Protein AF-Q86HC9-F1 (afdb_monomer)

Solvent-accessible surface area (backbone atoms only — not comparable to full-atom values): 24131 Å² total; per-residue (Å²): 133,88,81,90,77,89,80,90,85,81,88,85,74,79,79,78,76,74,73,77,76,77,80,68,69,34,28,38,34,41,34,34,50,29,70,91,38,31,35,68,43,42,48,57,48,51,56,56,48,77,70,37,78,85,34,73,47,47,46,81,40,53,46,55,84,54,43,53,91,71,41,58,37,65,19,51,50,56,46,5,51,42,48,38,52,50,52,54,52,50,33,62,74,62,69,60,30,50,27,33,27,42,38,11,31,27,54,7,30,53,24,49,43,45,17,37,12,53,37,42,70,73,47,47,51,80,70,27,37,48,38,40,39,38,29,41,36,14,41,68,64,25,62,74,72,81,96,47,80,65,50,71,68,47,46,76,78,38,49,69,49,52,72,24,50,28,29,24,34,34,67,59,60,36,53,80,55,58,68,91,76,53,70,76,81,81,75,83,75,73,77,90,84,80,92,82,80,89,83,89,85,86,83,88,80,84,90,76,91,82,91,80,95,74,82,70,84,75,73,84,69,77,80,60,42,76,43,88,43,102,52,93,67,35,32,35,39,30,40,74,48,93,81,87,48,71,47,69,46,90,56,71,43,58,62,26,58,54,47,51,56,32,34,62,51,21,31,53,27,59,62,58,27,75,40,36,36,30,36,17,33,68,42,44,23,84,84,34,44,27,29,22,22,56,60,37,96,61,66,90,78,52,96,86,62,73,75,49,53,30,92,87,32,77,45,34,46,72,55,92,56,75,79,84,67,61,80,88,59,62,87,78,63,78,81,78,75,85,70,70,96,70,61,80,75,64,52,61,71,78,32,73,85,43,86,57,32,70,55,47,52,50,26,40,60,41,49,64,71,53,82,64,49,77,42,45,30,57,45,96,50,75,50,32,72,41,14,64,46,25,56,43,65,93,80,17,52,85,13,51,53,50,43,53,49,53,54,72,70,54,84,110

pLDDT: mean 74.7, std 25.15, range [20.25, 98.88]

Radius of gyration: 26.93 Å; Cα contacts (8 Å, |Δi|>4): 632; chains: 1; bounding box: 87×74×110 Å

Secondary structure (DSSP, 8-state):
-----------------------PPPEEEEEE--TT--GGGGHHHHHHHTT-GGGTTEEEEE--TT-STTGGGS-HHHHHHHHHHHHHHHHHHTT--SEEEEEEETHHHHHHHHHHHHHHHTTGGGTSEEEEEEEES--TT-----S-THHHHHHHHHHHHHHSHHHHHHTT--TTS-TTT--------PPS----------------------------PPPPEEEE-SSTTEEEEEEEETTTEEEEEEEEEEPPHHHHTTSHHHHHHHHHSSEEEEEEESSS-SSS-HHHHTT-SS----BTB---B-SS-TTEE-S-----S-GGGGGG-PPPP---S--HHHHHHHTTT-TTHHHHHHHHHHHTTS--EEEEE--SSTTHHHHTTTSSTTT-GGGHHHHHHHHHT---

Organism: Dictyostelium discoideum (NCBI:txid44689)

InterPro domains:
  IPR007751 Domain of unknown function DUF676, lipase-like [PF05057] (23-178)
  IPR029058 Alpha/Beta hydrolase fold [G3DSA:3.40.50.1820] (28-214)
  IPR029058 Alpha/Beta hydrolase fold [SSF53474] (26-170)
  IPR044294 Lipase-like [PTHR12482] (7-410)

Foldseek 3Di:
DDDDDDDDDDDPPPPPPPDPDPPPFAEEEEEEEADQDALLLQVLLVVLLVVDPLCPSYDYGYDGLQRDPCSRLLALQSLLVSVLVVVVVVCVVVPQGQEYEYEAAASGLSSPLNSLLVCLVVVVCVRYPAAEYEYHLYQLLAFDDDPDPVCVVCCVVCVVVCVGCHNCLRLFNNLPPDVVSGDDDPLPPDDDDDDDDDDDDDDDDDDDDDDDPPDPPDDPQDQWAWDDDPDNFWIWTWHDDDDPDTDTPRDTTGGRPSLVCLDGSSVVSVQSHPAYAFEAEPDLAPRHHRCSSVLHLDRLDDPPDDFDADPQQRFWGPDSPPPPDDPVRVVPDDDDPPDLRDDLVVLCVSCVPPSCSVSSSSSSVRVSVHDYHYIYGYDPHNCSSSLCSCSDCVPNVSSVSNSVVCSVPDDD

Sequence (412 aa):
MEDNNNSSSNENKQNELSTPSIKKERHLVIMQHGLHGTSLDFKTIRNHFLKQKHLDNCIFISANSNSHFLATHDGIDKIGERLFNEVKELYEQYDHPEKISMIGHSLGGLITRYAIGLLYDDGFFKKCKPDQFISLSSPHCGSRRPSTTIFNKVAHIFVDNFLSVTGKQLILHDTEIPDNIKTFPSTSSPPPNEKLKSSKTIVNSSVKNETDLSLPLAEAKEPSIYKEVGNNEKLMIIEKKEENEIITNDQEVPMPLLVRLSEGIFFNGLNSFRKRTLYSNIYNDVQVNFCTSDISAKNPYTLGKLMKFSEKYRHIIEEESILDIDPNLLEQQSPPPDKKPFDEKDLDEYFTHDTHHHFLKRILKNLNQLHFVRYHMYFKNMLSHTNIIVKREWINSEGFEIIEHLVSHFEG

Structure (mmCIF, N/CA/C/O backbone):
data_AF-Q86HC9-F1
#
_entry.id   AF-Q86HC9-F1
#
loop_
_atom_site.group_PDB
_atom_site.id
_atom_site.type_symbol
_atom_site.label_atom_id
_atom_site.label_alt_id
_atom_site.label_comp_id
_atom_site.label_asym_id
_atom_site.label_entity_id
_atom_site.label_seq_id
_atom_site.pdbx_PDB_ins_code
_atom_site.Cartn_x
_atom_site.Cartn_y
_atom_site.Cartn_z
_atom_site.occupancy
_atom_site.B_iso_or_equiv
_atom_site.auth_seq_id
_atom_site.auth_comp_id
_atom_site.auth_asym_id
_atom_site.auth_atom_id
_atom_site.pdbx_PDB_model_num
ATOM 1 N N . MET A 1 1 ? -55.664 14.842 72.038 1.00 38.41 1 MET A N 1
ATOM 2 C CA . MET A 1 1 ? -56.481 13.943 71.205 1.00 38.41 1 MET A CA 1
ATOM 3 C C . MET A 1 1 ? -55.675 13.687 69.956 1.00 38.41 1 MET A C 1
ATOM 5 O O . MET A 1 1 ? -55.111 14.634 69.422 1.00 38.41 1 MET A O 1
ATOM 9 N N . GLU A 1 2 ? -55.487 12.411 69.659 1.00 37.91 2 GLU A N 1
ATOM 10 C CA . GLU A 1 2 ? -54.722 11.886 68.531 1.00 37.91 2 GLU A CA 1
ATOM 11 C C . GLU A 1 2 ? -55.241 12.439 67.202 1.00 37.91 2 GLU A C 1
ATOM 13 O O . GLU A 1 2 ? -56.428 12.717 67.087 1.00 37.91 2 GLU A O 1
ATOM 18 N N . ASP A 1 3 ? -54.342 12.587 66.230 1.00 41.50 3 ASP A N 1
ATOM 19 C CA . ASP A 1 3 ? -54.527 11.981 64.912 1.00 41.50 3 ASP A CA 1
ATOM 20 C C . ASP A 1 3 ? -53.170 11.931 64.197 1.00 41.50 3 ASP A C 1
ATOM 22 O O . ASP A 1 3 ? -52.668 12.901 63.628 1.00 41.50 3 ASP A O 1
ATOM 26 N N . ASN A 1 4 ? -52.557 10.750 64.282 1.00 35.91 4 ASN A N 1
ATOM 27 C CA . ASN A 1 4 ? -51.588 10.273 63.309 1.00 35.91 4 ASN A CA 1
ATOM 28 C C . ASN A 1 4 ? -52.351 9.961 62.022 1.00 35.91 4 ASN A C 1
ATOM 30 O O . ASN A 1 4 ? -53.222 9.097 62.043 1.00 35.91 4 ASN A O 1
ATOM 34 N N . ASN A 1 5 ? -51.968 10.557 60.895 1.00 41.38 5 ASN A N 1
ATOM 35 C CA . ASN A 1 5 ? -52.143 9.893 59.609 1.00 41.38 5 ASN A CA 1
ATOM 36 C C . ASN A 1 5 ? -51.024 10.265 58.638 1.00 41.38 5 ASN A C 1
ATOM 38 O O . ASN A 1 5 ? -50.883 11.398 58.185 1.00 41.38 5 ASN A O 1
ATOM 42 N N . ASN A 1 6 ? -50.235 9.234 58.343 1.00 37.09 6 ASN A N 1
ATOM 43 C CA . ASN A 1 6 ? -49.344 9.122 57.206 1.00 37.09 6 ASN A CA 1
ATOM 44 C C . ASN A 1 6 ? -50.079 9.429 55.897 1.00 37.09 6 ASN A C 1
ATOM 46 O O . ASN A 1 6 ? -51.095 8.806 55.595 1.00 37.09 6 ASN A O 1
ATOM 50 N N . SER A 1 7 ? -49.458 10.231 55.038 1.00 39.69 7 SER A N 1
ATOM 51 C CA . SER A 1 7 ? -49.539 10.000 53.597 1.00 39.69 7 SER A CA 1
ATOM 52 C C . SER A 1 7 ? -48.191 10.306 52.957 1.00 39.69 7 SER A C 1
ATOM 54 O O . SER A 1 7 ? -47.793 11.461 52.805 1.00 39.69 7 SER A O 1
ATOM 56 N N . SER A 1 8 ? -47.484 9.238 52.603 1.00 32.62 8 SER A N 1
ATOM 57 C CA . SER A 1 8 ? -46.360 9.262 51.684 1.00 32.62 8 SER A CA 1
ATOM 58 C C . SER A 1 8 ? -46.887 9.277 50.253 1.00 32.62 8 SER A C 1
ATOM 60 O O . SER A 1 8 ? -47.648 8.382 49.894 1.00 32.62 8 SER A O 1
ATOM 62 N N . SER A 1 9 ? -46.434 10.217 49.429 1.00 35.25 9 SER A N 1
ATOM 63 C CA . SER A 1 9 ? -46.399 10.057 47.969 1.00 35.25 9 SER A CA 1
ATOM 64 C C . SER A 1 9 ? -45.759 11.287 47.334 1.00 35.25 9 SER A C 1
ATOM 66 O O . SER A 1 9 ? -46.388 12.338 47.244 1.00 35.25 9 SER A O 1
ATOM 68 N N 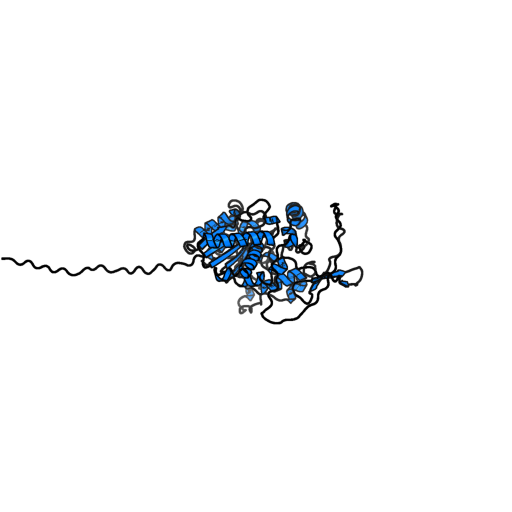. ASN A 1 10 ? -44.503 11.168 46.909 1.00 37.47 10 ASN A N 1
ATOM 69 C CA . ASN A 1 10 ? -44.162 11.198 45.484 1.00 37.47 10 ASN A CA 1
ATOM 70 C C . ASN A 1 10 ? -42.643 11.229 45.314 1.00 37.47 10 ASN A C 1
ATOM 72 O O . ASN A 1 10 ? -41.984 12.267 45.376 1.00 37.47 10 ASN A O 1
ATOM 76 N N . GLU A 1 11 ? -42.111 10.032 45.089 1.00 36.84 11 GLU A N 1
ATOM 77 C CA . GLU A 1 11 ? -40.790 9.785 44.540 1.00 36.84 11 GLU A CA 1
ATOM 78 C C . GLU A 1 11 ? -40.702 10.380 43.126 1.00 36.84 11 GLU A C 1
ATOM 80 O O . GLU A 1 11 ? -41.133 9.777 42.149 1.00 36.84 11 GLU A O 1
ATOM 85 N N . ASN A 1 12 ? -40.096 11.558 43.000 1.00 38.53 12 ASN A N 1
ATOM 86 C CA . ASN A 1 12 ? -39.553 12.031 41.729 1.00 38.53 12 ASN A CA 1
ATOM 87 C C . ASN A 1 12 ? -38.116 11.508 41.584 1.00 38.53 12 ASN A C 1
ATOM 89 O O . ASN A 1 12 ? -37.150 12.249 41.747 1.00 38.53 12 ASN A O 1
ATOM 93 N N . LYS A 1 13 ? -37.966 10.213 41.289 1.00 41.00 13 LYS A N 1
ATOM 94 C CA . LYS A 1 13 ? -36.748 9.686 40.660 1.00 41.00 13 LYS A CA 1
ATOM 95 C C . LYS A 1 13 ? -37.068 9.428 39.198 1.00 41.00 13 LYS A C 1
ATOM 97 O O . LYS A 1 13 ? -37.542 8.361 38.822 1.00 41.00 13 LYS A O 1
ATOM 102 N N . GLN A 1 14 ? -36.851 10.457 38.386 1.00 40.34 14 GLN A N 1
ATOM 103 C CA . GLN A 1 14 ? -36.816 10.318 36.940 1.00 40.34 14 GLN A CA 1
ATOM 104 C C . GLN A 1 14 ? -35.707 9.319 36.592 1.00 40.34 14 GLN A C 1
ATOM 106 O O . GLN A 1 14 ? -34.531 9.560 36.852 1.00 40.34 14 GLN A O 1
ATOM 111 N N . ASN A 1 15 ? -36.119 8.175 36.049 1.00 39.28 15 ASN A N 1
ATOM 112 C CA . ASN A 1 15 ? -35.258 7.250 35.333 1.00 39.28 15 ASN A CA 1
ATOM 113 C C . ASN A 1 15 ? -34.626 8.005 34.158 1.00 39.28 15 ASN A C 1
ATOM 115 O O . ASN A 1 15 ? -35.253 8.157 33.109 1.00 39.28 15 ASN A O 1
ATOM 119 N N . GLU A 1 16 ? -33.386 8.462 34.318 1.00 41.59 16 GLU A N 1
ATOM 120 C CA . GLU A 1 16 ? -32.511 8.696 33.177 1.00 41.59 16 GLU A CA 1
ATOM 121 C C . GLU A 1 16 ? -32.301 7.340 32.493 1.00 41.59 16 GLU A C 1
ATOM 123 O O . GLU A 1 16 ? -31.478 6.520 32.907 1.00 41.59 16 GLU A O 1
ATOM 128 N N . LEU A 1 17 ? -33.110 7.069 31.464 1.00 43.69 17 LEU A N 1
ATOM 129 C CA . LEU A 1 17 ? -32.794 6.062 30.464 1.00 43.69 17 LEU A CA 1
ATOM 130 C C . LEU A 1 17 ? -31.433 6.448 29.880 1.00 43.69 17 LEU A C 1
ATOM 132 O O . LEU A 1 17 ? -31.336 7.333 29.030 1.00 43.69 17 LEU A O 1
ATOM 136 N N . SER A 1 18 ? -30.377 5.786 30.340 1.00 44.19 18 SER A N 1
ATOM 137 C CA . SER A 1 18 ? -29.117 5.760 29.614 1.00 44.19 18 SER A CA 1
ATOM 138 C C . SER A 1 18 ? -29.412 5.160 28.241 1.00 44.19 18 SER A C 1
ATOM 140 O O . SER A 1 18 ? -29.711 3.974 28.107 1.00 44.19 18 SER A O 1
ATOM 142 N N . THR A 1 19 ? -29.399 5.996 27.202 1.00 44.41 19 THR A N 1
ATOM 143 C CA . THR A 1 19 ? -29.337 5.516 25.821 1.00 44.41 19 THR A CA 1
ATOM 144 C C . THR A 1 19 ? -28.190 4.513 25.741 1.00 44.41 19 THR A C 1
ATOM 146 O O . THR A 1 19 ? -27.084 4.867 26.164 1.00 44.41 19 THR A O 1
ATOM 149 N N . PRO A 1 20 ? -28.417 3.280 25.249 1.00 46.25 20 PRO A N 1
ATOM 150 C CA . PRO A 1 20 ? -27.347 2.306 25.131 1.00 46.25 20 PRO A CA 1
ATOM 151 C C . PRO A 1 20 ? -26.246 2.945 24.292 1.00 46.25 20 PRO A C 1
ATOM 153 O O . PRO A 1 20 ? -26.501 3.405 23.176 1.00 46.25 20 PRO A O 1
ATOM 156 N N . SER A 1 21 ? -25.044 3.046 24.860 1.00 52.34 21 SER A N 1
ATOM 157 C CA . SER A 1 21 ? -23.873 3.489 24.119 1.00 52.34 21 SER A CA 1
ATOM 158 C C . SER A 1 21 ? -23.787 2.611 22.877 1.00 52.34 21 SER A C 1
ATOM 160 O O . SER A 1 21 ? -23.658 1.392 22.979 1.00 52.34 21 SER A O 1
ATOM 162 N N . ILE A 1 22 ? -23.955 3.214 21.698 1.00 56.97 22 ILE A N 1
ATOM 163 C CA . ILE A 1 22 ? -23.811 2.506 20.427 1.00 56.97 22 ILE A CA 1
ATOM 164 C C . ILE A 1 22 ? -22.419 1.880 20.474 1.00 56.97 22 ILE A C 1
ATOM 166 O O . ILE A 1 22 ? -21.422 2.605 20.496 1.00 56.97 22 ILE A O 1
ATOM 170 N N . LYS A 1 23 ? -22.346 0.547 20.585 1.00 63.81 23 LYS A N 1
ATOM 171 C CA . LYS A 1 23 ? -21.074 -0.175 20.584 1.00 63.81 23 LYS A CA 1
ATOM 172 C C . LYS A 1 23 ? -20.437 0.113 19.230 1.00 63.81 23 LYS A C 1
ATOM 174 O O . LYS A 1 23 ? -20.903 -0.385 18.210 1.00 63.81 23 LYS A O 1
ATOM 179 N N . LYS A 1 24 ? -19.450 1.008 19.212 1.00 77.25 24 LYS A N 1
ATOM 180 C CA . LYS A 1 24 ? -18.769 1.407 17.982 1.00 77.25 24 LYS A CA 1
ATOM 181 C C . LYS A 1 24 ? -18.064 0.170 17.419 1.00 77.25 24 LYS A C 1
ATOM 183 O O . LYS A 1 24 ? -17.366 -0.509 18.172 1.00 77.25 24 LYS A O 1
ATOM 188 N N . GLU A 1 25 ? -18.278 -0.120 16.136 1.00 89.69 25 GLU A N 1
ATOM 189 C CA . GLU A 1 25 ? -17.635 -1.238 15.429 1.00 89.69 25 GLU A CA 1
ATOM 190 C C . GLU A 1 25 ? -16.114 -1.166 15.615 1.00 89.69 25 GLU A C 1
ATOM 192 O O . GLU A 1 25 ? -15.505 -0.124 15.349 1.00 89.69 25 GLU A O 1
ATOM 197 N N . ARG A 1 26 ? -15.491 -2.253 16.071 1.00 96.38 26 ARG A N 1
ATOM 198 C CA . ARG A 1 26 ? -14.037 -2.356 16.199 1.00 96.38 26 ARG A CA 1
ATOM 199 C C . ARG A 1 26 ? -13.421 -2.471 14.812 1.00 96.38 26 ARG A C 1
ATOM 201 O O . ARG A 1 26 ? -13.865 -3.234 13.956 1.00 96.38 26 ARG A O 1
ATOM 208 N N . HIS A 1 27 ? -12.353 -1.718 14.600 1.00 98.00 27 HIS A N 1
ATOM 209 C CA . HIS A 1 27 ? -11.694 -1.627 13.305 1.00 98.00 27 HIS A CA 1
ATOM 210 C C . HIS A 1 27 ? -10.215 -1.984 13.449 1.00 98.00 27 HIS A C 1
ATOM 212 O O . HIS A 1 27 ? -9.435 -1.239 14.035 1.00 98.00 27 HIS A O 1
ATOM 218 N N . LEU A 1 28 ?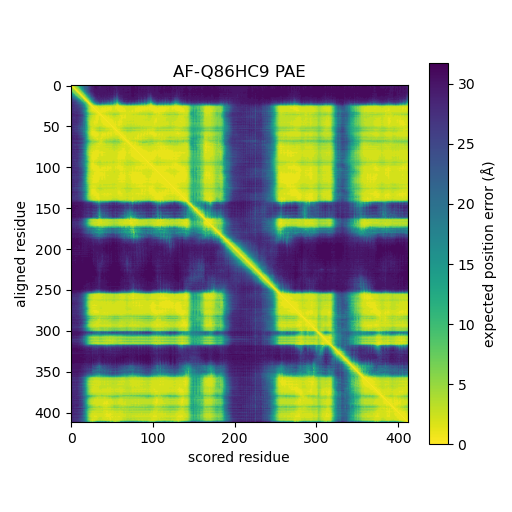 -9.809 -3.136 12.925 1.00 98.56 28 LEU A N 1
ATOM 219 C CA . LEU A 1 28 ? -8.414 -3.561 12.924 1.00 98.56 28 LEU A CA 1
ATOM 220 C C . LEU A 1 28 ? -7.639 -2.837 11.818 1.00 98.56 28 LEU A C 1
ATOM 222 O O . LEU A 1 28 ? -8.006 -2.914 10.652 1.00 98.56 28 LEU A O 1
ATOM 226 N N . VAL A 1 29 ? -6.551 -2.152 12.163 1.00 98.69 29 VAL A N 1
ATOM 227 C CA . VAL A 1 29 ? -5.700 -1.443 11.200 1.00 98.69 29 VAL A CA 1
ATOM 228 C C . VAL A 1 29 ? -4.293 -2.020 11.258 1.00 98.69 29 VAL A C 1
ATOM 230 O O . VAL A 1 29 ? -3.588 -1.840 12.251 1.00 98.69 29 VAL A O 1
ATOM 233 N N . ILE A 1 30 ? -3.878 -2.708 10.195 1.00 98.75 30 ILE A N 1
ATOM 234 C CA . ILE A 1 30 ? -2.593 -3.417 10.127 1.00 98.75 30 ILE A CA 1
ATOM 235 C C . ILE A 1 30 ? -1.628 -2.669 9.208 1.00 98.75 30 ILE A C 1
ATOM 237 O O . ILE A 1 30 ? -1.959 -2.360 8.067 1.00 98.75 30 ILE A O 1
ATOM 241 N N . MET A 1 31 ? -0.421 -2.391 9.692 1.00 98.75 31 MET A N 1
ATOM 242 C CA . MET A 1 31 ? 0.632 -1.684 8.962 1.00 98.75 31 MET A CA 1
ATOM 243 C C . MET A 1 31 ? 1.807 -2.620 8.660 1.00 98.75 31 MET A C 1
ATOM 245 O O . MET A 1 31 ? 2.428 -3.136 9.587 1.00 98.75 31 MET A O 1
ATOM 249 N N . GLN A 1 32 ? 2.142 -2.812 7.383 1.00 98.50 32 GLN A N 1
ATOM 250 C CA . GLN A 1 32 ? 3.235 -3.675 6.925 1.00 98.50 32 GLN A CA 1
ATOM 251 C C . GLN A 1 32 ? 4.391 -2.851 6.347 1.00 98.50 32 GLN A C 1
ATOM 253 O O . GLN A 1 32 ? 4.216 -2.032 5.439 1.00 98.50 32 GLN A O 1
ATOM 258 N N . HIS A 1 33 ? 5.596 -3.091 6.868 1.00 97.19 33 HIS A N 1
ATOM 259 C CA . HIS A 1 33 ? 6.826 -2.413 6.450 1.00 97.19 33 HIS A CA 1
ATOM 260 C C . HIS A 1 33 ? 7.419 -3.003 5.169 1.00 97.19 33 HIS A C 1
ATOM 262 O O . HIS A 1 33 ? 7.078 -4.112 4.749 1.00 97.19 33 HIS A O 1
ATOM 268 N N . GLY A 1 34 ? 8.337 -2.252 4.563 1.00 93.81 34 GLY A N 1
ATOM 269 C CA . GLY A 1 34 ? 9.063 -2.668 3.372 1.00 93.81 34 GLY A CA 1
ATOM 270 C C . GLY A 1 34 ? 10.338 -3.467 3.651 1.00 93.81 34 GLY A C 1
ATOM 271 O O . GLY A 1 34 ? 10.578 -3.956 4.759 1.00 93.81 34 GLY A O 1
ATOM 272 N N . LEU A 1 35 ? 11.174 -3.564 2.617 1.00 89.06 35 LEU A N 1
ATOM 273 C CA . LEU A 1 35 ? 12.465 -4.251 2.637 1.00 89.06 35 LEU A CA 1
ATOM 274 C C . LEU A 1 35 ? 13.389 -3.683 3.728 1.00 89.06 35 LEU A C 1
ATOM 276 O O . LEU A 1 35 ? 13.489 -2.465 3.881 1.00 89.06 35 LEU A O 1
ATOM 280 N N . HIS A 1 36 ? 14.063 -4.559 4.482 1.00 83.12 36 HIS A N 1
ATOM 281 C CA . HIS A 1 36 ? 14.915 -4.199 5.635 1.00 83.12 36 HIS A CA 1
ATOM 282 C C . HIS A 1 36 ? 14.233 -3.334 6.714 1.00 83.12 36 HIS A C 1
ATOM 284 O O . HIS A 1 36 ? 14.905 -2.709 7.540 1.00 83.12 36 HIS A O 1
ATOM 290 N N . GLY A 1 37 ? 12.906 -3.241 6.681 1.00 88.44 37 GLY A N 1
ATOM 291 C CA . GLY A 1 37 ? 12.120 -2.567 7.698 1.00 88.44 37 GLY A CA 1
ATOM 292 C C . GLY A 1 37 ? 11.847 -3.466 8.895 1.00 88.44 37 GLY A C 1
ATOM 293 O O . GLY A 1 37 ? 12.176 -4.650 8.905 1.00 88.44 37 GLY A O 1
ATOM 294 N N . THR A 1 38 ? 11.210 -2.875 9.897 1.00 93.75 38 THR A N 1
ATOM 295 C CA . THR A 1 38 ? 10.618 -3.589 11.033 1.00 93.75 38 THR A CA 1
ATOM 296 C C . THR A 1 38 ? 9.295 -2.921 11.393 1.00 93.75 38 THR A C 1
ATOM 298 O O . THR A 1 38 ? 8.993 -1.826 10.909 1.00 93.75 38 THR A O 1
ATOM 301 N N . SER A 1 39 ? 8.530 -3.521 12.300 1.00 94.44 39 SER A N 1
ATOM 302 C CA . SER A 1 39 ? 7.324 -2.918 12.886 1.00 94.44 39 SER A CA 1
ATOM 303 C C . SER A 1 39 ? 7.547 -1.507 13.474 1.00 94.44 39 SER A C 1
ATOM 305 O O . SER A 1 39 ? 6.615 -0.697 13.519 1.00 94.44 39 SER A O 1
ATOM 307 N N . LEU A 1 40 ? 8.784 -1.166 13.866 1.00 95.81 40 LEU A N 1
ATOM 308 C CA . LEU A 1 40 ? 9.152 0.158 14.383 1.00 95.81 40 LEU A CA 1
ATOM 309 C C . LEU A 1 40 ? 9.109 1.271 13.329 1.00 95.81 40 LEU A C 1
ATOM 311 O O . LEU A 1 40 ? 8.964 2.432 13.708 1.00 95.81 40 LEU A O 1
ATOM 315 N N . ASP A 1 41 ? 9.177 0.947 12.034 1.00 95.56 41 ASP A N 1
ATOM 316 C CA . ASP A 1 41 ? 9.117 1.943 10.952 1.00 95.56 41 ASP A CA 1
ATOM 317 C C . ASP A 1 41 ? 7.780 2.710 10.957 1.00 95.56 41 ASP A C 1
ATOM 319 O O . ASP A 1 41 ? 7.721 3.863 10.542 1.00 95.56 41 ASP A O 1
ATOM 323 N N . PHE A 1 42 ? 6.717 2.106 11.501 1.00 97.19 42 PHE A N 1
ATOM 324 C CA . PHE A 1 42 ? 5.401 2.730 11.663 1.00 97.19 42 PHE A CA 1
ATOM 325 C C . PHE A 1 42 ? 5.183 3.392 13.025 1.00 97.19 42 PHE A C 1
ATOM 327 O O . PHE A 1 42 ? 4.073 3.846 13.304 1.00 97.19 42 PHE A O 1
ATOM 334 N N . LYS A 1 43 ? 6.201 3.475 13.893 1.00 97.00 43 LYS A N 1
ATOM 335 C CA . LYS A 1 43 ? 6.057 4.055 15.239 1.00 97.00 43 LYS A CA 1
ATOM 336 C C . LYS A 1 43 ? 5.436 5.452 15.188 1.00 97.00 43 LYS A C 1
ATOM 338 O O . LYS A 1 43 ? 4.484 5.725 15.918 1.00 97.00 43 LYS A O 1
ATOM 343 N N . THR A 1 44 ? 5.949 6.324 14.322 1.00 97.44 44 THR A N 1
ATOM 34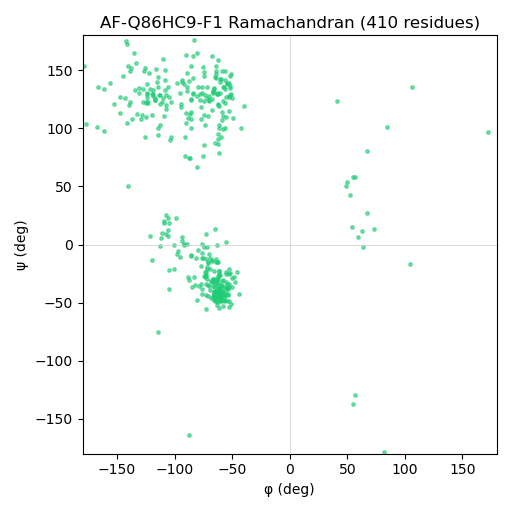4 C CA . THR A 1 44 ? 5.472 7.707 14.218 1.00 97.44 44 THR A CA 1
ATOM 345 C C . THR A 1 44 ? 4.041 7.770 13.687 1.00 97.44 44 THR A C 1
ATOM 347 O O . THR A 1 44 ? 3.211 8.441 14.300 1.00 97.44 44 THR A O 1
ATOM 350 N N . ILE A 1 45 ? 3.712 7.015 12.634 1.00 97.94 45 ILE A N 1
ATOM 351 C CA . ILE A 1 45 ? 2.344 6.907 12.095 1.00 97.94 45 ILE A CA 1
ATOM 352 C C . ILE A 1 45 ? 1.367 6.416 13.167 1.00 97.94 45 ILE A C 1
ATOM 354 O O . ILE A 1 45 ? 0.371 7.079 13.460 1.00 97.94 45 ILE A O 1
ATOM 358 N N . ARG A 1 46 ? 1.686 5.291 13.815 1.00 97.88 46 ARG A N 1
ATOM 359 C CA . ARG A 1 46 ? 0.863 4.693 14.870 1.00 97.88 46 ARG A CA 1
ATOM 360 C C . ARG A 1 46 ? 0.606 5.677 16.009 1.00 97.88 46 ARG A C 1
ATOM 362 O O . ARG A 1 46 ? -0.523 5.797 16.471 1.00 97.88 46 ARG A O 1
ATOM 369 N N . ASN A 1 47 ? 1.626 6.421 16.435 1.00 97.69 47 ASN A N 1
ATOM 370 C CA . ASN A 1 47 ? 1.479 7.426 17.486 1.00 97.69 47 ASN A CA 1
ATOM 371 C C . ASN A 1 47 ? 0.544 8.580 17.090 1.00 97.69 47 ASN A C 1
ATOM 373 O O . ASN A 1 47 ? -0.114 9.134 17.965 1.00 97.69 47 ASN A O 1
ATOM 377 N N . HIS A 1 48 ? 0.478 8.963 15.811 1.00 97.44 48 HIS A N 1
ATOM 378 C CA . HIS A 1 48 ? -0.449 10.006 15.352 1.00 97.44 48 HIS A CA 1
ATOM 379 C C . HIS A 1 48 ? -1.884 9.494 15.260 1.00 97.44 48 HIS A C 1
ATOM 381 O O . HIS A 1 48 ? -2.799 10.213 15.662 1.00 97.44 48 HIS A O 1
ATOM 387 N N . PHE A 1 49 ? -2.070 8.248 14.818 1.00 97.94 49 PHE A N 1
ATOM 388 C CA . PHE A 1 49 ? -3.367 7.574 14.847 1.00 97.94 49 PHE A CA 1
ATOM 389 C C . PHE A 1 49 ? -3.931 7.463 16.267 1.00 97.94 49 PHE A C 1
ATOM 391 O O . PHE A 1 49 ? -5.064 7.867 16.507 1.00 97.94 49 PHE A O 1
ATOM 398 N N . LEU A 1 50 ? -3.121 7.014 17.233 1.00 96.94 50 LEU A N 1
ATOM 399 C CA . LEU A 1 50 ? -3.536 6.856 18.636 1.00 96.94 50 LEU A CA 1
ATOM 400 C C . LEU A 1 50 ? -3.922 8.175 19.333 1.00 96.94 50 LEU A C 1
ATOM 402 O O . LEU A 1 50 ? -4.527 8.145 20.400 1.00 96.94 50 LEU A O 1
ATOM 406 N N . LYS A 1 51 ? -3.572 9.334 18.763 1.00 96.75 51 LYS A N 1
ATOM 407 C CA . LYS A 1 51 ? -3.975 10.653 19.282 1.00 96.75 51 LYS A CA 1
ATOM 408 C C . LYS A 1 51 ? -5.353 11.101 18.776 1.00 96.75 51 LYS A C 1
ATOM 410 O O . LYS A 1 51 ? -5.870 12.111 19.255 1.00 96.75 51 LYS A O 1
ATOM 415 N N . GLN A 1 52 ? -5.942 10.401 17.806 1.00 95.19 52 GLN A N 1
ATOM 416 C CA . GLN A 1 52 ? -7.203 10.799 17.187 1.00 95.19 52 GLN A CA 1
ATOM 417 C C . GLN A 1 52 ? -8.416 10.216 17.913 1.00 95.19 52 GLN A C 1
ATOM 419 O O . GLN A 1 52 ? -8.786 9.071 17.683 1.00 95.19 52 GLN A O 1
ATOM 424 N N . LYS A 1 53 ? -9.125 11.048 18.686 1.00 92.31 53 LYS A N 1
ATOM 425 C CA . LYS A 1 53 ? -10.356 10.644 19.403 1.00 92.31 53 LYS A CA 1
ATOM 426 C C . LYS A 1 53 ? -11.433 10.033 18.497 1.00 92.31 53 LYS A C 1
ATOM 428 O O . LYS A 1 53 ? -12.189 9.152 18.889 1.00 92.31 53 LYS A O 1
ATOM 433 N N . HIS A 1 54 ? -11.533 10.503 17.252 1.00 91.12 54 HIS A N 1
ATOM 434 C CA . HIS A 1 54 ? -12.517 9.971 16.305 1.00 91.12 54 HIS A CA 1
ATOM 435 C C . HIS A 1 54 ? -12.195 8.534 15.848 1.00 91.12 54 HIS A C 1
ATOM 437 O O . HIS A 1 54 ? -13.077 7.879 15.292 1.00 91.12 54 HIS A O 1
ATOM 443 N N . LEU A 1 55 ? -10.993 8.024 16.147 1.00 95.19 55 LEU A N 1
ATOM 444 C CA . LEU A 1 55 ? -10.503 6.681 15.826 1.00 95.19 55 LEU A CA 1
ATOM 445 C C . LEU A 1 55 ? -10.369 5.781 17.071 1.00 95.19 55 LEU A C 1
ATOM 447 O O . LEU A 1 55 ? -9.691 4.764 17.010 1.00 95.19 55 LEU A O 1
ATOM 451 N N . ASP A 1 56 ? -11.027 6.105 18.193 1.00 94.12 56 ASP A N 1
ATOM 452 C CA . ASP A 1 56 ? -10.940 5.321 19.445 1.00 94.12 56 ASP A CA 1
ATOM 453 C C . ASP A 1 56 ? -11.466 3.869 19.324 1.00 94.12 56 ASP A C 1
ATOM 455 O O . ASP A 1 56 ? -11.199 3.030 20.181 1.00 94.12 56 ASP A O 1
ATOM 459 N N . ASN A 1 57 ? -12.210 3.545 18.261 1.00 95.44 57 ASN A N 1
ATOM 460 C CA . ASN A 1 57 ? -12.626 2.175 17.926 1.00 95.44 57 ASN A CA 1
ATOM 461 C C . ASN A 1 57 ? -11.588 1.396 17.104 1.00 95.44 57 ASN A C 1
ATOM 463 O O . ASN A 1 57 ? -11.766 0.196 16.874 1.00 95.44 57 ASN A O 1
ATOM 467 N N . CYS A 1 58 ? -10.543 2.068 16.624 1.00 97.88 58 CYS A N 1
ATOM 468 C CA . CYS A 1 58 ? -9.521 1.473 15.784 1.00 97.88 58 CYS A CA 1
ATOM 469 C C . CYS A 1 58 ? -8.402 0.852 16.625 1.00 97.88 58 CYS A C 1
ATOM 471 O O . CYS A 1 58 ? -7.939 1.408 17.621 1.00 97.88 58 CYS A O 1
ATOM 473 N N . ILE A 1 59 ? -7.914 -0.298 16.174 1.00 97.81 59 ILE A N 1
ATOM 474 C CA . ILE A 1 59 ? -6.821 -1.047 16.784 1.00 97.81 59 ILE A CA 1
ATOM 475 C C . ILE A 1 59 ? -5.647 -1.003 15.814 1.00 97.81 59 ILE A C 1
ATOM 477 O O . ILE A 1 59 ? -5.634 -1.710 14.811 1.00 97.81 59 ILE A O 1
ATOM 481 N N . PHE A 1 60 ? -4.661 -0.156 16.103 1.00 98.25 60 PHE A N 1
ATOM 482 C CA . PHE A 1 60 ? -3.508 0.054 15.226 1.00 98.25 60 PHE A CA 1
ATOM 483 C C . PHE A 1 60 ? -2.358 -0.898 15.563 1.00 98.25 60 PHE A C 1
ATOM 485 O O . PHE A 1 60 ? -1.713 -0.761 16.614 1.00 98.25 60 PHE A O 1
ATOM 492 N N . ILE A 1 61 ? -2.065 -1.817 14.643 1.00 98.31 61 ILE A N 1
ATOM 493 C CA . ILE A 1 61 ? -1.015 -2.830 14.757 1.00 98.31 61 ILE A CA 1
ATOM 494 C C . ILE A 1 61 ? 0.035 -2.618 13.673 1.00 98.31 61 ILE A C 1
ATOM 496 O O . ILE A 1 61 ? -0.273 -2.585 12.486 1.00 98.31 61 ILE A O 1
ATOM 500 N N . SER A 1 62 ? 1.295 -2.502 14.085 1.00 98.06 62 SER A N 1
ATOM 501 C CA . SER A 1 62 ? 2.426 -2.655 13.172 1.00 98.06 62 SER A CA 1
ATOM 502 C C . SER A 1 62 ? 2.764 -4.139 13.085 1.00 98.06 62 SER A C 1
ATOM 504 O O . SER A 1 62 ? 3.189 -4.710 14.089 1.00 98.06 62 SER A O 1
ATOM 506 N N . ALA A 1 63 ? 2.567 -4.745 11.916 1.00 97.81 63 ALA A N 1
ATOM 507 C CA . ALA A 1 63 ? 2.821 -6.163 11.685 1.00 97.81 63 ALA A CA 1
ATOM 508 C C . ALA A 1 63 ? 4.281 -6.511 12.003 1.00 97.81 63 ALA A C 1
ATOM 510 O O . ALA A 1 63 ? 5.202 -5.770 11.641 1.00 97.81 63 ALA A O 1
ATOM 511 N N . ASN A 1 64 ? 4.484 -7.624 12.704 1.00 96.88 64 ASN A N 1
ATOM 512 C CA . ASN A 1 64 ? 5.769 -8.022 13.260 1.00 96.88 64 ASN A CA 1
ATOM 513 C C . ASN A 1 64 ? 6.291 -9.361 12.726 1.00 96.88 64 ASN A C 1
ATOM 515 O O . ASN A 1 64 ? 7.479 -9.646 12.893 1.00 96.88 64 ASN A O 1
ATOM 519 N N . SER A 1 65 ? 5.458 -10.154 12.045 1.00 95.62 65 SER A N 1
ATOM 520 C CA . SER A 1 65 ? 5.840 -11.457 11.470 1.00 95.62 65 SER A CA 1
ATOM 521 C C . SER A 1 65 ? 7.048 -11.383 10.523 1.00 95.62 65 SER A C 1
ATOM 523 O O . SER A 1 65 ? 7.788 -12.355 10.368 1.00 95.62 65 SER A O 1
ATOM 525 N N . ASN A 1 66 ? 7.302 -10.204 9.949 1.00 94.88 66 ASN A N 1
ATOM 526 C CA . ASN A 1 66 ? 8.372 -9.938 8.990 1.00 94.88 66 ASN A CA 1
ATOM 527 C C . ASN A 1 66 ? 9.507 -9.039 9.528 1.00 94.88 66 ASN A C 1
ATOM 529 O O . ASN A 1 66 ? 10.370 -8.630 8.754 1.00 94.88 66 ASN A O 1
ATOM 533 N N . SER A 1 67 ? 9.547 -8.754 10.837 1.00 93.38 67 SER A N 1
ATOM 534 C CA . SER A 1 67 ? 10.552 -7.864 11.455 1.00 93.38 67 SER A CA 1
ATOM 535 C C . SER A 1 67 ? 11.921 -8.516 11.714 1.00 93.38 67 SER A C 1
ATOM 537 O O . SER A 1 67 ? 12.829 -7.844 12.205 1.00 93.38 67 SER A O 1
ATOM 539 N N . HIS A 1 68 ? 12.084 -9.820 11.471 1.00 89.12 68 HIS A N 1
ATOM 540 C CA . HIS A 1 68 ? 13.325 -10.540 11.772 1.00 89.12 68 HIS A CA 1
ATOM 541 C C . HIS A 1 68 ? 14.371 -10.406 10.651 1.00 89.12 68 HIS A C 1
ATOM 543 O O . HIS A 1 68 ? 14.070 -10.010 9.524 1.00 89.12 68 HIS A O 1
ATOM 549 N N . PHE A 1 69 ? 15.633 -10.704 10.977 1.00 85.94 69 PHE A N 1
ATOM 550 C CA . PHE A 1 69 ? 16.766 -10.511 10.070 1.00 85.94 69 PHE A CA 1
ATOM 551 C C . PHE A 1 69 ? 16.557 -11.245 8.735 1.00 85.94 69 PHE A C 1
ATOM 553 O O . PHE A 1 69 ? 16.273 -12.438 8.728 1.00 85.94 69 PHE A O 1
ATOM 560 N N . LEU A 1 70 ? 16.686 -10.510 7.623 1.00 84.31 70 LEU A N 1
ATOM 561 C CA . LEU A 1 70 ? 16.499 -10.973 6.237 1.00 84.31 70 LEU A CA 1
ATOM 562 C C . LEU A 1 70 ? 15.118 -11.553 5.879 1.00 84.31 70 LEU A C 1
ATOM 564 O O . LEU A 1 70 ? 14.930 -11.934 4.730 1.00 84.31 70 LEU A O 1
ATOM 568 N N . ALA A 1 71 ? 14.116 -11.511 6.764 1.00 85.94 71 ALA A N 1
ATOM 569 C CA . ALA A 1 71 ? 12.765 -12.021 6.482 1.00 85.94 71 ALA A CA 1
ATOM 570 C C . ALA A 1 71 ? 12.182 -11.497 5.158 1.00 85.94 71 ALA A C 1
ATOM 572 O O . ALA A 1 71 ? 11.492 -12.196 4.425 1.00 85.94 71 ALA A O 1
ATOM 573 N N . THR A 1 72 ? 12.470 -10.233 4.838 1.00 88.00 72 THR A N 1
ATOM 574 C CA . THR A 1 72 ? 11.950 -9.548 3.646 1.00 88.00 72 THR A CA 1
ATOM 575 C C . THR A 1 72 ? 12.641 -9.945 2.331 1.00 88.00 72 THR A C 1
ATOM 577 O O . THR A 1 72 ? 12.261 -9.448 1.271 1.00 88.00 72 THR A O 1
ATOM 580 N N . HIS A 1 73 ? 13.614 -10.859 2.373 1.00 87.19 73 HIS A N 1
ATOM 581 C CA . HIS A 1 73 ? 14.311 -11.419 1.206 1.00 87.19 73 HIS A CA 1
ATOM 582 C C . HIS A 1 73 ? 13.711 -12.745 0.713 1.00 87.19 73 HIS A C 1
ATOM 584 O O . HIS A 1 73 ? 14.046 -13.188 -0.387 1.00 87.19 73 HIS A O 1
ATOM 590 N N . ASP A 1 74 ? 12.806 -13.351 1.489 1.00 88.75 74 ASP A N 1
ATOM 591 C CA . ASP A 1 74 ? 12.262 -14.695 1.235 1.00 88.75 74 ASP A CA 1
ATOM 592 C C . ASP A 1 74 ? 11.378 -14.812 -0.016 1.00 88.75 74 ASP A C 1
ATOM 594 O O . ASP A 1 74 ? 11.096 -15.928 -0.453 1.00 88.75 74 ASP A O 1
ATOM 598 N N . GLY A 1 75 ? 10.939 -13.685 -0.580 1.00 91.44 75 GLY A N 1
ATOM 599 C CA . GLY A 1 75 ? 9.898 -13.618 -1.601 1.00 91.44 75 GLY A CA 1
ATOM 600 C C . GLY A 1 75 ? 8.585 -13.077 -1.041 1.00 91.44 75 GLY A C 1
ATOM 601 O O . GLY A 1 75 ? 8.149 -13.443 0.050 1.00 91.44 75 GLY A O 1
ATOM 602 N N . ILE A 1 76 ? 7.954 -12.170 -1.786 1.00 95.12 76 ILE A N 1
ATOM 603 C CA . ILE A 1 76 ? 6.691 -11.494 -1.453 1.00 95.12 76 ILE A CA 1
ATOM 604 C C . ILE A 1 76 ? 5.589 -12.499 -1.108 1.00 95.12 76 ILE A C 1
ATOM 606 O O . ILE A 1 76 ? 4.773 -12.219 -0.237 1.00 95.12 76 ILE A O 1
ATOM 610 N N . ASP A 1 77 ? 5.585 -13.657 -1.756 1.00 94.31 77 ASP A N 1
ATOM 611 C CA . ASP A 1 77 ? 4.690 -14.778 -1.498 1.00 94.31 77 ASP A CA 1
ATOM 612 C C . ASP A 1 77 ? 4.844 -15.333 -0.072 1.00 94.31 77 ASP A C 1
ATOM 614 O O . ASP A 1 77 ? 3.884 -15.314 0.700 1.00 94.31 77 ASP A O 1
ATOM 618 N N . LYS A 1 78 ? 6.059 -15.702 0.351 1.00 94.25 78 LYS A N 1
ATOM 619 C CA . LYS A 1 78 ? 6.313 -16.177 1.728 1.00 94.25 78 LYS A CA 1
ATOM 620 C C . LYS A 1 78 ? 6.091 -15.094 2.779 1.00 94.25 78 LYS A C 1
ATOM 622 O O . LYS A 1 78 ? 5.543 -15.347 3.852 1.00 94.25 78 LYS A O 1
ATOM 627 N N . ILE A 1 79 ? 6.524 -13.871 2.479 1.00 95.94 79 ILE A N 1
ATOM 628 C CA . ILE A 1 79 ? 6.368 -12.716 3.369 1.00 95.94 79 ILE A CA 1
ATOM 629 C C . ILE A 1 79 ? 4.875 -12.388 3.548 1.00 95.94 79 ILE A C 1
ATOM 631 O O . ILE A 1 79 ? 4.428 -12.085 4.657 1.00 95.94 79 ILE A O 1
ATOM 635 N N . GLY A 1 80 ? 4.098 -12.471 2.466 1.00 97.88 80 GLY A N 1
ATOM 636 C CA . GLY A 1 80 ? 2.657 -12.246 2.456 1.00 97.88 80 GLY A CA 1
ATOM 637 C C . GLY A 1 80 ? 1.872 -13.358 3.149 1.00 97.88 80 GLY A C 1
ATOM 638 O O . GLY A 1 80 ? 0.905 -13.060 3.840 1.00 97.88 80 GLY A O 1
ATOM 639 N N . GLU A 1 81 ? 2.310 -14.613 3.050 1.00 97.75 81 GLU A N 1
ATOM 640 C CA . GLU A 1 81 ? 1.736 -15.735 3.804 1.00 97.75 81 GLU A CA 1
ATOM 641 C C . GLU A 1 81 ? 1.937 -15.575 5.320 1.00 97.75 81 GLU A C 1
ATOM 643 O O . GLU A 1 81 ? 1.011 -15.788 6.103 1.00 97.75 81 GLU A O 1
ATOM 648 N N . ARG A 1 82 ? 3.115 -15.106 5.753 1.00 98.19 82 ARG A N 1
ATOM 649 C CA . ARG A 1 82 ? 3.347 -14.750 7.163 1.00 98.19 82 ARG A CA 1
ATOM 650 C C . ARG A 1 82 ? 2.424 -13.632 7.641 1.00 98.19 82 ARG A C 1
ATOM 652 O O . ARG A 1 82 ? 1.839 -13.757 8.714 1.00 98.19 82 ARG A O 1
ATOM 659 N N . LEU A 1 83 ? 2.247 -12.585 6.831 1.00 98.62 83 LEU A N 1
ATOM 660 C CA . LEU A 1 83 ? 1.309 -11.508 7.151 1.00 98.62 83 LEU A CA 1
ATOM 661 C C . LEU A 1 83 ? -0.140 -12.017 7.202 1.00 98.62 83 LEU A C 1
ATOM 663 O O . LEU A 1 83 ? -0.880 -11.633 8.100 1.00 98.62 83 LEU A O 1
ATOM 667 N N . PHE A 1 84 ? -0.547 -12.888 6.276 1.00 98.69 84 PHE A N 1
ATOM 668 C CA . PHE A 1 84 ? -1.868 -13.527 6.273 1.00 98.69 84 PHE A CA 1
ATOM 669 C C . PHE A 1 84 ? -2.146 -14.273 7.586 1.00 98.69 84 PHE A C 1
ATOM 671 O O . PHE A 1 84 ? -3.195 -14.060 8.197 1.00 98.69 84 PHE A O 1
ATOM 678 N N . ASN A 1 85 ? -1.197 -15.090 8.052 1.00 98.62 85 ASN A N 1
ATOM 679 C CA . ASN A 1 85 ? -1.330 -15.811 9.319 1.00 98.62 85 ASN A CA 1
ATOM 680 C C . ASN A 1 85 ? -1.402 -14.847 10.513 1.00 98.62 85 ASN A C 1
ATOM 682 O O . ASN A 1 85 ? -2.303 -14.972 11.340 1.00 98.62 85 ASN A O 1
ATOM 686 N N . GLU A 1 86 ? -0.538 -13.827 10.549 1.00 98.75 86 GLU A N 1
ATOM 687 C CA . GLU A 1 86 ? -0.567 -12.793 11.591 1.00 98.75 86 GLU A CA 1
ATOM 688 C C . GLU A 1 86 ? -1.911 -12.046 11.619 1.00 98.75 86 GLU A C 1
ATOM 690 O O . GLU A 1 86 ? -2.462 -11.813 12.691 1.00 98.75 86 GLU A O 1
ATOM 695 N N . VAL A 1 87 ? -2.503 -11.714 10.464 1.00 98.81 87 VAL A N 1
ATOM 696 C CA . VAL A 1 87 ? -3.835 -11.082 10.408 1.00 98.81 87 VAL A CA 1
ATOM 697 C C . VAL A 1 87 ? -4.897 -11.972 11.058 1.00 98.81 87 VAL A C 1
ATOM 699 O O . VAL A 1 87 ? -5.738 -11.469 11.806 1.00 98.81 87 VAL A O 1
ATOM 702 N N . LYS A 1 88 ? -4.868 -13.285 10.796 1.00 98.62 88 LYS A N 1
ATOM 703 C CA . LYS A 1 88 ? -5.820 -14.233 11.392 1.00 98.62 88 LYS A CA 1
ATOM 704 C C . LYS A 1 88 ? -5.629 -14.340 12.904 1.00 98.62 88 LYS A C 1
ATOM 706 O O . LYS A 1 88 ? -6.618 -14.300 13.626 1.00 98.62 88 LYS A O 1
ATOM 711 N N . GLU A 1 89 ? -4.390 -14.399 13.383 1.00 98.69 89 GLU A N 1
ATOM 712 C CA . GLU A 1 89 ? -4.080 -14.402 14.819 1.00 98.69 89 GLU A CA 1
ATOM 713 C C . GLU A 1 89 ? -4.550 -13.114 15.510 1.00 98.69 89 GLU A C 1
ATOM 715 O O . GLU A 1 89 ? -5.215 -13.171 16.544 1.00 98.69 89 GLU A O 1
ATOM 720 N N . LEU A 1 90 ? -4.277 -11.949 14.912 1.00 98.62 90 LEU A N 1
ATOM 721 C CA . LEU A 1 90 ? -4.704 -10.649 15.434 1.00 98.62 90 LEU A CA 1
ATOM 722 C C . LEU A 1 90 ? -6.231 -10.522 15.471 1.00 98.62 90 LEU A C 1
ATOM 724 O O . LEU A 1 90 ? -6.773 -9.943 16.410 1.00 98.62 90 LEU A O 1
ATOM 728 N N . TYR A 1 91 ? -6.932 -11.057 14.472 1.00 98.56 91 TYR A N 1
ATOM 729 C CA . TYR A 1 91 ? -8.393 -11.062 14.445 1.00 98.56 91 TYR A CA 1
ATOM 730 C C . TYR A 1 91 ? -8.987 -11.797 15.656 1.00 98.56 91 TYR A C 1
ATOM 732 O O . TYR A 1 91 ? -9.871 -11.255 16.319 1.00 98.56 91 TYR A O 1
ATOM 740 N N . GLU A 1 92 ? -8.462 -12.979 15.990 1.00 98.25 92 GLU A N 1
ATOM 741 C CA . GLU A 1 92 ? -8.883 -13.735 17.178 1.00 98.25 92 GLU A CA 1
ATOM 742 C C . GLU A 1 92 ? -8.451 -13.018 18.472 1.00 98.25 92 GLU A C 1
ATOM 744 O O . GLU A 1 92 ? -9.252 -12.821 19.386 1.00 98.25 92 GLU A O 1
ATOM 749 N N . GLN A 1 93 ? -7.199 -12.547 18.534 1.00 98.06 93 GLN A N 1
ATOM 750 C CA . GLN A 1 93 ? -6.635 -11.851 19.697 1.00 98.06 93 GLN A CA 1
ATOM 751 C C . GLN A 1 93 ? -7.429 -10.592 20.079 1.00 98.06 93 GLN A C 1
ATOM 753 O O . GLN A 1 93 ? -7.543 -10.261 21.261 1.00 98.06 93 GLN A O 1
ATOM 758 N N . TYR A 1 94 ? -7.953 -9.867 19.090 1.00 97.50 94 TYR A N 1
ATOM 759 C CA . TYR A 1 94 ? -8.672 -8.609 19.290 1.00 97.50 94 TYR A CA 1
ATOM 760 C C . TYR A 1 94 ? -10.197 -8.748 19.282 1.00 97.50 94 TYR A C 1
ATOM 762 O O . TYR A 1 94 ? -10.881 -7.734 19.101 1.00 97.50 94 TYR A O 1
ATOM 770 N N . ASP A 1 95 ? -10.702 -9.952 19.564 1.00 96.12 95 ASP A N 1
ATOM 771 C CA . ASP A 1 95 ? -12.125 -10.274 19.702 1.00 96.12 95 ASP A CA 1
ATOM 772 C C . ASP A 1 95 ? -12.938 -9.916 18.452 1.00 96.12 95 ASP A C 1
ATOM 774 O O . ASP A 1 95 ? -13.875 -9.122 18.493 1.00 96.12 95 ASP A O 1
ATOM 778 N N . HIS A 1 96 ? -12.537 -10.499 17.321 1.00 97.62 96 HIS A N 1
ATOM 779 C CA . HIS A 1 96 ? -13.294 -10.496 16.071 1.00 97.62 96 HIS A CA 1
ATOM 780 C C . HIS A 1 96 ? -13.686 -9.095 15.551 1.00 97.62 96 HIS A C 1
ATOM 782 O O . HIS A 1 96 ? -14.877 -8.839 15.357 1.00 97.62 96 HIS A O 1
ATOM 788 N N . PRO A 1 97 ? -12.729 -8.175 15.290 1.00 97.94 97 PRO A N 1
ATOM 789 C CA . PRO A 1 97 ? -13.048 -6.846 14.765 1.00 97.94 97 PRO A CA 1
ATOM 790 C C . PRO A 1 97 ? -13.928 -6.897 13.509 1.00 97.94 97 PRO A C 1
ATOM 792 O O . PRO A 1 97 ? -13.671 -7.678 12.592 1.00 97.94 97 PRO A O 1
ATOM 795 N N . GLU A 1 98 ? -14.945 -6.041 13.440 1.00 97.62 98 GLU A N 1
ATOM 796 C CA . GLU A 1 98 ? -15.932 -6.039 12.358 1.00 97.62 98 GLU A CA 1
ATOM 797 C C . GLU A 1 98 ? -15.362 -5.506 11.040 1.00 97.62 98 GLU A C 1
ATOM 799 O O . GLU A 1 98 ? -15.833 -5.895 9.970 1.00 97.62 98 GLU A O 1
ATOM 804 N N . LYS A 1 99 ? -14.347 -4.633 11.102 1.00 98.12 99 LYS A N 1
ATOM 805 C CA . LYS A 1 99 ? -13.684 -4.036 9.933 1.00 98.12 99 LYS A CA 1
ATOM 806 C C . LYS A 1 99 ? -12.174 -4.239 9.955 1.00 98.12 99 LYS A C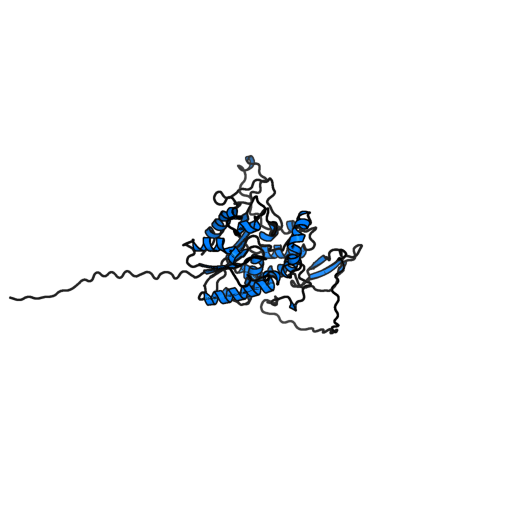 1
ATOM 808 O O . LYS A 1 99 ? -11.563 -4.258 11.025 1.00 98.12 99 LYS A O 1
ATOM 813 N N . ILE A 1 100 ? -11.567 -4.281 8.771 1.00 98.75 100 ILE A N 1
ATOM 814 C CA . ILE A 1 100 ? -10.114 -4.288 8.591 1.00 98.75 100 ILE A CA 1
ATOM 815 C C . ILE A 1 100 ? -9.656 -3.255 7.560 1.00 98.75 100 ILE A C 1
ATOM 817 O O . ILE A 1 100 ? -10.190 -3.174 6.455 1.00 98.75 100 ILE A O 1
ATOM 821 N N . SER A 1 101 ? -8.603 -2.518 7.904 1.00 98.81 101 SER A N 1
ATOM 822 C CA . SER A 1 101 ? -7.819 -1.705 6.977 1.00 98.81 101 SER A CA 1
ATOM 823 C C . SER A 1 101 ? -6.359 -2.125 7.002 1.00 98.81 101 SER A C 1
ATOM 825 O O . SER A 1 101 ? -5.831 -2.542 8.033 1.00 98.81 101 SER A O 1
ATOM 827 N N . MET A 1 102 ? -5.689 -2.006 5.861 1.00 98.88 102 MET A N 1
ATOM 828 C CA . MET A 1 102 ? -4.292 -2.396 5.717 1.00 98.88 102 MET A CA 1
ATOM 829 C C . MET A 1 102 ? -3.487 -1.284 5.054 1.00 98.88 102 MET A C 1
ATOM 831 O O . MET A 1 102 ? -3.867 -0.759 4.008 1.00 98.88 102 MET A O 1
ATOM 835 N N . ILE A 1 103 ? -2.356 -0.942 5.661 1.00 98.88 103 ILE A N 1
ATOM 836 C CA . ILE A 1 103 ? -1.437 0.095 5.198 1.00 98.88 103 ILE A CA 1
ATOM 837 C C . ILE A 1 103 ? -0.103 -0.573 4.867 1.00 98.88 103 ILE A C 1
ATOM 839 O O . ILE A 1 103 ? 0.480 -1.250 5.708 1.00 98.88 103 ILE A O 1
ATOM 843 N N . GLY A 1 104 ? 0.396 -0.407 3.648 1.00 98.69 104 GLY A N 1
ATOM 844 C CA . GLY A 1 104 ? 1.691 -0.940 3.229 1.00 98.69 104 GLY A CA 1
ATOM 845 C C . GLY A 1 104 ? 2.639 0.175 2.816 1.00 98.69 104 GLY A C 1
ATOM 846 O O . GLY A 1 104 ? 2.253 1.044 2.040 1.00 98.69 104 GLY A O 1
ATOM 847 N N . HIS A 1 105 ? 3.881 0.145 3.301 1.00 98.19 105 HIS A N 1
ATOM 848 C CA . HIS A 1 105 ? 4.941 1.051 2.841 1.00 98.19 105 HIS A CA 1
ATOM 849 C C . HIS A 1 105 ? 5.971 0.306 2.001 1.00 98.19 105 HIS A C 1
ATOM 851 O O . HIS A 1 105 ? 6.462 -0.745 2.418 1.00 98.19 105 HIS A O 1
ATOM 857 N N . SER A 1 106 ? 6.346 0.867 0.849 1.00 96.50 106 SER A N 1
ATOM 858 C CA . SER A 1 106 ? 7.366 0.287 -0.029 1.00 96.50 106 SER A CA 1
ATOM 859 C C . SER A 1 106 ? 6.998 -1.146 -0.442 1.00 96.50 106 SER A C 1
ATOM 861 O O . SER A 1 106 ? 5.874 -1.405 -0.870 1.00 96.50 106 SER A O 1
ATOM 863 N N . LEU A 1 107 ? 7.900 -2.118 -0.290 1.00 96.62 107 LEU A N 1
ATOM 864 C CA . LEU A 1 107 ? 7.585 -3.540 -0.485 1.00 96.62 107 LEU A CA 1
ATOM 865 C C . LEU A 1 107 ? 6.330 -3.986 0.299 1.00 96.62 107 LEU A C 1
ATOM 867 O O . LEU A 1 107 ? 5.595 -4.860 -0.160 1.00 96.62 107 LEU A O 1
ATOM 871 N N . GLY A 1 108 ? 6.039 -3.346 1.435 1.00 98.12 108 GLY A N 1
ATOM 872 C CA . GLY A 1 108 ? 4.873 -3.616 2.267 1.00 98.12 108 GLY A CA 1
ATOM 873 C C . GLY A 1 108 ? 3.544 -3.512 1.529 1.00 98.12 108 GLY A C 1
ATOM 874 O O . GLY A 1 108 ? 2.651 -4.302 1.805 1.00 98.12 108 GLY A O 1
ATOM 875 N N . GLY A 1 109 ? 3.405 -2.630 0.532 1.00 98.50 109 GLY A N 1
ATOM 876 C CA . GLY A 1 109 ? 2.181 -2.573 -0.274 1.00 98.50 109 GLY A CA 1
ATOM 877 C C . GLY A 1 109 ? 1.962 -3.809 -1.151 1.00 98.50 109 GLY A C 1
ATOM 878 O O . GLY A 1 109 ? 0.819 -4.197 -1.381 1.00 98.50 109 GLY A O 1
ATOM 879 N N . LEU A 1 110 ? 3.034 -4.452 -1.627 1.00 98.44 110 LEU A N 1
ATOM 880 C CA . LEU A 1 110 ? 2.949 -5.712 -2.376 1.00 98.44 110 LEU A CA 1
ATOM 881 C C . LEU A 1 110 ? 2.675 -6.900 -1.451 1.00 98.44 110 LEU A C 1
ATOM 883 O O . LEU A 1 110 ? 1.813 -7.718 -1.760 1.00 98.44 110 LEU A O 1
ATOM 887 N N . ILE A 1 111 ? 3.353 -6.949 -0.301 1.00 98.38 111 ILE A N 1
ATOM 888 C CA . ILE A 1 111 ? 3.134 -7.963 0.745 1.00 98.38 111 ILE A CA 1
ATOM 889 C C . ILE A 1 111 ? 1.670 -7.935 1.201 1.00 98.38 111 ILE A C 1
ATOM 891 O O . ILE A 1 111 ? 1.004 -8.967 1.230 1.00 98.38 111 ILE A O 1
ATOM 895 N N . THR A 1 112 ? 1.145 -6.741 1.486 1.00 98.81 112 THR A N 1
ATOM 896 C CA . THR A 1 112 ? -0.257 -6.539 1.858 1.00 98.81 112 THR A CA 1
ATOM 897 C C . THR A 1 112 ? -1.205 -7.012 0.759 1.00 98.81 112 THR A C 1
ATOM 899 O O . THR A 1 112 ? -2.168 -7.706 1.058 1.00 98.81 112 THR A O 1
ATOM 902 N N . ARG A 1 113 ? -0.939 -6.702 -0.519 1.00 98.69 113 ARG A N 1
ATOM 903 C CA . ARG A 1 113 ? -1.768 -7.191 -1.639 1.00 98.69 113 ARG A CA 1
ATOM 904 C C . ARG A 1 113 ? -1.775 -8.715 -1.744 1.00 98.69 113 ARG A C 1
ATOM 906 O O . ARG A 1 113 ? -2.827 -9.289 -2.013 1.00 98.69 113 ARG A O 1
ATOM 913 N N . TYR A 1 114 ? -0.632 -9.361 -1.516 1.00 98.62 114 TYR A N 1
ATOM 914 C CA . TYR A 1 114 ? -0.553 -10.818 -1.491 1.00 98.62 114 TYR A CA 1
ATOM 915 C C . TYR A 1 114 ? -1.406 -11.396 -0.354 1.00 98.62 114 TYR A C 1
ATOM 917 O O . TYR A 1 114 ? -2.292 -12.212 -0.603 1.00 98.62 114 TYR A O 1
ATOM 925 N N . ALA A 1 115 ? -1.217 -10.899 0.874 1.00 98.81 115 ALA A N 1
ATOM 926 C CA . ALA A 1 115 ? -2.000 -11.316 2.036 1.00 98.81 115 ALA A CA 1
ATOM 927 C C . ALA A 1 115 ? -3.509 -11.086 1.834 1.00 98.81 115 ALA A C 1
ATOM 929 O O . ALA A 1 115 ? -4.308 -11.956 2.161 1.00 98.81 115 ALA A O 1
ATOM 930 N N . ILE A 1 116 ? -3.909 -9.959 1.232 1.00 98.88 116 ILE A N 1
ATOM 931 C CA . ILE A 1 116 ? -5.307 -9.660 0.880 1.00 98.88 116 ILE A CA 1
ATOM 932 C C . ILE A 1 116 ? -5.905 -10.731 -0.037 1.00 98.88 116 ILE A C 1
ATOM 934 O O . ILE A 1 116 ? -7.046 -11.134 0.178 1.00 98.88 116 ILE A O 1
ATOM 938 N N . GLY A 1 117 ? -5.163 -11.196 -1.046 1.00 98.56 117 GLY A N 1
ATOM 939 C CA . GLY A 1 117 ? -5.639 -12.265 -1.925 1.00 98.56 117 GLY A CA 1
ATOM 940 C C . GLY A 1 117 ? -5.875 -13.572 -1.173 1.00 98.56 117 GLY A C 1
ATOM 941 O O . GLY A 1 117 ? -6.913 -14.199 -1.367 1.00 98.56 117 GLY A O 1
ATOM 942 N N . LEU A 1 118 ? -4.970 -13.932 -0.256 1.00 98.62 118 LEU A N 1
ATOM 943 C CA . LEU A 1 118 ? -5.141 -15.108 0.602 1.00 98.62 118 LEU A CA 1
ATOM 944 C C . LEU A 1 118 ? -6.330 -14.964 1.562 1.00 98.62 118 LEU A C 1
ATOM 946 O O . LEU A 1 118 ? -7.115 -15.893 1.708 1.00 98.62 118 LEU A O 1
ATOM 950 N N . LEU A 1 119 ? -6.507 -13.795 2.188 1.00 98.75 119 LEU A N 1
ATOM 951 C CA . LEU A 1 119 ? -7.658 -13.509 3.058 1.00 98.75 119 LEU A CA 1
ATOM 952 C C . LEU A 1 119 ? -8.982 -13.593 2.285 1.00 98.75 119 LEU A C 1
ATOM 954 O O . LEU A 1 119 ? -9.981 -14.090 2.808 1.00 98.75 119 LEU A O 1
ATOM 958 N N . TYR A 1 120 ? -9.000 -13.111 1.042 1.00 98.69 120 TYR A N 1
ATOM 959 C CA . TYR A 1 120 ? -10.167 -13.212 0.173 1.00 98.69 120 TYR A CA 1
ATOM 960 C C . TYR A 1 120 ? -10.516 -14.673 -0.131 1.00 98.69 120 TYR A C 1
ATOM 962 O O . TYR A 1 120 ? -11.671 -15.065 0.038 1.00 98.69 120 TYR A O 1
ATOM 970 N N . ASP A 1 121 ? -9.520 -15.469 -0.522 1.00 98.19 121 ASP A N 1
ATOM 971 C CA . ASP A 1 121 ? -9.680 -16.891 -0.846 1.00 98.19 121 ASP A CA 1
ATOM 972 C C . ASP A 1 121 ? -10.105 -17.729 0.376 1.00 98.19 121 ASP A C 1
ATOM 974 O O . ASP A 1 121 ? -11.031 -18.534 0.293 1.00 98.19 121 ASP A O 1
ATOM 978 N N . ASP A 1 122 ? -9.544 -17.436 1.556 1.00 98.06 122 ASP A N 1
ATOM 979 C CA . ASP A 1 122 ? -9.928 -18.024 2.854 1.00 98.06 122 ASP A CA 1
ATOM 980 C C . ASP A 1 122 ? -11.371 -17.667 3.274 1.00 98.06 122 ASP A C 1
ATOM 982 O O . ASP A 1 122 ? -11.923 -18.233 4.217 1.00 98.06 122 ASP A O 1
ATOM 986 N N . GLY A 1 123 ? -12.013 -16.706 2.598 1.00 98.19 123 GLY A N 1
ATOM 987 C CA . GLY A 1 123 ? -13.337 -16.202 2.958 1.00 98.19 123 GLY A CA 1
ATOM 988 C C . GLY A 1 123 ? -13.338 -15.308 4.202 1.00 98.19 123 GLY A C 1
ATOM 989 O O . GLY A 1 123 ? -14.414 -14.992 4.720 1.00 98.19 123 GLY A O 1
ATOM 990 N N . PHE A 1 124 ? -12.165 -14.859 4.661 1.00 98.69 124 PHE A N 1
ATOM 991 C CA . PHE A 1 124 ? -11.979 -14.013 5.844 1.00 98.69 124 PHE A CA 1
ATOM 992 C C . PHE A 1 124 ? -12.828 -12.735 5.784 1.00 98.69 124 PHE A C 1
ATOM 994 O O . PHE A 1 124 ? -13.412 -12.311 6.781 1.00 98.69 124 PHE A O 1
ATOM 1001 N N . PHE A 1 125 ? -12.990 -12.150 4.597 1.00 98.62 125 PHE A N 1
ATOM 1002 C CA . PHE A 1 125 ? -13.756 -10.914 4.427 1.00 98.62 125 PHE A CA 1
ATOM 1003 C C . PHE A 1 125 ? -15.274 -11.055 4.624 1.00 98.62 125 PHE A C 1
ATOM 1005 O O . PHE A 1 125 ? -15.977 -10.049 4.701 1.00 98.62 125 PHE A O 1
ATOM 1012 N N . LYS A 1 126 ? -15.796 -12.283 4.772 1.00 98.00 126 LYS A N 1
ATOM 1013 C CA . LYS A 1 126 ? -17.188 -12.524 5.195 1.00 98.00 126 LYS A CA 1
ATOM 1014 C C . LYS A 1 126 ? -17.397 -12.260 6.689 1.00 98.00 126 LYS A C 1
ATOM 1016 O O . LYS A 1 126 ? -18.516 -11.957 7.089 1.00 98.00 126 LYS A O 1
ATOM 1021 N N . LYS A 1 127 ? -16.339 -12.400 7.498 1.00 97.62 127 LYS A N 1
ATOM 1022 C CA . LYS A 1 127 ? -16.363 -12.214 8.959 1.00 97.62 127 LYS A CA 1
ATOM 1023 C C . LYS A 1 127 ? -15.724 -10.901 9.426 1.00 97.62 127 LYS A C 1
ATOM 1025 O O . LYS A 1 127 ? -16.026 -10.446 10.520 1.00 97.62 127 LYS A O 1
ATOM 1030 N N . CYS A 1 128 ? -14.858 -10.300 8.610 1.00 98.44 128 CYS A N 1
ATOM 1031 C CA . CYS A 1 128 ? -14.196 -9.028 8.892 1.00 98.44 128 CYS A CA 1
ATOM 1032 C C . CYS A 1 128 ? -14.214 -8.159 7.630 1.00 98.44 128 CYS A C 1
ATOM 1034 O O . CYS A 1 128 ? -13.534 -8.462 6.652 1.00 98.44 128 CYS A O 1
ATOM 1036 N N . LYS A 1 129 ? -15.023 -7.101 7.614 1.00 98.38 129 LYS A N 1
ATOM 1037 C CA . LYS A 1 129 ? -15.300 -6.315 6.411 1.00 98.38 129 LYS A CA 1
ATOM 1038 C C . LYS A 1 129 ? -14.066 -5.502 5.977 1.00 98.38 129 LYS A C 1
ATOM 1040 O O . LYS A 1 129 ? -13.591 -4.672 6.751 1.00 98.38 129 LYS A O 1
ATOM 1045 N N . PRO A 1 130 ? -13.571 -5.666 4.740 1.00 98.75 130 PRO A N 1
ATOM 1046 C CA . PRO A 1 130 ? -12.461 -4.869 4.227 1.00 98.75 130 PRO A CA 1
ATOM 1047 C C . PRO A 1 130 ? -12.897 -3.415 3.991 1.00 98.75 130 PRO A C 1
ATOM 1049 O O . PRO A 1 130 ? -13.898 -3.151 3.321 1.00 98.75 130 PRO A O 1
ATOM 1052 N N . ASP A 1 131 ? -12.144 -2.462 4.541 1.00 98.62 131 ASP A N 1
ATOM 1053 C CA . ASP A 1 131 ? -12.480 -1.036 4.524 1.00 98.62 131 ASP A CA 1
ATOM 1054 C C . ASP A 1 131 ? -11.486 -0.213 3.692 1.00 98.62 131 ASP A C 1
ATOM 1056 O O . ASP A 1 131 ? -11.804 0.147 2.555 1.00 98.62 131 ASP A O 1
ATOM 1060 N N . GLN A 1 132 ? -10.277 0.050 4.203 1.00 98.69 132 GLN A N 1
ATOM 1061 C CA . GLN A 1 132 ? -9.265 0.851 3.505 1.00 98.69 132 GLN A CA 1
ATOM 1062 C C . GLN A 1 132 ? -7.982 0.070 3.216 1.00 98.69 132 GLN A C 1
ATOM 1064 O O . GLN A 1 132 ? -7.354 -0.494 4.110 1.00 98.69 132 GLN A O 1
ATOM 1069 N N . PHE A 1 133 ? -7.553 0.089 1.956 1.00 98.81 133 PHE A N 1
ATOM 1070 C CA . PHE A 1 133 ? -6.197 -0.273 1.555 1.00 98.81 133 PHE A CA 1
ATOM 1071 C C . PHE A 1 133 ? -5.415 1.008 1.266 1.00 98.81 133 PHE A C 1
ATOM 1073 O O . PHE A 1 133 ? -5.821 1.800 0.417 1.00 98.81 133 PHE A O 1
ATOM 1080 N N . ILE A 1 134 ? -4.294 1.218 1.951 1.00 98.81 134 ILE A N 1
ATOM 1081 C CA . ILE A 1 134 ? -3.459 2.408 1.776 1.00 98.81 134 ILE A CA 1
ATOM 1082 C C . ILE A 1 134 ? -2.044 1.975 1.417 1.00 98.81 134 ILE A C 1
ATOM 1084 O O . ILE A 1 134 ? -1.415 1.191 2.123 1.00 98.81 134 ILE A O 1
ATOM 1088 N N . SER A 1 135 ? -1.527 2.512 0.322 1.00 98.75 135 SER A N 1
ATOM 1089 C CA . SER A 1 135 ? -0.174 2.258 -0.150 1.00 98.75 135 SER A CA 1
ATOM 1090 C C . SER A 1 135 ? 0.670 3.518 -0.046 1.00 98.75 135 SER A C 1
ATOM 1092 O O . SER A 1 135 ? 0.271 4.576 -0.526 1.00 98.75 135 SER A O 1
ATOM 1094 N N . LEU A 1 136 ? 1.842 3.398 0.571 1.00 98.50 136 LEU A N 1
ATOM 1095 C CA . LEU A 1 136 ? 2.801 4.476 0.776 1.00 98.50 136 LEU A CA 1
ATOM 1096 C C . LEU A 1 136 ? 4.068 4.164 -0.032 1.00 98.50 136 LEU A C 1
ATOM 1098 O O . LEU A 1 136 ? 4.892 3.355 0.397 1.00 98.50 136 LEU A O 1
ATOM 1102 N N . SER A 1 137 ? 4.224 4.784 -1.204 1.00 97.06 137 SER A N 1
ATOM 1103 C CA . SER A 1 137 ? 5.377 4.613 -2.104 1.00 97.06 137 SER A CA 1
ATOM 1104 C C . SER A 1 137 ? 5.742 3.149 -2.379 1.00 97.06 137 SER A C 1
ATOM 1106 O O . SER A 1 137 ? 6.898 2.759 -2.220 1.00 97.06 137 SER A O 1
ATOM 1108 N N . SER A 1 138 ? 4.769 2.321 -2.769 1.00 98.06 138 SER A N 1
ATOM 1109 C CA . SER A 1 138 ? 4.973 0.879 -3.000 1.00 98.06 138 SER A CA 1
ATOM 1110 C C . SER A 1 138 ? 5.191 0.538 -4.478 1.00 98.06 138 SER A C 1
ATOM 1112 O O . SER A 1 138 ? 4.456 1.045 -5.310 1.00 98.06 138 SER A O 1
ATOM 1114 N N . PRO A 1 139 ? 6.116 -0.359 -4.861 1.00 96.38 139 PRO A N 1
ATOM 1115 C CA . PRO A 1 139 ? 6.414 -0.639 -6.268 1.00 96.38 139 PRO A CA 1
ATOM 1116 C C . PRO A 1 139 ? 5.392 -1.597 -6.913 1.00 96.38 139 PRO A C 1
ATOM 1118 O O . PRO A 1 139 ? 5.721 -2.728 -7.262 1.00 96.38 139 PRO A O 1
ATOM 1121 N N . HIS A 1 140 ? 4.134 -1.176 -7.074 1.00 96.19 140 HIS A N 1
ATOM 1122 C CA . HIS A 1 140 ? 3.034 -2.039 -7.530 1.00 96.19 140 HIS A CA 1
ATOM 1123 C C . HIS A 1 140 ? 3.201 -2.638 -8.929 1.00 96.19 140 HIS A C 1
ATOM 1125 O O . HIS A 1 140 ? 2.588 -3.670 -9.206 1.00 96.19 140 HIS A O 1
ATOM 1131 N N . CYS A 1 141 ? 4.022 -2.012 -9.772 1.00 90.06 141 CYS A N 1
ATOM 1132 C CA . CYS A 1 141 ? 4.386 -2.474 -11.112 1.00 90.06 141 CYS A CA 1
ATOM 1133 C C . CYS A 1 141 ? 5.851 -2.948 -11.178 1.00 90.06 141 CYS A C 1
ATOM 1135 O O . CYS A 1 141 ? 6.453 -2.955 -12.247 1.00 90.06 141 CYS A O 1
ATOM 1137 N N . GLY A 1 142 ? 6.450 -3.283 -10.032 1.00 85.56 142 GLY A N 1
ATOM 1138 C CA . GLY A 1 142 ? 7.854 -3.668 -9.926 1.00 85.56 142 GLY A CA 1
ATOM 1139 C C . GLY A 1 142 ? 8.811 -2.479 -9.872 1.00 85.56 142 GLY A C 1
ATOM 1140 O O . GLY A 1 142 ? 8.410 -1.308 -9.869 1.00 85.56 142 GLY A O 1
ATOM 1141 N N . SER A 1 143 ? 10.107 -2.772 -9.802 1.00 71.62 143 SER A N 1
ATOM 1142 C CA . SER A 1 143 ? 11.172 -1.770 -9.794 1.00 71.62 143 SER A CA 1
ATOM 1143 C C . SER A 1 143 ? 11.567 -1.403 -11.224 1.00 71.62 143 SER A C 1
ATOM 1145 O O . SER A 1 143 ? 12.619 -1.803 -11.717 1.00 71.62 143 SER A O 1
ATOM 1147 N N . ARG A 1 144 ? 10.727 -0.629 -11.916 1.00 62.84 144 ARG A N 1
ATOM 1148 C CA . ARG A 1 144 ? 11.097 -0.052 -13.216 1.00 62.84 144 ARG A CA 1
ATOM 1149 C C . ARG A 1 144 ? 12.218 0.973 -13.012 1.00 62.84 144 ARG A C 1
ATOM 1151 O O . ARG A 1 144 ? 12.081 1.864 -12.172 1.00 62.84 144 ARG A O 1
ATOM 1158 N N . ARG A 1 145 ? 13.308 0.911 -13.777 1.00 53.84 145 ARG A N 1
ATOM 1159 C CA . ARG A 1 145 ? 14.238 2.045 -13.934 1.00 53.84 145 ARG A CA 1
ATOM 1160 C C . ARG A 1 145 ? 14.755 2.074 -15.372 1.00 53.84 145 ARG A C 1
ATOM 1162 O O . ARG A 1 145 ? 15.303 1.066 -15.805 1.00 53.84 145 ARG A O 1
ATOM 1169 N N . PRO A 1 146 ? 14.633 3.201 -16.097 1.00 41.97 146 PRO A N 1
ATOM 1170 C CA . PRO A 1 146 ? 15.386 3.391 -17.330 1.00 41.97 146 PRO A CA 1
ATOM 1171 C C . PRO A 1 146 ? 16.876 3.184 -17.046 1.00 41.97 146 PRO A C 1
ATOM 1173 O O . PRO A 1 146 ? 17.375 3.660 -16.017 1.00 41.97 146 PRO A O 1
ATOM 1176 N N . SER A 1 147 ? 17.582 2.499 -17.946 1.00 43.12 147 SER A N 1
ATOM 1177 C CA . SER A 1 147 ? 19.033 2.320 -17.879 1.00 43.12 147 SER A CA 1
ATOM 1178 C C . SER A 1 147 ? 19.723 3.690 -17.918 1.00 43.12 147 SER A C 1
ATOM 1180 O O . SER A 1 147 ? 19.971 4.258 -18.977 1.00 43.12 147 SER A O 1
ATOM 1182 N N . THR A 1 148 ? 20.000 4.273 -16.756 1.00 41.31 148 THR A N 1
ATOM 1183 C CA . THR A 1 148 ? 20.758 5.523 -16.631 1.00 41.31 148 THR A CA 1
ATOM 1184 C C . THR A 1 148 ? 21.820 5.377 -15.551 1.00 41.31 148 THR A C 1
ATOM 1186 O O . THR A 1 148 ? 21.691 4.571 -14.630 1.00 41.31 148 THR A O 1
ATOM 1189 N N . THR A 1 149 ? 22.866 6.199 -15.648 1.00 43.34 149 THR A N 1
ATOM 1190 C CA . THR A 1 149 ? 24.084 6.264 -14.816 1.00 43.34 149 THR A CA 1
ATOM 1191 C C . THR A 1 149 ? 23.855 6.199 -13.296 1.00 43.34 149 THR A C 1
ATOM 1193 O O . THR A 1 149 ? 24.746 5.794 -12.550 1.00 43.34 149 THR A O 1
ATOM 1196 N N . ILE A 1 150 ? 22.664 6.568 -12.810 1.00 44.69 150 ILE A N 1
ATOM 1197 C CA . ILE A 1 150 ? 22.279 6.468 -11.391 1.00 44.69 150 ILE A CA 1
ATOM 1198 C C . ILE A 1 150 ? 22.169 4.999 -10.947 1.00 44.69 150 ILE A C 1
ATOM 1200 O O . ILE A 1 150 ? 22.506 4.685 -9.805 1.00 44.69 150 ILE A O 1
ATOM 1204 N N . PHE A 1 151 ? 21.763 4.086 -11.837 1.00 50.94 151 PHE A N 1
ATOM 1205 C CA . PHE A 1 151 ? 21.684 2.657 -11.535 1.00 50.94 151 PHE A CA 1
ATOM 1206 C C . PHE A 1 151 ? 23.047 2.092 -11.143 1.00 50.94 151 PHE A C 1
ATOM 1208 O O . PHE A 1 151 ? 23.125 1.439 -10.113 1.00 50.94 151 PHE A O 1
ATOM 1215 N N . ASN A 1 152 ? 24.129 2.447 -11.843 1.00 45.38 152 ASN A N 1
ATOM 1216 C CA . ASN A 1 152 ? 25.478 1.991 -11.483 1.00 45.38 152 ASN A CA 1
ATOM 1217 C C . ASN A 1 152 ? 25.870 2.390 -10.048 1.00 45.38 152 ASN A C 1
ATOM 1219 O O . ASN A 1 152 ? 26.587 1.653 -9.378 1.00 45.38 152 ASN A O 1
ATOM 1223 N N . LYS A 1 153 ? 25.359 3.521 -9.536 1.00 46.28 153 LYS A N 1
ATOM 1224 C CA . LYS A 1 153 ? 25.604 3.958 -8.150 1.00 46.28 153 LYS A CA 1
ATOM 1225 C C . LYS A 1 153 ? 24.763 3.200 -7.118 1.00 46.28 153 LYS A C 1
ATOM 1227 O O . LYS A 1 153 ? 25.233 2.979 -6.009 1.00 46.28 153 LYS A O 1
ATOM 1232 N N . VAL A 1 154 ? 23.530 2.817 -7.457 1.00 46.59 154 VAL A N 1
ATOM 1233 C CA . VAL A 1 154 ? 22.619 2.103 -6.540 1.00 46.59 154 VAL A CA 1
ATOM 1234 C C . VAL A 1 154 ? 22.826 0.586 -6.593 1.00 46.59 154 VAL A C 1
ATOM 1236 O O . VAL A 1 154 ? 22.666 -0.082 -5.575 1.00 46.59 154 VAL A O 1
ATOM 1239 N N . ALA A 1 155 ? 23.227 0.053 -7.748 1.00 46.44 155 ALA A N 1
ATOM 1240 C CA . ALA A 1 155 ? 23.440 -1.368 -7.996 1.00 46.44 155 ALA A CA 1
ATOM 1241 C C . ALA A 1 155 ? 24.386 -1.984 -6.961 1.00 46.44 155 ALA A C 1
ATOM 1243 O O . ALA A 1 155 ? 24.044 -3.009 -6.387 1.00 46.44 155 ALA A O 1
ATOM 1244 N N . HIS A 1 156 ? 25.492 -1.308 -6.623 1.00 44.75 156 HIS A N 1
ATOM 1245 C CA . HIS A 1 156 ? 26.451 -1.788 -5.620 1.00 44.75 156 HIS A CA 1
ATOM 1246 C C . HIS A 1 156 ? 25.878 -1.933 -4.199 1.00 44.75 156 HIS A C 1
ATOM 1248 O O . HIS A 1 156 ? 26.338 -2.795 -3.460 1.00 44.75 156 HIS A O 1
ATOM 1254 N N . ILE A 1 157 ? 24.882 -1.130 -3.806 1.00 47.78 157 ILE A N 1
ATOM 1255 C CA . ILE A 1 157 ? 24.246 -1.228 -2.476 1.00 47.78 157 ILE A CA 1
ATOM 1256 C C . ILE A 1 157 ? 23.166 -2.320 -2.464 1.00 47.78 157 ILE A C 1
ATOM 1258 O O . ILE A 1 157 ? 22.870 -2.901 -1.425 1.00 47.78 157 ILE A O 1
ATOM 1262 N N . PHE A 1 158 ? 22.556 -2.592 -3.618 1.00 50.09 158 PHE A N 1
ATOM 1263 C CA . PHE A 1 158 ? 21.393 -3.466 -3.744 1.00 50.09 158 PHE A CA 1
ATOM 1264 C C . PHE A 1 158 ? 21.712 -4.842 -4.348 1.00 50.09 158 PHE A C 1
ATOM 1266 O O . PHE A 1 158 ? 20.765 -5.583 -4.587 1.00 50.09 158 PHE A O 1
ATOM 1273 N N . VAL A 1 159 ? 22.981 -5.212 -4.581 1.00 50.47 159 VAL A N 1
ATOM 1274 C CA . VAL A 1 159 ? 23.348 -6.513 -5.187 1.00 50.47 159 VAL A CA 1
ATOM 1275 C C . VAL A 1 159 ? 22.671 -7.675 -4.457 1.00 50.47 159 VAL A C 1
ATOM 1277 O O . VAL A 1 159 ? 21.945 -8.438 -5.088 1.00 50.47 159 VAL A O 1
ATOM 1280 N N . ASP A 1 160 ? 22.794 -7.743 -3.129 1.00 52.94 160 ASP A N 1
ATOM 1281 C CA . ASP A 1 160 ? 22.164 -8.801 -2.325 1.00 52.94 160 ASP A CA 1
ATOM 1282 C C . ASP A 1 160 ? 20.631 -8.773 -2.430 1.00 52.94 160 ASP A C 1
ATOM 1284 O O . ASP A 1 160 ? 19.985 -9.815 -2.540 1.00 52.94 160 ASP A O 1
ATOM 1288 N N . ASN A 1 161 ? 20.036 -7.575 -2.489 1.00 58.34 161 ASN A N 1
ATOM 1289 C CA . ASN A 1 161 ? 18.592 -7.421 -2.679 1.00 58.34 161 ASN A CA 1
ATOM 1290 C C . ASN A 1 161 ? 18.142 -7.942 -4.040 1.00 58.34 161 ASN A C 1
ATOM 1292 O O . ASN A 1 161 ? 17.115 -8.603 -4.101 1.00 58.34 161 ASN A O 1
ATOM 1296 N N . PHE A 1 162 ? 18.884 -7.664 -5.114 1.00 59.69 162 PHE A N 1
ATOM 1297 C CA . PHE A 1 162 ? 18.581 -8.172 -6.455 1.00 59.69 162 PHE A CA 1
ATOM 1298 C C . PHE A 1 162 ? 18.795 -9.688 -6.562 1.00 59.69 162 PHE A C 1
ATOM 1300 O O . PHE A 1 162 ? 18.070 -10.343 -7.308 1.00 59.69 162 PHE A O 1
ATOM 1307 N N . LEU A 1 163 ? 19.743 -10.251 -5.803 1.00 63.75 163 LEU A N 1
ATOM 1308 C CA . LEU A 1 163 ? 19.964 -11.699 -5.725 1.00 63.75 163 LEU A CA 1
ATOM 1309 C C . LEU A 1 163 ? 18.868 -12.432 -4.932 1.00 63.75 163 LEU A C 1
ATOM 1311 O O . LEU A 1 163 ? 18.621 -13.612 -5.196 1.00 63.75 163 LEU A O 1
ATOM 1315 N N . SER A 1 164 ? 18.193 -11.748 -4.001 1.00 82.31 164 SER A N 1
ATOM 1316 C CA . SER A 1 164 ? 17.083 -12.311 -3.222 1.00 82.31 164 SER A CA 1
ATOM 1317 C C . SER A 1 164 ? 15.880 -12.726 -4.083 1.00 82.31 164 SER A C 1
ATOM 1319 O O . SER A 1 164 ? 15.674 -12.218 -5.190 1.00 82.31 164 SER A O 1
ATOM 1321 N N . VAL A 1 165 ? 15.032 -13.619 -3.555 1.00 86.94 165 VAL A N 1
ATOM 1322 C CA . VAL A 1 165 ? 13.774 -14.028 -4.215 1.00 86.94 165 VAL A CA 1
ATOM 1323 C C . VAL A 1 165 ? 12.875 -12.807 -4.429 1.00 86.94 165 VAL A C 1
ATOM 1325 O O . VAL A 1 165 ? 12.363 -12.599 -5.530 1.00 86.94 165 VAL A O 1
ATOM 1328 N N . THR A 1 166 ? 12.763 -11.949 -3.412 1.00 89.75 166 THR A N 1
ATOM 1329 C CA . THR A 1 166 ? 12.038 -10.675 -3.488 1.00 89.75 166 THR A CA 1
ATOM 1330 C C . THR A 1 166 ? 12.562 -9.780 -4.614 1.00 89.75 166 THR A C 1
ATOM 1332 O O . THR A 1 166 ? 11.775 -9.204 -5.363 1.00 89.75 166 THR A O 1
ATOM 1335 N N . GLY A 1 167 ? 13.884 -9.661 -4.764 1.00 87.12 167 GLY A N 1
ATOM 1336 C CA . GLY A 1 167 ? 14.508 -8.860 -5.819 1.00 87.12 167 GLY A CA 1
ATOM 1337 C C . GLY A 1 167 ? 14.133 -9.338 -7.210 1.00 87.12 167 GLY A C 1
ATOM 1338 O O . GLY A 1 167 ? 13.689 -8.535 -8.029 1.00 87.12 167 GLY A O 1
ATOM 1339 N N . LYS A 1 168 ? 14.238 -10.650 -7.447 1.00 85.50 168 LYS A N 1
ATOM 1340 C CA . LYS A 1 168 ? 13.843 -11.288 -8.712 1.00 85.50 168 LYS A CA 1
ATOM 1341 C C . LYS A 1 168 ? 12.366 -11.059 -9.039 1.00 85.50 168 LYS A C 1
ATOM 1343 O O . LYS A 1 168 ? 12.045 -10.743 -10.182 1.00 85.50 168 LYS A O 1
ATOM 1348 N N . GLN A 1 169 ? 11.481 -11.138 -8.043 1.00 90.50 169 GLN A N 1
ATOM 1349 C CA . GLN A 1 169 ? 10.053 -10.834 -8.210 1.00 90.50 169 GLN A CA 1
ATOM 1350 C C . GLN A 1 169 ? 9.810 -9.352 -8.540 1.00 90.50 169 GLN A C 1
ATOM 1352 O O . GLN A 1 169 ? 8.999 -9.040 -9.410 1.00 90.50 169 GLN A O 1
ATOM 1357 N N . LEU A 1 170 ? 10.531 -8.425 -7.895 1.00 89.12 170 LEU A N 1
ATOM 1358 C CA . LEU A 1 170 ? 10.405 -6.985 -8.154 1.00 89.12 170 LEU A CA 1
ATOM 1359 C C . LEU A 1 170 ? 10.828 -6.582 -9.572 1.00 89.12 170 LEU A C 1
ATOM 1361 O O . LEU A 1 170 ? 10.283 -5.611 -10.099 1.00 89.12 170 LEU A O 1
ATOM 1365 N N . ILE A 1 171 ? 11.768 -7.305 -10.185 1.00 85.88 171 ILE A N 1
ATOM 1366 C CA . ILE A 1 171 ? 12.203 -7.067 -11.570 1.00 85.88 171 ILE A CA 1
ATOM 1367 C C . ILE A 1 171 ? 11.462 -7.922 -12.609 1.00 85.88 171 ILE A C 1
ATOM 1369 O O . ILE A 1 171 ? 11.793 -7.813 -13.782 1.00 85.88 171 ILE A O 1
ATOM 1373 N N . LEU A 1 172 ? 10.469 -8.734 -12.215 1.00 84.44 172 LEU A N 1
ATOM 1374 C CA . LEU A 1 172 ? 9.714 -9.643 -13.101 1.00 84.44 172 LEU A CA 1
ATOM 1375 C C . LEU A 1 172 ? 10.544 -10.807 -13.691 1.00 84.44 172 LEU A C 1
ATOM 1377 O O . LEU A 1 172 ? 10.209 -11.336 -14.747 1.00 84.44 172 LEU A O 1
ATOM 1381 N N . HIS A 1 173 ? 11.606 -11.236 -13.002 1.00 81.25 173 HIS A N 1
ATOM 1382 C CA . HIS A 1 173 ? 12.462 -12.379 -13.375 1.00 81.25 173 HIS A CA 1
ATOM 1383 C C . HIS A 1 173 ? 12.253 -13.602 -12.461 1.00 81.25 173 HIS A C 1
ATOM 1385 O O . HIS A 1 173 ? 13.149 -14.423 -12.271 1.00 81.25 173 HIS A O 1
ATOM 1391 N N . ASP A 1 174 ? 11.084 -13.736 -11.838 1.00 79.31 174 ASP A N 1
ATOM 1392 C CA . ASP A 1 174 ? 10.784 -14.848 -10.933 1.00 79.31 174 ASP A CA 1
ATOM 1393 C C . ASP A 1 174 ? 10.174 -16.074 -11.627 1.00 79.31 174 ASP A C 1
ATOM 1395 O O . ASP A 1 174 ? 9.907 -17.082 -10.972 1.00 79.31 174 ASP A O 1
ATOM 1399 N N . THR A 1 175 ? 9.978 -16.041 -12.946 1.00 74.00 175 THR A N 1
ATOM 1400 C CA . THR A 1 175 ? 9.441 -17.176 -13.717 1.00 74.00 175 THR A CA 1
ATOM 1401 C C . THR A 1 175 ? 10.336 -18.413 -13.610 1.00 74.00 175 THR A C 1
ATOM 1403 O O . THR A 1 175 ? 9.821 -19.508 -13.405 1.00 74.00 175 THR A O 1
ATOM 1406 N N . GLU A 1 176 ? 11.658 -18.224 -13.602 1.00 67.94 176 GLU A N 1
ATOM 1407 C CA . GLU A 1 176 ? 12.674 -19.279 -13.474 1.00 67.94 176 GLU A CA 1
ATOM 1408 C C . GLU A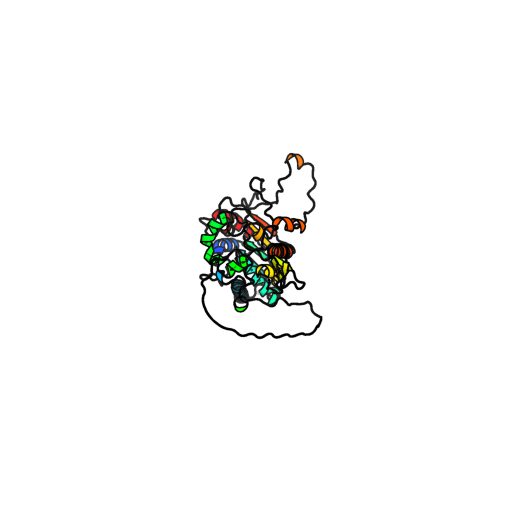 1 176 ? 12.847 -19.819 -12.046 1.00 67.94 176 GLU A C 1
ATOM 1410 O O . GLU A 1 176 ? 13.515 -20.833 -11.843 1.00 67.94 176 GLU A O 1
ATOM 1415 N N . ILE A 1 177 ? 12.278 -19.156 -11.032 1.00 64.62 177 ILE A N 1
ATOM 1416 C CA . ILE A 1 177 ? 12.385 -19.638 -9.651 1.00 64.62 177 ILE A CA 1
ATOM 1417 C C . ILE A 1 177 ? 11.600 -20.957 -9.539 1.00 64.62 177 ILE A C 1
ATOM 1419 O O . ILE A 1 177 ? 10.412 -20.964 -9.871 1.00 64.62 177 ILE A O 1
ATOM 1423 N N . PRO A 1 178 ? 12.217 -22.054 -9.064 1.00 61.34 178 PRO A N 1
ATOM 1424 C CA . PRO A 1 178 ? 11.547 -23.343 -8.913 1.00 61.34 178 PRO A CA 1
ATOM 1425 C C . PRO A 1 178 ? 10.239 -23.263 -8.112 1.00 61.34 178 PRO A C 1
ATOM 1427 O O . PRO A 1 178 ? 10.174 -22.590 -7.082 1.00 61.34 178 PRO A O 1
ATOM 1430 N N . ASP A 1 179 ? 9.205 -23.987 -8.552 1.00 61.38 179 ASP A N 1
ATOM 1431 C CA . ASP A 1 179 ? 7.871 -23.957 -7.928 1.00 61.38 179 ASP A CA 1
ATOM 1432 C C . ASP A 1 179 ? 7.869 -24.408 -6.462 1.00 61.38 179 ASP A C 1
ATOM 1434 O O . ASP A 1 179 ? 7.047 -23.943 -5.688 1.00 61.38 179 ASP A O 1
ATOM 1438 N N . ASN A 1 180 ? 8.817 -25.249 -6.038 1.00 64.88 180 ASN A N 1
ATOM 1439 C CA . ASN A 1 180 ? 8.955 -25.649 -4.632 1.00 64.88 180 ASN A CA 1
ATOM 1440 C C . ASN A 1 180 ? 9.464 -24.521 -3.712 1.00 64.88 180 ASN A C 1
ATOM 1442 O O . ASN A 1 180 ? 9.393 -24.649 -2.491 1.00 64.88 180 ASN A O 1
ATOM 1446 N N . ILE A 1 181 ? 10.018 -23.443 -4.274 1.00 62.06 181 ILE A N 1
ATOM 1447 C CA . ILE A 1 181 ? 10.415 -22.244 -3.525 1.00 62.06 181 ILE A CA 1
ATOM 1448 C C . ILE A 1 181 ? 9.239 -21.272 -3.421 1.00 62.06 181 ILE A C 1
ATOM 1450 O O . ILE A 1 181 ? 9.172 -20.521 -2.447 1.00 62.06 181 ILE A O 1
ATOM 1454 N N . LYS A 1 182 ? 8.335 -21.309 -4.400 1.00 62.56 182 LYS A N 1
ATOM 1455 C CA . LYS A 1 182 ? 7.172 -20.442 -4.521 1.00 62.56 182 LYS A CA 1
ATOM 1456 C C . LYS A 1 182 ? 5.994 -20.972 -3.697 1.00 62.56 182 LYS A C 1
ATOM 1458 O O . LYS A 1 182 ? 5.755 -22.176 -3.673 1.00 62.56 182 LYS A O 1
ATOM 1463 N N . THR A 1 183 ? 5.199 -20.095 -3.092 1.00 65.25 183 THR A N 1
ATOM 1464 C CA . THR A 1 183 ? 3.859 -20.471 -2.607 1.00 65.25 183 THR A CA 1
ATOM 1465 C C . THR A 1 183 ? 2.818 -19.842 -3.524 1.00 65.25 183 THR A C 1
ATOM 1467 O O . THR A 1 183 ? 2.811 -18.637 -3.728 1.00 65.25 183 THR A O 1
ATOM 1470 N N . PHE A 1 184 ? 1.975 -20.655 -4.168 1.00 55.94 184 PHE A N 1
ATOM 1471 C CA . PHE A 1 184 ? 0.899 -20.160 -5.030 1.00 55.94 184 PHE A CA 1
ATOM 1472 C C . PHE A 1 184 ? -0.378 -20.964 -4.822 1.00 55.94 184 PHE A C 1
ATOM 1474 O O . PHE A 1 184 ? -0.372 -22.173 -5.059 1.00 55.94 184 PHE A O 1
ATOM 1481 N N . PRO A 1 185 ? -1.490 -20.312 -4.452 1.00 58.97 185 PRO A N 1
ATOM 1482 C CA . PRO A 1 185 ? -2.810 -20.901 -4.616 1.00 58.97 185 PRO A CA 1
ATOM 1483 C C . PRO A 1 185 ? -3.114 -21.073 -6.110 1.00 58.97 185 PRO A C 1
ATOM 1485 O O . PRO A 1 185 ? -2.742 -20.228 -6.929 1.00 58.97 185 PRO A O 1
ATOM 1488 N N . SER A 1 186 ? -3.805 -22.153 -6.480 1.00 45.12 186 SER A N 1
ATOM 1489 C CA . SER A 1 186 ? -4.292 -22.346 -7.849 1.00 45.12 186 SER A CA 1
ATOM 1490 C C . SER A 1 186 ? -5.290 -21.245 -8.216 1.00 45.12 186 SER A C 1
ATOM 1492 O O . SER A 1 186 ? -6.335 -21.129 -7.581 1.00 45.12 186 SER A O 1
ATOM 1494 N N . THR A 1 187 ? -5.015 -20.469 -9.265 1.00 41.41 187 THR A N 1
ATOM 1495 C CA . THR A 1 187 ? -5.899 -19.393 -9.749 1.00 41.41 187 THR A CA 1
ATOM 1496 C C . THR A 1 187 ? -7.141 -19.898 -10.489 1.00 41.41 187 THR A C 1
ATOM 1498 O O . THR A 1 187 ? -8.014 -19.102 -10.835 1.00 41.41 187 THR A O 1
ATOM 1501 N N . SER A 1 188 ? -7.285 -21.215 -10.672 1.00 35.91 188 SER A N 1
ATOM 1502 C CA . SER A 1 188 ? -8.453 -21.835 -11.292 1.00 35.91 188 SER A CA 1
ATOM 1503 C C . SER A 1 188 ? -9.663 -21.856 -10.348 1.00 35.91 188 SER A C 1
ATOM 1505 O O . SER A 1 188 ? -10.033 -22.895 -9.805 1.00 35.91 188 SER A O 1
ATOM 1507 N N . SER A 1 189 ? -10.321 -20.712 -10.185 1.00 31.61 189 SER A N 1
ATOM 1508 C CA . SER A 1 189 ? -11.744 -20.675 -9.838 1.00 31.61 189 SER A CA 1
ATOM 1509 C C . SER A 1 189 ? -12.532 -20.324 -11.102 1.00 31.61 189 SER A C 1
ATOM 1511 O O . SER A 1 189 ? -12.672 -19.140 -11.410 1.00 31.61 189 SER A O 1
ATOM 1513 N N . PRO A 1 190 ? -13.018 -21.303 -11.886 1.00 32.22 190 PRO A N 1
ATOM 1514 C CA . PRO A 1 190 ? -13.937 -21.002 -12.973 1.00 32.22 190 PRO A CA 1
ATOM 1515 C C . PRO A 1 190 ? -15.336 -20.693 -12.405 1.00 32.22 190 PRO A C 1
ATOM 1517 O O . PRO A 1 190 ? -15.692 -21.210 -11.339 1.00 32.22 190 PRO A O 1
ATOM 1520 N N . PRO A 1 191 ? -16.163 -19.881 -13.092 1.00 30.53 191 PRO A N 1
ATOM 1521 C CA . PRO A 1 191 ? -17.572 -19.754 -12.732 1.00 30.53 191 PRO A CA 1
ATOM 1522 C C . PRO A 1 191 ? -18.252 -21.136 -12.810 1.00 30.53 191 PRO A C 1
ATOM 1524 O O . PRO A 1 191 ? -17.825 -21.990 -13.594 1.00 30.53 191 PRO A O 1
ATOM 1527 N N . PRO A 1 192 ? -19.278 -21.406 -11.984 1.00 29.95 192 PRO A N 1
ATOM 1528 C CA . PRO A 1 192 ? -19.855 -22.738 -11.901 1.00 29.95 192 PRO A CA 1
ATOM 1529 C C . PRO A 1 192 ? -20.485 -23.149 -13.241 1.00 29.95 192 PRO A C 1
ATOM 1531 O O . PRO A 1 192 ? -21.325 -22.432 -13.778 1.00 29.95 192 PRO A O 1
ATOM 1534 N N . ASN A 1 193 ? -20.114 -24.358 -13.678 1.00 25.84 193 ASN A N 1
ATOM 1535 C CA . ASN A 1 193 ? -20.572 -25.135 -14.840 1.00 25.84 193 ASN A CA 1
ATOM 1536 C C . ASN A 1 193 ? -19.909 -24.833 -16.195 1.00 25.84 193 ASN A C 1
ATOM 1538 O O . ASN A 1 193 ? -20.364 -23.980 -16.939 1.00 25.84 193 ASN A O 1
ATOM 1542 N N . GLU A 1 194 ? -18.962 -25.685 -16.603 1.00 29.64 194 GLU A N 1
ATOM 1543 C CA . GLU A 1 194 ? -19.244 -26.730 -17.601 1.00 29.64 194 GLU A CA 1
ATOM 1544 C C . GLU A 1 194 ? -18.120 -27.777 -17.655 1.00 29.64 194 GLU A C 1
ATOM 1546 O O . GLU A 1 194 ? -16.929 -27.484 -17.609 1.00 29.64 194 GLU A O 1
ATOM 1551 N N . LYS A 1 195 ? -18.528 -29.047 -17.700 1.00 22.72 195 LYS A N 1
ATOM 1552 C CA . LYS A 1 195 ? -17.655 -30.218 -17.795 1.00 22.72 195 LYS A CA 1
ATOM 1553 C C . LYS A 1 195 ? -17.047 -30.289 -19.196 1.00 22.72 195 LYS A C 1
ATOM 1555 O O . LYS A 1 195 ? -17.800 -30.475 -20.147 1.00 22.72 195 LYS A O 1
ATOM 1560 N N . LEU A 1 196 ? -15.722 -30.364 -19.324 1.00 27.23 196 LEU A N 1
ATOM 1561 C CA . LEU A 1 196 ? -15.137 -31.110 -20.439 1.00 27.23 196 LEU A CA 1
ATOM 1562 C C . LEU A 1 196 ? -13.836 -31.820 -20.060 1.00 27.23 196 LEU A C 1
ATOM 1564 O O . LEU A 1 196 ? -13.084 -31.419 -19.180 1.00 27.23 196 LEU A O 1
ATOM 1568 N N . LYS A 1 197 ? -13.692 -32.984 -20.680 1.00 23.73 197 LYS A N 1
ATOM 1569 C CA . LYS A 1 197 ? -12.910 -34.141 -20.276 1.00 23.73 197 LYS A CA 1
ATOM 1570 C C . LYS A 1 197 ? -11.474 -34.079 -20.803 1.00 23.73 197 LYS A C 1
ATOM 1572 O O . LYS A 1 197 ? -11.253 -33.666 -21.930 1.00 23.73 197 LYS A O 1
ATOM 1577 N N . SER A 1 198 ? -10.572 -34.644 -20.000 1.00 22.19 198 SER A N 1
ATOM 1578 C CA . SER A 1 198 ? -9.436 -35.505 -20.373 1.00 22.19 198 SER A CA 1
ATOM 1579 C C . SER A 1 198 ? -8.597 -35.160 -21.614 1.00 22.19 198 SER A C 1
ATOM 1581 O O . SER A 1 198 ? -9.045 -35.356 -22.741 1.00 22.19 198 SER A O 1
ATOM 1583 N N . SER A 1 199 ? -7.286 -35.002 -21.409 1.00 24.91 199 SER A N 1
ATOM 1584 C CA . SER A 1 199 ? -6.326 -36.034 -21.838 1.00 24.91 199 SER A CA 1
ATOM 1585 C C . SER A 1 199 ? -4.981 -35.906 -21.129 1.00 24.91 199 SER A C 1
ATOM 1587 O O . SER A 1 199 ? -4.423 -34.827 -20.979 1.00 24.91 199 SER A O 1
ATOM 1589 N N . LYS A 1 200 ? -4.505 -37.063 -20.666 1.00 21.91 200 LYS A N 1
ATOM 1590 C CA . LYS A 1 200 ? -3.182 -37.315 -20.098 1.00 21.91 200 LYS A CA 1
ATOM 1591 C C . LYS A 1 200 ? -2.150 -37.333 -21.224 1.00 21.91 200 LYS A C 1
ATOM 1593 O O . LYS A 1 200 ? -2.420 -37.939 -22.256 1.00 21.91 200 LYS A O 1
ATOM 1598 N N . THR A 1 201 ? -0.939 -36.852 -20.973 1.00 23.05 201 THR A N 1
ATOM 1599 C CA . THR A 1 201 ? 0.284 -37.498 -21.474 1.00 23.05 201 THR A CA 1
ATOM 1600 C C . THR A 1 201 ? 1.400 -37.273 -20.459 1.00 23.05 201 THR A C 1
ATOM 1602 O O . THR A 1 201 ? 1.633 -36.162 -19.999 1.00 23.05 201 THR A O 1
ATOM 1605 N N . ILE A 1 202 ? 2.008 -38.387 -20.062 1.00 20.97 202 ILE A N 1
ATOM 1606 C CA . ILE A 1 202 ? 3.107 -38.528 -19.110 1.00 20.97 202 ILE A CA 1
ATOM 1607 C C . ILE A 1 202 ? 4.389 -38.578 -19.937 1.00 20.97 202 ILE A C 1
ATOM 1609 O O . ILE A 1 202 ? 4.469 -39.399 -20.850 1.00 20.97 202 ILE A O 1
ATOM 1613 N N . VAL A 1 203 ? 5.401 -37.785 -19.586 1.00 27.05 203 VAL A N 1
ATOM 1614 C CA . VAL A 1 203 ? 6.784 -38.047 -20.001 1.00 27.05 203 VAL A CA 1
ATOM 1615 C C . VAL A 1 203 ? 7.671 -38.015 -18.761 1.00 27.05 203 VAL A C 1
ATOM 1617 O O . VAL A 1 203 ? 7.852 -36.984 -18.123 1.00 27.05 203 VAL A O 1
ATOM 1620 N N . ASN A 1 204 ? 8.180 -39.199 -18.424 1.00 20.25 204 ASN A N 1
ATOM 1621 C CA . ASN A 1 204 ? 9.274 -39.421 -17.491 1.00 20.25 204 ASN A CA 1
ATOM 1622 C C . ASN A 1 204 ? 10.601 -39.135 -18.203 1.00 20.25 204 ASN A C 1
ATOM 1624 O O . ASN A 1 204 ? 10.839 -39.702 -19.268 1.00 20.25 204 ASN A O 1
ATOM 1628 N N . SER A 1 205 ? 11.518 -38.417 -17.559 1.00 29.14 205 SER A N 1
ATOM 1629 C CA . SER A 1 205 ? 12.948 -38.705 -17.705 1.00 29.14 205 SER A CA 1
ATOM 1630 C C . SER A 1 205 ? 13.743 -38.198 -16.508 1.00 29.14 205 SER A C 1
ATOM 1632 O O . SER A 1 205 ? 13.482 -37.132 -15.959 1.00 29.14 205 SER A O 1
ATOM 1634 N N . SER A 1 206 ? 14.680 -39.047 -16.109 1.00 25.72 206 SER A N 1
ATOM 1635 C CA . SER A 1 206 ? 15.311 -39.142 -14.805 1.00 25.72 206 SER A CA 1
ATOM 1636 C C . SER A 1 206 ? 16.337 -38.058 -14.484 1.00 25.72 206 SER A C 1
ATOM 1638 O O . SER A 1 206 ? 17.102 -37.602 -15.329 1.00 25.72 206 SER A O 1
ATOM 1640 N N . VAL A 1 207 ? 16.383 -37.766 -13.187 1.00 24.55 207 VAL A N 1
ATOM 1641 C CA . VAL A 1 207 ? 17.342 -36.939 -12.458 1.00 24.55 207 VAL A CA 1
ATOM 1642 C C . VAL A 1 207 ? 18.754 -37.526 -12.545 1.00 24.55 207 VAL A C 1
ATOM 1644 O O . VAL A 1 207 ? 18.968 -38.691 -12.203 1.00 24.55 207 VAL A O 1
ATOM 1647 N N . LYS A 1 208 ? 19.731 -36.697 -12.918 1.00 25.45 208 LYS A N 1
ATOM 1648 C CA . LYS A 1 208 ? 21.126 -36.870 -12.505 1.00 25.45 208 LYS A CA 1
ATOM 1649 C C . LYS A 1 208 ? 21.639 -35.571 -11.899 1.00 25.45 208 LYS A C 1
ATOM 1651 O O . LYS A 1 208 ? 21.600 -34.519 -12.528 1.00 25.45 208 LYS A O 1
ATOM 1656 N N . ASN A 1 209 ? 22.091 -35.717 -10.659 1.00 24.02 209 ASN A N 1
ATOM 1657 C CA . ASN A 1 209 ? 22.948 -34.799 -9.929 1.00 24.02 209 ASN A CA 1
ATOM 1658 C C . ASN A 1 209 ? 24.239 -34.551 -10.720 1.00 24.02 209 ASN A C 1
ATOM 1660 O O . ASN A 1 209 ? 24.792 -35.505 -11.260 1.00 24.02 209 ASN A O 1
ATOM 1664 N N . GLU A 1 210 ? 24.747 -33.322 -10.722 1.00 28.88 210 GLU A N 1
ATOM 1665 C CA . GLU A 1 210 ? 25.962 -32.966 -9.981 1.00 28.88 210 GLU A CA 1
ATOM 1666 C C . GLU A 1 210 ? 26.302 -31.479 -10.146 1.00 28.88 210 GLU A C 1
ATOM 1668 O O . GLU A 1 210 ? 25.895 -30.792 -11.078 1.00 28.88 210 GLU A O 1
ATOM 1673 N N . THR A 1 211 ? 26.989 -31.012 -9.119 1.00 24.77 211 THR A N 1
ATOM 1674 C CA . THR A 1 211 ? 27.458 -29.677 -8.771 1.00 24.77 211 THR A CA 1
ATOM 1675 C C . THR A 1 211 ? 28.528 -29.128 -9.716 1.00 24.77 211 THR A C 1
ATOM 1677 O O . THR A 1 211 ? 29.542 -29.788 -9.899 1.00 24.77 211 THR A O 1
ATOM 1680 N N . ASP A 1 212 ? 28.364 -27.887 -10.186 1.00 27.19 212 ASP A N 1
ATOM 1681 C CA . ASP A 1 212 ? 29.441 -26.880 -10.215 1.00 27.19 212 ASP A CA 1
ATOM 1682 C C . ASP A 1 212 ? 28.858 -25.486 -10.522 1.00 27.19 212 ASP A C 1
ATOM 1684 O O . ASP A 1 212 ? 28.507 -25.154 -11.653 1.00 27.19 212 ASP A O 1
ATOM 1688 N N . LEU A 1 213 ? 28.699 -24.659 -9.484 1.00 30.62 213 LEU A N 1
ATOM 1689 C CA . LEU A 1 213 ? 28.235 -23.271 -9.590 1.00 30.62 213 LEU A CA 1
ATOM 1690 C C . LEU A 1 213 ? 29.445 -22.345 -9.754 1.00 30.62 213 LEU A C 1
ATOM 1692 O O . LEU A 1 213 ? 29.849 -21.647 -8.828 1.00 30.62 213 LEU A O 1
ATOM 1696 N N . SER A 1 214 ? 30.008 -22.319 -10.957 1.00 25.62 214 SER A N 1
ATOM 1697 C CA . SER A 1 214 ? 30.760 -21.158 -11.434 1.00 25.62 214 SER A CA 1
ATOM 1698 C C . SER A 1 214 ? 29.988 -20.572 -12.611 1.00 25.62 214 SER A C 1
ATOM 1700 O O . SER A 1 214 ? 30.057 -21.061 -13.731 1.00 25.62 214 SER A O 1
ATOM 1702 N N . LEU A 1 215 ? 29.146 -19.573 -12.329 1.00 29.52 215 LEU A N 1
ATOM 1703 C CA . LEU A 1 215 ? 28.377 -18.872 -13.357 1.00 29.52 215 LEU A CA 1
ATOM 1704 C C . LEU A 1 215 ? 29.354 -18.070 -14.229 1.00 29.52 215 LEU A C 1
ATOM 1706 O O . LEU A 1 215 ? 29.991 -17.147 -13.709 1.00 29.52 215 LEU A O 1
ATOM 1710 N N . PRO A 1 216 ? 29.491 -18.380 -15.531 1.00 25.28 216 PRO A N 1
ATOM 1711 C CA . PRO A 1 216 ? 30.218 -17.516 -16.442 1.00 25.28 216 PRO A CA 1
ATOM 1712 C C . PRO A 1 216 ? 29.485 -16.179 -16.537 1.00 25.28 216 PRO A C 1
ATOM 1714 O O . PRO A 1 216 ? 28.255 -16.126 -16.455 1.00 25.28 216 PRO A O 1
ATOM 1717 N N . LEU A 1 217 ? 30.256 -15.106 -16.713 1.00 27.64 217 LEU A N 1
ATOM 1718 C CA . LEU A 1 217 ? 29.755 -13.772 -17.016 1.00 27.64 217 LEU A CA 1
ATOM 1719 C C . LEU A 1 217 ? 28.763 -13.903 -18.182 1.00 27.64 217 LEU A C 1
ATOM 1721 O O . LEU A 1 217 ? 29.172 -14.261 -19.283 1.00 27.64 217 LEU A O 1
ATOM 1725 N N . ALA A 1 218 ? 27.468 -13.724 -17.911 1.00 34.47 218 ALA A N 1
ATOM 1726 C CA . ALA A 1 218 ? 26.425 -13.950 -18.899 1.00 34.47 218 ALA A CA 1
ATOM 1727 C C . ALA A 1 218 ? 26.690 -13.057 -20.115 1.00 34.47 218 ALA A C 1
ATOM 1729 O O . ALA A 1 218 ? 26.581 -11.832 -20.029 1.00 34.47 218 ALA A O 1
ATOM 1730 N N . GLU A 1 219 ? 27.061 -13.674 -21.238 1.00 26.83 219 GLU A N 1
ATOM 1731 C CA . GLU A 1 219 ? 26.957 -13.033 -22.540 1.00 26.83 219 GLU A CA 1
ATOM 1732 C C . GLU A 1 219 ? 25.515 -12.547 -22.670 1.00 26.83 219 GLU A C 1
ATOM 1734 O O . GLU A 1 219 ? 24.572 -13.292 -22.385 1.00 26.83 219 GLU A O 1
ATOM 1739 N N . ALA A 1 220 ? 25.348 -11.268 -23.004 1.00 31.77 220 ALA A N 1
ATOM 1740 C CA . ALA A 1 220 ? 24.044 -10.646 -23.133 1.00 31.77 220 ALA A CA 1
ATOM 1741 C C . ALA A 1 220 ? 23.266 -11.350 -24.254 1.00 31.77 220 ALA A C 1
ATOM 1743 O O . ALA A 1 220 ? 23.384 -10.983 -25.420 1.00 31.77 220 ALA A O 1
ATOM 1744 N N . LYS A 1 221 ? 22.494 -12.387 -23.909 1.00 40.06 221 LYS A N 1
ATOM 1745 C CA . LYS A 1 221 ? 21.484 -12.943 -24.807 1.00 40.06 221 LYS A CA 1
ATOM 1746 C C . LYS A 1 221 ? 20.545 -11.804 -25.188 1.00 40.06 221 LYS A C 1
ATOM 1748 O O . LYS A 1 221 ? 20.127 -11.038 -24.315 1.00 40.06 221 LYS A O 1
ATOM 1753 N N . GLU A 1 222 ? 20.231 -11.687 -26.476 1.00 44.75 222 GLU A N 1
ATOM 1754 C CA . GLU A 1 222 ? 19.194 -10.762 -26.926 1.00 44.75 222 GLU A CA 1
ATOM 1755 C C . GLU A 1 222 ? 17.897 -10.994 -26.131 1.00 44.75 222 GLU A C 1
ATOM 1757 O O . GLU A 1 222 ? 17.597 -12.135 -25.760 1.00 44.75 222 GLU A O 1
ATOM 1762 N N . PRO A 1 223 ? 17.131 -9.930 -25.831 1.00 48.41 223 PRO A N 1
ATOM 1763 C CA . PRO A 1 223 ? 15.937 -10.058 -25.016 1.00 48.41 223 PRO A CA 1
ATOM 1764 C C . PRO A 1 223 ? 14.918 -10.974 -25.700 1.00 48.41 223 PRO A C 1
ATOM 1766 O O . PRO A 1 223 ? 14.415 -10.679 -26.784 1.00 48.41 223 PRO A O 1
ATOM 1769 N N . SER A 1 224 ? 14.585 -12.075 -25.032 1.00 57.75 224 SER A N 1
ATOM 1770 C CA . SER A 1 224 ? 13.449 -12.923 -25.380 1.00 57.75 224 SER A CA 1
ATOM 1771 C C . SER A 1 224 ? 12.152 -12.113 -25.299 1.00 57.75 224 SER A C 1
ATOM 1773 O O . SER A 1 224 ? 11.894 -11.432 -24.304 1.00 57.75 224 SER A O 1
ATOM 1775 N N . ILE A 1 225 ? 11.338 -12.186 -26.351 1.00 57.66 225 ILE A N 1
ATOM 1776 C CA . ILE A 1 225 ? 10.049 -11.497 -26.457 1.00 57.66 225 ILE A CA 1
ATOM 1777 C C . ILE A 1 225 ? 8.964 -12.457 -25.978 1.00 57.66 225 ILE A C 1
ATOM 1779 O O . ILE A 1 225 ? 9.010 -13.645 -26.271 1.00 57.66 225 ILE A O 1
ATOM 1783 N N . TYR A 1 226 ? 7.960 -11.966 -25.261 1.00 61.53 226 TYR A N 1
ATOM 1784 C CA . TYR A 1 226 ? 6.863 -12.804 -24.780 1.00 61.53 226 TYR A CA 1
ATOM 1785 C C . TYR A 1 226 ? 5.572 -12.503 -25.539 1.00 61.53 226 TYR A C 1
ATOM 1787 O O . TYR A 1 226 ? 5.269 -11.340 -25.803 1.00 61.53 226 TYR A O 1
ATOM 1795 N N . LYS A 1 227 ? 4.780 -13.535 -25.850 1.00 59.31 227 LYS A N 1
ATOM 1796 C CA . LYS A 1 227 ? 3.448 -13.385 -26.455 1.00 59.31 227 LYS A CA 1
ATOM 1797 C C . LYS A 1 227 ? 2.378 -14.067 -25.609 1.00 59.31 227 LYS A C 1
ATOM 1799 O O . LYS A 1 227 ? 2.573 -15.179 -25.118 1.00 59.31 227 LYS A O 1
ATOM 1804 N N . GLU A 1 228 ? 1.241 -13.392 -25.458 1.00 52.66 228 GLU A N 1
ATOM 1805 C CA . GLU A 1 228 ? 0.075 -13.921 -24.750 1.00 52.66 228 GLU A CA 1
ATOM 1806 C C . GLU A 1 228 ? -0.538 -15.103 -25.509 1.00 52.66 228 GLU A C 1
ATOM 1808 O O . GLU A 1 228 ? -0.745 -15.044 -26.725 1.00 52.66 228 GLU A O 1
ATOM 1813 N N . VAL A 1 229 ? -0.792 -16.190 -24.781 1.00 50.16 229 VAL A N 1
ATOM 1814 C CA . VAL A 1 229 ? -1.439 -17.409 -25.280 1.00 50.16 229 VAL A CA 1
ATOM 1815 C C . VAL A 1 229 ? -2.841 -17.472 -24.691 1.00 50.16 229 VAL A C 1
ATOM 1817 O O . VAL A 1 229 ? -3.067 -16.970 -23.597 1.00 50.16 229 VAL A O 1
ATOM 1820 N N . GLY A 1 230 ? -3.782 -18.087 -25.411 1.00 47.81 230 GLY A N 1
ATOM 1821 C CA . GLY A 1 230 ? -5.230 -18.054 -25.154 1.00 47.81 230 GLY A CA 1
ATOM 1822 C C . GLY A 1 230 ? -5.748 -18.486 -23.770 1.00 47.81 230 GLY A C 1
ATOM 1823 O O . GLY A 1 230 ? -6.958 -18.447 -23.582 1.00 47.81 230 GLY A O 1
ATOM 1824 N N . ASN A 1 231 ? -4.887 -18.848 -22.811 1.00 50.81 231 ASN A N 1
ATOM 1825 C CA . ASN A 1 231 ? -5.224 -18.950 -21.392 1.00 50.81 231 ASN A CA 1
ATOM 1826 C C . ASN A 1 231 ? -4.393 -17.939 -20.593 1.00 50.81 231 ASN A C 1
ATOM 1828 O O . ASN A 1 231 ? -3.165 -17.986 -20.618 1.00 50.81 231 ASN A O 1
ATOM 1832 N N . ASN A 1 232 ? -5.069 -17.077 -19.827 1.00 61.00 232 ASN A N 1
ATOM 1833 C CA . ASN A 1 232 ? -4.462 -15.954 -19.108 1.00 61.00 232 ASN A CA 1
ATOM 1834 C C . ASN A 1 232 ? -3.265 -16.343 -18.210 1.00 61.00 232 ASN A C 1
ATOM 1836 O O . ASN A 1 232 ? -2.455 -15.486 -17.899 1.00 61.00 232 ASN A O 1
ATOM 1840 N N . GLU A 1 233 ? -3.088 -17.592 -17.789 1.00 61.12 233 GLU A N 1
ATOM 1841 C CA . GLU A 1 233 ? -2.078 -17.961 -16.783 1.00 61.12 233 GLU A CA 1
ATOM 1842 C C . GLU A 1 233 ? -0.637 -18.129 -17.309 1.00 61.12 233 GLU A C 1
ATOM 1844 O O . GLU A 1 233 ? 0.285 -18.234 -16.495 1.00 61.12 233 GLU A O 1
ATOM 1849 N N . LYS A 1 234 ? -0.410 -18.173 -18.632 1.00 63.12 234 LY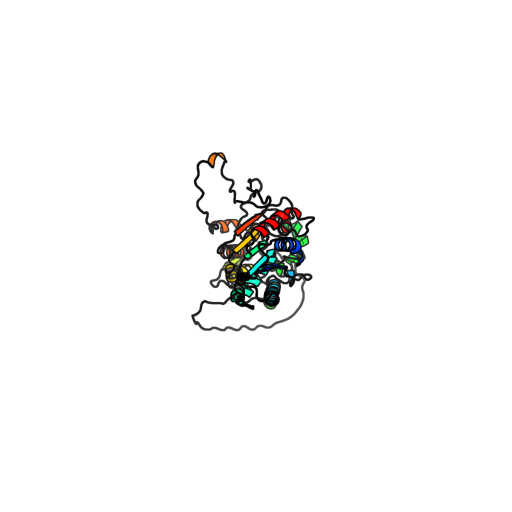S A N 1
ATOM 1850 C CA . LYS A 1 234 ? 0.905 -18.519 -19.210 1.00 63.12 234 LYS A CA 1
ATOM 1851 C C . LYS A 1 234 ? 1.270 -17.682 -20.441 1.00 63.12 234 LYS A C 1
ATOM 1853 O O . LYS A 1 234 ? 0.392 -17.201 -21.156 1.00 63.12 234 LYS A O 1
ATOM 1858 N N . LEU A 1 235 ? 2.574 -17.520 -20.693 1.00 62.69 235 LEU A N 1
ATOM 1859 C CA . LEU A 1 235 ? 3.114 -16.896 -21.912 1.00 62.69 235 LEU A CA 1
ATOM 1860 C C . LEU A 1 235 ? 3.934 -17.887 -22.735 1.00 62.69 235 LEU A C 1
ATOM 1862 O O . LEU A 1 235 ? 4.580 -18.775 -22.182 1.00 62.69 235 LEU A O 1
ATOM 1866 N N . MET A 1 236 ? 3.946 -17.667 -24.051 1.00 55.81 236 MET A N 1
ATOM 1867 C CA . MET A 1 236 ? 4.901 -18.284 -24.969 1.00 55.81 236 MET A CA 1
ATOM 1868 C C . MET A 1 236 ? 6.149 -17.404 -25.080 1.00 55.81 236 MET A C 1
ATOM 1870 O O . MET A 1 236 ? 6.035 -16.182 -25.246 1.00 55.81 236 MET A O 1
ATOM 1874 N N . ILE A 1 237 ? 7.326 -18.031 -25.032 1.00 60.09 237 ILE A N 1
ATOM 1875 C CA . ILE A 1 237 ? 8.609 -17.373 -25.300 1.00 60.09 237 ILE A CA 1
ATOM 1876 C C . ILE A 1 237 ? 8.852 -17.349 -26.808 1.00 60.09 237 ILE A C 1
ATOM 1878 O O . ILE A 1 237 ? 8.788 -18.369 -27.493 1.00 60.09 237 ILE A O 1
ATOM 1882 N N . ILE A 1 238 ? 9.174 -16.168 -27.315 1.00 58.56 238 ILE A N 1
ATOM 1883 C CA . ILE A 1 238 ? 9.634 -15.927 -28.672 1.00 58.56 238 ILE A CA 1
ATOM 1884 C C . ILE A 1 238 ? 11.111 -15.554 -28.602 1.00 58.56 238 ILE A C 1
ATOM 1886 O O . ILE A 1 238 ? 11.471 -14.466 -28.147 1.00 58.56 238 ILE A O 1
ATOM 1890 N N . GLU A 1 239 ? 11.970 -16.441 -29.087 1.00 53.38 239 GLU A N 1
ATOM 1891 C CA . GLU A 1 239 ? 13.371 -16.115 -29.328 1.00 53.38 239 GLU A CA 1
ATOM 1892 C C . GLU A 1 239 ? 13.490 -15.495 -30.724 1.00 53.38 239 GLU A C 1
ATOM 1894 O O . GLU A 1 239 ? 13.064 -16.085 -31.721 1.00 53.38 239 GLU A O 1
ATOM 1899 N N . LYS A 1 240 ? 14.056 -14.286 -30.803 1.00 46.56 240 LYS A N 1
ATOM 1900 C CA . LYS A 1 240 ? 14.556 -13.753 -32.072 1.00 46.56 240 LYS A CA 1
ATOM 1901 C C . LYS A 1 240 ? 15.965 -14.291 -32.281 1.00 46.56 240 LYS A C 1
ATOM 1903 O O . LYS A 1 240 ? 16.794 -14.198 -31.379 1.00 46.56 240 LYS A O 1
ATOM 1908 N N . LYS A 1 241 ? 16.232 -14.842 -33.461 1.00 43.28 241 LYS A N 1
ATOM 1909 C CA . LYS A 1 241 ? 17.601 -15.005 -33.961 1.00 43.28 241 LYS A CA 1
ATOM 1910 C C . LYS A 1 241 ? 17.840 -14.052 -35.123 1.00 43.28 241 LYS A C 1
ATOM 1912 O O . LYS A 1 241 ? 16.880 -13.537 -35.700 1.00 43.28 241 LYS A O 1
ATOM 1917 N N . GLU A 1 242 ? 19.124 -13.789 -35.378 1.00 50.16 242 GLU A N 1
ATOM 1918 C CA . GLU A 1 242 ? 19.620 -12.870 -36.404 1.00 50.16 242 GLU A CA 1
ATOM 1919 C C . GLU A 1 242 ? 18.780 -12.982 -37.686 1.00 50.16 242 GLU A C 1
ATOM 1921 O O . GLU A 1 242 ? 18.656 -14.049 -38.277 1.00 50.16 242 GLU A O 1
ATOM 1926 N N . GLU A 1 243 ? 18.167 -11.855 -38.055 1.00 48.56 243 GLU A N 1
ATOM 1927 C CA . GLU A 1 243 ? 17.326 -11.651 -39.241 1.00 48.56 243 GLU A CA 1
ATOM 1928 C C . GLU A 1 243 ? 15.981 -12.417 -39.273 1.00 48.56 243 GLU A C 1
ATOM 1930 O O . GLU A 1 243 ? 15.771 -13.383 -39.995 1.00 48.56 243 GLU A O 1
ATOM 1935 N N . ASN A 1 244 ? 14.989 -11.858 -38.566 1.00 49.91 244 ASN A N 1
ATOM 1936 C CA . ASN A 1 244 ? 13.536 -12.063 -38.743 1.00 49.91 244 ASN A CA 1
ATOM 1937 C C . ASN A 1 244 ? 12.946 -13.466 -38.498 1.00 49.91 244 ASN A C 1
ATOM 1939 O O . ASN A 1 244 ? 11.718 -13.594 -38.530 1.00 49.91 244 ASN A O 1
ATOM 1943 N N . GLU A 1 245 ? 13.739 -14.488 -38.180 1.00 38.56 245 GLU A N 1
ATOM 1944 C CA . GLU A 1 245 ? 13.196 -15.762 -37.701 1.00 38.56 245 GLU A CA 1
ATOM 1945 C C . GLU A 1 245 ? 12.773 -15.653 -36.225 1.00 38.56 245 GLU A C 1
ATOM 1947 O O . GLU A 1 245 ? 13.579 -15.547 -35.300 1.00 38.56 245 GLU A O 1
ATOM 1952 N N . ILE A 1 246 ? 11.456 -15.652 -36.019 1.00 45.94 246 ILE A N 1
ATOM 1953 C CA . ILE A 1 246 ? 10.788 -15.771 -34.721 1.00 45.94 246 ILE A CA 1
ATOM 1954 C C . ILE A 1 246 ? 10.655 -17.268 -34.438 1.00 45.94 246 ILE A C 1
ATOM 1956 O O . ILE A 1 246 ? 9.753 -17.917 -34.967 1.00 45.94 246 ILE A O 1
ATOM 1960 N N . ILE A 1 247 ? 11.536 -17.824 -33.606 1.00 48.25 247 ILE A N 1
ATOM 1961 C CA . ILE A 1 247 ? 11.371 -19.189 -33.102 1.00 48.25 247 ILE A CA 1
ATOM 1962 C C . ILE A 1 247 ? 10.525 -19.091 -31.832 1.00 48.25 247 ILE A C 1
ATOM 1964 O O . ILE A 1 247 ? 10.970 -18.584 -30.802 1.00 48.25 247 ILE A O 1
ATOM 1968 N N . THR A 1 248 ? 9.277 -19.549 -31.903 1.00 50.50 248 THR A N 1
ATOM 1969 C CA . THR A 1 248 ? 8.458 -19.764 -30.708 1.00 50.50 248 THR A CA 1
ATOM 1970 C C . THR A 1 248 ? 8.981 -21.015 -30.019 1.00 50.50 248 THR A C 1
ATOM 1972 O O . THR A 1 248 ? 8.864 -22.113 -30.560 1.00 50.50 248 THR A O 1
ATOM 1975 N N . ASN A 1 249 ? 9.588 -20.870 -28.847 1.00 55.28 249 ASN A N 1
ATOM 1976 C CA . ASN A 1 249 ? 9.831 -22.031 -28.008 1.00 55.28 249 ASN A CA 1
ATOM 1977 C C . ASN A 1 249 ? 8.475 -22.357 -27.362 1.00 55.28 249 ASN A C 1
ATOM 1979 O O . ASN A 1 249 ? 7.938 -21.519 -26.637 1.00 55.28 249 ASN A O 1
ATOM 1983 N N . ASP A 1 250 ? 7.901 -23.538 -27.616 1.00 55.75 250 ASP A N 1
ATOM 1984 C CA . ASP A 1 250 ? 6.596 -23.980 -27.070 1.00 55.75 250 ASP A CA 1
ATOM 1985 C C . ASP A 1 250 ? 6.603 -24.143 -25.528 1.00 55.75 250 ASP A C 1
ATOM 1987 O O . ASP A 1 250 ? 5.713 -24.750 -24.930 1.00 55.75 250 ASP A O 1
ATOM 1991 N N . GLN A 1 251 ? 7.630 -23.623 -24.853 1.00 55.81 251 GLN A N 1
ATOM 1992 C CA . GLN A 1 251 ? 7.741 -23.591 -23.407 1.00 55.81 251 GLN A CA 1
ATOM 1993 C C . GLN A 1 251 ? 6.779 -22.548 -22.839 1.00 55.81 251 GLN A C 1
ATOM 1995 O O . GLN A 1 251 ? 7.032 -21.343 -22.864 1.00 55.81 251 GLN A O 1
ATOM 2000 N N . GLU A 1 252 ? 5.666 -23.035 -22.294 1.00 60.25 252 GLU A N 1
ATOM 2001 C CA . GLU A 1 252 ? 4.767 -22.227 -21.483 1.00 60.25 252 GLU A CA 1
ATOM 2002 C C . GLU A 1 252 ? 5.432 -21.906 -20.136 1.00 60.25 252 GLU A C 1
ATOM 2004 O O . GLU A 1 252 ? 5.598 -22.783 -19.285 1.00 60.25 252 GLU A O 1
ATOM 2009 N N . VAL A 1 253 ? 5.789 -20.642 -19.920 1.00 64.88 253 VAL A N 1
ATOM 2010 C CA . VAL A 1 253 ? 6.329 -20.171 -18.634 1.00 64.88 253 VAL A CA 1
ATOM 2011 C C . VAL A 1 253 ? 5.205 -19.610 -17.758 1.00 64.88 253 VAL A C 1
ATOM 2013 O O . VAL A 1 253 ? 4.319 -18.912 -18.270 1.00 64.88 253 VAL A O 1
ATOM 2016 N N . PRO A 1 254 ? 5.221 -19.882 -16.438 1.00 73.56 254 PRO A N 1
ATOM 2017 C CA . PRO A 1 254 ? 4.277 -19.275 -15.509 1.00 73.56 254 PRO A CA 1
ATOM 2018 C C . PRO A 1 254 ? 4.481 -17.759 -15.450 1.00 73.56 254 PRO A C 1
ATOM 2020 O O . PRO A 1 254 ? 5.600 -17.265 -15.579 1.00 73.56 254 PRO A O 1
ATOM 2023 N N . MET A 1 255 ? 3.403 -17.015 -15.205 1.00 84.50 255 MET A N 1
ATOM 2024 C CA . MET A 1 255 ? 3.469 -15.558 -15.076 1.00 84.50 255 MET A CA 1
ATOM 2025 C C . MET A 1 255 ? 4.309 -15.108 -13.863 1.00 84.50 255 MET A C 1
ATOM 2027 O O . MET A 1 255 ? 4.197 -15.706 -12.780 1.00 84.50 255 MET A O 1
ATOM 2031 N N . PRO A 1 256 ? 5.071 -14.003 -13.984 1.00 90.12 256 PRO A N 1
ATOM 2032 C CA . PRO A 1 256 ? 5.705 -13.341 -12.846 1.00 90.12 256 PRO A CA 1
ATOM 2033 C C . PRO A 1 256 ? 4.706 -13.050 -11.721 1.00 90.12 256 PRO A C 1
ATOM 2035 O O . PRO A 1 256 ? 3.537 -12.735 -11.974 1.00 90.12 256 PRO A O 1
ATOM 2038 N N . LEU A 1 257 ? 5.154 -13.109 -10.465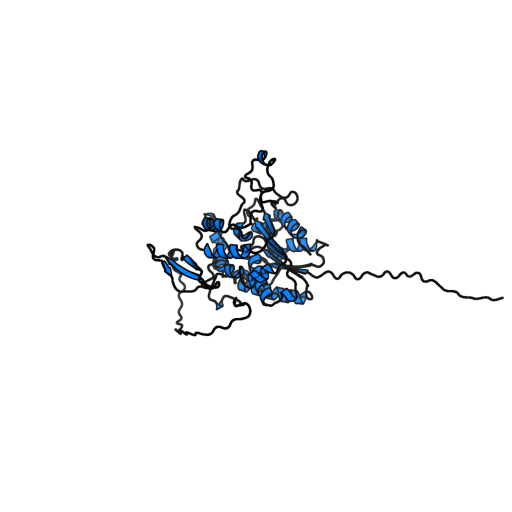 1.00 91.75 257 LEU A N 1
ATOM 2039 C CA . LEU A 1 257 ? 4.298 -12.895 -9.294 1.00 91.75 257 LEU A CA 1
ATOM 2040 C C . LEU A 1 257 ? 3.526 -11.571 -9.363 1.00 91.75 257 LEU A C 1
ATOM 2042 O O . LEU A 1 257 ? 2.338 -11.537 -9.054 1.00 91.75 257 LEU A O 1
ATOM 2046 N N . LEU A 1 258 ? 4.168 -10.476 -9.778 1.00 93.56 258 LEU A N 1
ATOM 2047 C CA . LEU A 1 258 ? 3.506 -9.166 -9.800 1.00 93.56 258 LEU A CA 1
ATOM 2048 C C . LEU A 1 258 ? 2.367 -9.089 -10.823 1.00 93.56 258 LEU A C 1
ATOM 2050 O O . LEU A 1 258 ? 1.388 -8.379 -10.584 1.00 93.56 258 LEU A O 1
ATOM 2054 N N . VAL A 1 259 ? 2.464 -9.846 -11.922 1.00 91.88 259 VAL A N 1
ATOM 2055 C CA . VAL A 1 259 ? 1.365 -10.000 -12.886 1.00 91.88 259 VAL A CA 1
ATOM 2056 C C . VAL A 1 259 ? 0.210 -10.731 -12.215 1.00 91.88 259 VAL A C 1
ATOM 2058 O O . VAL A 1 259 ? -0.911 -10.229 -12.233 1.00 91.88 259 VAL A O 1
ATOM 2061 N N . ARG A 1 260 ? 0.494 -11.830 -11.509 1.00 93.44 260 ARG A N 1
ATOM 2062 C CA . ARG A 1 260 ? -0.519 -12.594 -10.764 1.00 93.44 260 ARG A CA 1
ATOM 2063 C C . ARG A 1 260 ? -1.183 -11.796 -9.645 1.00 93.44 260 ARG A C 1
ATOM 2065 O O . ARG A 1 260 ? -2.386 -11.900 -9.442 1.00 93.44 260 ARG A O 1
ATOM 2072 N N . LEU A 1 261 ? -0.444 -10.913 -8.973 1.00 96.69 261 LEU A N 1
ATOM 2073 C CA . LEU A 1 261 ? -1.005 -9.988 -7.983 1.00 96.69 261 LEU A CA 1
ATOM 2074 C C . LEU A 1 261 ? -1.997 -8.976 -8.580 1.00 96.69 261 LEU A C 1
ATOM 2076 O O . LEU A 1 261 ? -2.680 -8.281 -7.823 1.00 96.69 261 LEU A O 1
ATOM 2080 N N . SER A 1 262 ? -2.037 -8.817 -9.906 1.00 96.31 262 SER A N 1
ATOM 2081 C CA . SER A 1 262 ? -2.985 -7.941 -10.601 1.00 96.31 262 SER A CA 1
ATOM 2082 C C . SER A 1 262 ? -4.272 -8.652 -11.031 1.00 96.31 262 SER A C 1
ATOM 2084 O O . SER A 1 262 ? -5.136 -8.006 -11.607 1.00 96.31 262 SER A O 1
ATOM 2086 N N . GLU A 1 263 ? -4.431 -9.948 -10.751 1.00 94.31 263 GLU A N 1
ATOM 2087 C CA . GLU A 1 263 ? -5.535 -10.765 -11.270 1.00 94.31 263 GLU A CA 1
ATOM 2088 C C . GLU A 1 263 ? -6.070 -11.785 -10.251 1.00 94.31 263 GLU A C 1
ATOM 2090 O O . GLU A 1 263 ? -5.572 -11.902 -9.128 1.00 94.31 263 GLU A O 1
ATOM 2095 N N . GLY A 1 264 ? -7.140 -12.493 -10.628 1.00 94.88 264 GLY A N 1
ATOM 2096 C CA . GLY A 1 264 ? -7.727 -13.574 -9.834 1.00 94.88 264 GLY A CA 1
ATOM 2097 C C . GLY A 1 264 ? -8.102 -13.158 -8.408 1.00 94.88 264 GLY A C 1
ATOM 2098 O O . GLY A 1 264 ? -8.650 -12.077 -8.178 1.00 94.88 264 GLY A O 1
ATOM 2099 N N . ILE A 1 265 ? -7.792 -14.024 -7.438 1.00 97.12 265 ILE A N 1
ATOM 2100 C CA . ILE A 1 265 ? -8.079 -13.793 -6.012 1.00 97.12 265 ILE A CA 1
ATOM 2101 C C . ILE A 1 265 ? -7.415 -12.520 -5.474 1.00 97.12 265 ILE A C 1
ATOM 2103 O O . ILE A 1 265 ? -7.985 -11.850 -4.618 1.00 97.12 265 ILE A O 1
ATOM 2107 N N . PHE A 1 266 ? -6.249 -12.138 -6.002 1.00 98.12 266 PHE A N 1
ATOM 2108 C CA . PHE A 1 266 ? -5.518 -10.956 -5.547 1.00 98.12 266 PHE A CA 1
ATOM 2109 C C . PHE A 1 266 ? -6.206 -9.674 -6.014 1.00 98.12 266 PHE A C 1
ATOM 2111 O O . PHE A 1 266 ? -6.397 -8.747 -5.224 1.00 98.12 266 PHE A O 1
ATOM 2118 N N . PHE A 1 267 ? -6.643 -9.643 -7.276 1.00 98.25 267 PHE A N 1
ATOM 2119 C CA . PHE A 1 267 ? -7.458 -8.548 -7.798 1.00 98.25 267 PHE A CA 1
ATOM 2120 C C . PHE A 1 267 ? -8.799 -8.450 -7.072 1.00 98.25 267 PHE A C 1
ATOM 2122 O O . PHE A 1 267 ? -9.160 -7.376 -6.596 1.00 98.25 267 PHE A O 1
ATOM 2129 N N . ASN A 1 268 ? -9.515 -9.568 -6.932 1.00 98.38 268 ASN A N 1
ATOM 2130 C CA . ASN A 1 268 ? -10.832 -9.600 -6.294 1.00 98.38 268 ASN A CA 1
ATOM 2131 C C . ASN A 1 268 ? -10.762 -9.222 -4.810 1.00 98.38 268 ASN A C 1
ATOM 2133 O O . ASN A 1 268 ? -11.596 -8.453 -4.328 1.00 98.38 268 ASN A O 1
ATOM 2137 N N . GLY A 1 269 ? -9.732 -9.693 -4.104 1.00 98.69 269 GLY A N 1
ATOM 2138 C CA . GLY A 1 269 ? -9.449 -9.297 -2.731 1.00 98.69 269 GLY A CA 1
ATOM 2139 C C . GLY A 1 269 ? -9.216 -7.797 -2.612 1.00 98.69 269 GLY A C 1
ATOM 2140 O O . GLY A 1 269 ? -9.862 -7.143 -1.797 1.00 98.69 269 GLY A O 1
ATOM 2141 N N . LEU A 1 270 ? -8.373 -7.211 -3.465 1.00 98.75 270 LEU A N 1
ATOM 2142 C CA . LEU A 1 270 ? -8.124 -5.767 -3.455 1.00 98.75 270 LEU A CA 1
ATOM 2143 C C . LEU A 1 270 ? -9.368 -4.948 -3.854 1.00 98.75 270 LEU A C 1
ATOM 2145 O O . LEU A 1 270 ? -9.626 -3.881 -3.289 1.00 98.75 270 LEU A O 1
ATOM 2149 N N . ASN A 1 271 ? -10.163 -5.450 -4.800 1.00 98.56 271 ASN A N 1
ATOM 2150 C CA . ASN A 1 271 ? -11.427 -4.840 -5.210 1.00 98.56 271 ASN A CA 1
ATOM 2151 C C . ASN A 1 271 ? -12.464 -4.834 -4.074 1.00 98.56 271 ASN A C 1
ATOM 2153 O O . ASN A 1 271 ? -13.270 -3.911 -3.990 1.00 98.56 271 ASN A O 1
ATOM 2157 N N . SER A 1 272 ? -12.419 -5.827 -3.177 1.00 98.50 272 SER A N 1
ATOM 2158 C CA . SER A 1 272 ? -13.359 -5.931 -2.053 1.00 98.50 272 SER A CA 1
ATOM 2159 C C . SER A 1 272 ? -13.229 -4.797 -1.028 1.00 98.50 272 SER A C 1
ATOM 2161 O O . SER A 1 272 ? -14.202 -4.492 -0.341 1.00 98.50 272 SER A O 1
ATOM 2163 N N . PHE A 1 273 ? -12.071 -4.128 -0.953 1.00 98.69 273 PHE A N 1
ATOM 2164 C CA . PHE A 1 273 ? -11.890 -2.955 -0.097 1.00 98.69 273 PHE A CA 1
ATOM 2165 C C . PHE A 1 273 ? -12.763 -1.796 -0.573 1.00 98.69 273 PHE A C 1
ATOM 2167 O O . PHE A 1 273 ? -12.798 -1.461 -1.757 1.00 98.69 273 PHE A O 1
ATOM 2174 N N . ARG A 1 274 ? -13.439 -1.130 0.362 1.00 98.19 274 ARG A N 1
ATOM 2175 C CA . ARG A 1 274 ? -14.295 0.018 0.048 1.00 98.19 274 ARG A CA 1
ATOM 2176 C C . ARG A 1 274 ? -13.502 1.180 -0.557 1.00 98.19 274 ARG A C 1
ATOM 2178 O O . ARG A 1 274 ? -13.974 1.813 -1.498 1.00 98.19 274 ARG A O 1
ATOM 2185 N N . LYS A 1 275 ? -12.306 1.460 -0.033 1.00 98.44 275 LYS A N 1
ATOM 2186 C CA . LYS A 1 275 ? -11.449 2.572 -0.465 1.00 98.44 275 LYS A CA 1
ATOM 2187 C C . LYS A 1 275 ? -10.009 2.092 -0.639 1.00 98.44 275 LYS A C 1
ATOM 2189 O O . LYS A 1 275 ? -9.458 1.416 0.225 1.00 98.44 275 LYS A O 1
ATOM 2194 N N . ARG A 1 276 ? -9.392 2.453 -1.763 1.00 98.38 276 ARG A N 1
ATOM 2195 C CA . ARG A 1 276 ? -7.971 2.213 -2.042 1.00 98.38 276 ARG A CA 1
ATOM 2196 C C . ARG A 1 276 ? -7.288 3.556 -2.243 1.00 98.38 276 ARG A C 1
ATOM 2198 O O . ARG A 1 276 ? -7.774 4.352 -3.043 1.00 98.38 276 ARG A O 1
ATOM 2205 N N . THR A 1 277 ? -6.183 3.791 -1.552 1.00 98.38 277 THR A N 1
ATOM 2206 C CA . THR A 1 277 ? -5.465 5.068 -1.575 1.00 98.38 277 THR A CA 1
ATOM 2207 C C . THR A 1 277 ? -3.994 4.846 -1.900 1.00 98.38 277 THR A C 1
ATOM 2209 O O . THR A 1 277 ? -3.357 3.980 -1.301 1.00 98.38 277 THR A O 1
ATOM 2212 N N . LEU A 1 278 ? -3.445 5.641 -2.815 1.00 98.38 278 LEU A N 1
ATOM 2213 C CA . LEU A 1 278 ? -2.026 5.655 -3.158 1.00 98.38 278 LEU A CA 1
ATOM 2214 C C . LEU A 1 278 ? -1.415 6.992 -2.744 1.00 98.38 278 LEU A C 1
ATOM 2216 O O . LEU A 1 278 ? -1.923 8.050 -3.108 1.00 98.38 278 LEU A O 1
ATOM 2220 N N . TYR A 1 279 ? -0.318 6.928 -2.000 1.00 98.12 279 TYR A N 1
ATOM 2221 C CA . TYR A 1 279 ? 0.573 8.052 -1.752 1.00 98.12 279 TYR A CA 1
ATOM 2222 C C . TYR A 1 279 ? 1.854 7.826 -2.551 1.00 98.12 279 TYR A C 1
ATOM 2224 O O . TYR A 1 279 ? 2.588 6.869 -2.286 1.00 98.12 279 TYR A O 1
ATOM 2232 N N . SER A 1 280 ? 2.126 8.710 -3.507 1.00 96.25 280 SER A N 1
ATOM 2233 C CA . SER A 1 280 ? 3.183 8.524 -4.503 1.00 96.25 280 SER A CA 1
ATOM 2234 C C . SER A 1 280 ? 4.156 9.695 -4.496 1.00 96.25 280 SER A C 1
ATOM 2236 O O . SER A 1 280 ? 3.776 10.850 -4.694 1.00 96.25 280 SER A O 1
ATOM 2238 N N . ASN A 1 281 ? 5.438 9.401 -4.289 1.00 94.56 281 ASN A N 1
ATOM 2239 C CA . ASN A 1 281 ? 6.494 10.402 -4.389 1.00 94.56 281 ASN A CA 1
ATOM 2240 C C . ASN A 1 281 ? 6.766 10.732 -5.861 1.00 94.56 281 ASN A C 1
ATOM 2242 O O . ASN A 1 281 ? 7.129 9.858 -6.647 1.00 94.56 281 ASN A O 1
ATOM 2246 N N . ILE A 1 282 ? 6.650 12.005 -6.223 1.00 91.25 282 ILE A N 1
ATOM 2247 C CA . ILE A 1 282 ? 6.854 12.481 -7.597 1.00 91.25 282 ILE A CA 1
ATOM 2248 C C . ILE A 1 282 ? 8.332 12.427 -7.982 1.00 91.25 282 ILE A C 1
ATOM 2250 O O . ILE A 1 282 ? 8.689 11.982 -9.073 1.00 91.25 282 ILE A O 1
ATOM 2254 N N . TYR A 1 283 ? 9.190 12.882 -7.070 1.00 86.94 283 TYR A N 1
ATOM 2255 C CA . TYR A 1 283 ? 10.631 12.980 -7.256 1.00 86.94 283 TYR A CA 1
ATOM 2256 C C . TYR A 1 283 ? 11.378 12.470 -6.030 1.00 86.94 283 TYR A C 1
ATOM 2258 O O . TYR A 1 283 ? 10.825 12.349 -4.932 1.00 86.94 283 TYR A O 1
ATOM 2266 N N . ASN A 1 284 ? 12.673 12.218 -6.230 1.00 89.06 284 ASN A N 1
ATOM 2267 C CA . ASN A 1 284 ? 13.634 11.942 -5.168 1.00 89.06 284 ASN A CA 1
ATOM 2268 C C . ASN A 1 284 ? 13.361 10.670 -4.339 1.00 89.06 284 ASN A C 1
ATOM 2270 O O . ASN A 1 284 ? 14.031 10.417 -3.340 1.00 89.06 284 ASN A O 1
ATOM 2274 N N . ASP A 1 285 ? 12.438 9.819 -4.791 1.00 90.50 285 ASP A N 1
ATOM 2275 C CA . ASP A 1 285 ? 12.309 8.445 -4.324 1.00 90.50 285 ASP A CA 1
ATOM 2276 C C . ASP A 1 285 ? 13.154 7.540 -5.220 1.00 90.50 285 ASP A C 1
ATOM 2278 O O . ASP A 1 285 ? 12.747 7.103 -6.297 1.00 90.50 285 ASP A O 1
ATOM 2282 N N . VAL A 1 286 ? 14.395 7.315 -4.788 1.00 83.44 286 VAL A N 1
ATOM 2283 C CA . VAL A 1 286 ? 15.339 6.484 -5.541 1.00 83.44 286 VAL A CA 1
ATOM 2284 C C . VAL A 1 286 ? 14.875 5.034 -5.561 1.00 83.44 286 VAL A C 1
ATOM 2286 O O . VAL A 1 286 ? 15.180 4.333 -6.516 1.00 83.44 286 VAL A O 1
ATOM 2289 N N . GLN A 1 287 ? 14.164 4.566 -4.532 1.00 85.19 287 GLN A N 1
ATOM 2290 C CA . GLN A 1 287 ? 13.800 3.157 -4.388 1.00 85.19 287 GLN A CA 1
ATOM 2291 C C . GLN A 1 287 ? 12.593 2.809 -5.255 1.00 85.19 287 GLN A C 1
ATOM 2293 O O . GLN A 1 287 ? 12.649 1.831 -6.003 1.00 85.19 287 GLN A O 1
ATOM 2298 N N . VAL A 1 288 ? 11.548 3.634 -5.191 1.00 90.56 288 VAL A N 1
ATOM 2299 C CA . VAL A 1 288 ? 10.254 3.408 -5.830 1.00 90.56 288 VAL A CA 1
ATOM 2300 C C . VAL A 1 288 ? 9.871 4.647 -6.628 1.00 90.56 288 VAL A C 1
ATOM 2302 O O . VAL A 1 288 ? 9.514 5.678 -6.069 1.00 90.56 288 VAL A O 1
ATOM 2305 N N . ASN A 1 289 ? 9.938 4.548 -7.955 1.00 88.94 289 ASN A N 1
ATOM 2306 C CA . ASN A 1 289 ? 9.569 5.672 -8.810 1.00 88.94 289 ASN A CA 1
ATOM 2307 C C . ASN A 1 289 ? 8.055 5.974 -8.741 1.00 88.94 289 ASN A C 1
ATOM 2309 O O . ASN A 1 289 ? 7.240 5.131 -8.348 1.00 88.94 289 ASN A O 1
ATOM 2313 N N . PHE A 1 290 ? 7.686 7.176 -9.180 1.00 90.88 290 PHE A N 1
ATOM 2314 C CA . PHE A 1 290 ? 6.297 7.629 -9.222 1.00 90.88 290 PHE A CA 1
ATOM 2315 C C . PHE A 1 290 ? 5.375 6.654 -9.970 1.00 90.88 290 PHE A C 1
ATOM 2317 O O . PHE A 1 290 ? 4.406 6.180 -9.400 1.00 90.88 290 PHE A O 1
ATOM 2324 N N . CYS A 1 291 ? 5.707 6.282 -11.208 1.00 89.81 291 CYS A N 1
ATOM 2325 C CA . CYS A 1 291 ? 4.857 5.451 -12.070 1.00 89.81 291 CYS A CA 1
ATOM 2326 C C . CYS A 1 291 ? 4.457 4.113 -11.429 1.00 89.81 291 CYS A C 1
ATOM 2328 O O . CYS A 1 291 ? 3.330 3.652 -11.575 1.00 89.81 291 CYS A O 1
ATOM 2330 N N . THR A 1 292 ? 5.376 3.473 -10.700 1.00 91.88 292 THR A N 1
ATOM 2331 C CA . THR A 1 292 ? 5.080 2.192 -10.044 1.00 91.88 292 THR A CA 1
ATOM 2332 C C . THR A 1 292 ? 4.278 2.367 -8.752 1.00 91.88 292 THR A C 1
ATOM 2334 O O . THR A 1 292 ? 3.394 1.555 -8.487 1.00 91.88 292 THR A O 1
ATOM 2337 N N . SER A 1 293 ? 4.528 3.435 -7.981 1.00 95.31 293 SER A N 1
ATOM 2338 C CA . SER A 1 293 ? 3.762 3.747 -6.760 1.00 95.31 293 SER A CA 1
ATOM 2339 C C . SER A 1 293 ? 2.361 4.254 -7.041 1.00 95.31 293 SER A C 1
ATOM 2341 O O . SER A 1 293 ? 1.421 3.898 -6.333 1.00 95.31 293 SER A O 1
ATOM 2343 N N . ASP A 1 294 ? 2.223 4.980 -8.138 1.00 95.38 294 ASP A N 1
ATOM 2344 C CA . ASP A 1 294 ? 0.976 5.519 -8.627 1.00 95.38 294 ASP A CA 1
ATOM 2345 C C . ASP A 1 294 ? 0.273 4.580 -9.621 1.00 95.38 294 ASP A C 1
ATOM 2347 O O . ASP A 1 294 ? -0.807 4.891 -10.080 1.00 95.38 294 ASP A O 1
ATOM 2351 N N . ILE A 1 295 ? 0.792 3.401 -9.977 1.00 94.44 295 ILE A N 1
ATOM 2352 C CA . ILE A 1 295 ? 0.102 2.517 -10.950 1.00 94.44 295 ILE A CA 1
ATOM 2353 C C . ILE A 1 295 ? -0.237 3.291 -12.252 1.00 94.44 295 ILE A C 1
ATOM 2355 O O . ILE A 1 295 ? -1.334 3.209 -12.808 1.00 94.44 295 ILE A O 1
ATOM 2359 N N . SER A 1 296 ? 0.707 4.098 -12.725 1.00 89.44 296 SER A N 1
ATOM 2360 C CA . SER A 1 296 ? 0.545 4.965 -13.890 1.00 89.44 296 SER A CA 1
ATOM 2361 C C . SER A 1 296 ? 1.657 4.728 -14.902 1.00 89.44 296 SER A C 1
ATOM 2363 O O . SER A 1 296 ? 2.780 4.353 -14.569 1.00 89.44 296 SER A O 1
ATOM 2365 N N . ALA A 1 297 ? 1.347 4.923 -16.184 1.00 84.44 297 ALA A N 1
ATOM 2366 C CA . ALA A 1 297 ? 2.324 4.732 -17.256 1.00 84.44 297 ALA A CA 1
ATOM 2367 C C . ALA A 1 297 ? 3.397 5.837 -17.271 1.00 84.44 297 ALA A C 1
ATOM 2369 O O . ALA A 1 297 ? 4.543 5.593 -17.656 1.00 84.44 297 ALA A O 1
ATOM 2370 N N . LYS A 1 298 ? 3.028 7.045 -16.825 1.00 82.19 298 LYS A N 1
ATOM 2371 C CA . LYS A 1 298 ? 3.859 8.250 -16.874 1.00 82.19 298 LYS A CA 1
ATOM 2372 C C . LYS A 1 298 ? 3.761 9.053 -15.585 1.00 82.19 298 LYS A C 1
ATOM 2374 O O . LYS A 1 298 ? 2.739 9.037 -14.912 1.00 82.19 298 LYS A O 1
ATOM 2379 N N . ASN A 1 299 ? 4.832 9.775 -15.277 1.00 84.69 299 ASN A N 1
ATOM 2380 C CA . ASN A 1 299 ? 4.804 10.832 -14.280 1.00 84.69 299 ASN A CA 1
ATOM 2381 C C . ASN A 1 299 ? 4.361 12.125 -14.988 1.00 84.69 299 ASN A C 1
ATOM 2383 O O . ASN A 1 299 ? 5.108 12.597 -15.848 1.00 84.69 299 ASN A O 1
ATOM 2387 N N . PRO A 1 300 ? 3.171 12.682 -14.694 1.00 82.62 300 PRO A N 1
ATOM 2388 C CA . PRO A 1 300 ? 2.691 13.888 -15.369 1.00 82.62 300 PRO A CA 1
ATOM 2389 C C . PRO A 1 300 ? 3.468 15.145 -14.945 1.00 82.62 300 PRO A C 1
ATOM 2391 O O . PRO A 1 300 ? 3.404 16.175 -15.616 1.00 82.62 300 PRO A O 1
ATOM 2394 N N . TYR A 1 301 ? 4.227 15.075 -13.851 1.00 83.38 301 TYR A N 1
ATOM 2395 C CA . TYR A 1 301 ? 4.998 16.192 -13.330 1.00 83.38 301 TYR A CA 1
ATOM 2396 C C . TYR A 1 301 ? 6.364 16.261 -14.007 1.00 83.38 301 TYR A C 1
ATOM 2398 O O . TYR A 1 301 ? 7.149 15.312 -13.968 1.00 83.38 301 TYR A O 1
ATOM 2406 N N . THR A 1 302 ? 6.680 17.421 -14.580 1.00 72.69 302 THR A N 1
ATOM 2407 C CA . THR A 1 302 ? 8.000 17.730 -15.145 1.00 72.69 302 THR A CA 1
ATOM 2408 C C . THR A 1 302 ? 8.653 18.840 -14.333 1.00 72.69 302 THR A C 1
ATOM 2410 O O . THR A 1 302 ? 8.006 19.839 -14.014 1.00 72.69 302 THR A O 1
ATOM 2413 N N . LEU A 1 303 ? 9.940 18.690 -14.016 1.00 63.69 303 LEU A N 1
ATOM 2414 C CA . LEU A 1 303 ? 10.699 19.715 -13.312 1.00 63.69 303 LEU A CA 1
ATOM 2415 C C . LEU A 1 303 ? 10.668 21.019 -14.127 1.00 63.69 303 LEU A C 1
ATOM 2417 O O . LEU A 1 303 ? 11.049 21.030 -15.293 1.00 63.69 303 LEU A O 1
ATOM 2421 N N . GLY A 1 304 ? 10.195 22.103 -13.512 1.00 62.62 304 GLY A N 1
ATOM 2422 C CA . GLY A 1 304 ? 10.035 23.408 -14.163 1.00 62.62 304 GLY A CA 1
ATOM 2423 C C . GLY A 1 304 ? 8.590 23.773 -14.513 1.00 62.62 304 GLY A C 1
ATOM 2424 O O . GLY A 1 304 ? 8.309 24.957 -14.682 1.00 62.62 304 GLY A O 1
ATOM 2425 N N . LYS A 1 305 ? 7.653 22.813 -14.534 1.00 70.00 305 LYS A N 1
ATOM 2426 C CA . LYS A 1 305 ? 6.220 23.135 -14.486 1.00 70.00 305 LYS A CA 1
ATOM 2427 C C . LYS A 1 305 ? 5.848 23.517 -13.046 1.00 70.00 305 LYS A C 1
ATOM 2429 O O . LYS A 1 305 ? 6.285 22.874 -12.092 1.00 70.00 305 LYS A O 1
ATOM 2434 N N . LEU A 1 306 ? 5.078 24.590 -12.881 1.00 72.31 306 LEU A N 1
ATOM 2435 C CA . LEU A 1 306 ? 4.489 24.975 -11.596 1.00 72.31 306 LEU A CA 1
ATOM 2436 C C . LEU A 1 306 ? 3.548 23.850 -11.075 1.00 72.31 306 LEU A C 1
ATOM 2438 O O . LEU A 1 306 ? 2.885 23.121 -11.809 1.00 72.31 306 LEU A O 1
ATOM 2442 N N . MET A 1 307 ? 3.558 23.644 -9.769 1.00 79.12 307 MET A N 1
ATOM 2443 C CA . MET A 1 307 ? 2.748 22.630 -9.100 1.00 79.12 307 MET A CA 1
ATOM 2444 C C . MET A 1 307 ? 1.922 23.349 -8.047 1.00 79.12 307 MET A C 1
ATOM 2446 O O . MET A 1 307 ? 2.478 24.142 -7.282 1.00 79.12 307 MET A O 1
ATOM 2450 N N . LYS A 1 308 ? 0.610 23.101 -8.013 1.00 83.19 308 LYS A N 1
ATOM 2451 C CA . LYS A 1 308 ? -0.259 23.667 -6.980 1.00 83.19 308 LYS A CA 1
ATOM 2452 C C . LYS A 1 308 ? -0.248 22.773 -5.743 1.00 83.19 308 LYS A C 1
ATOM 2454 O O . LYS A 1 308 ? -0.792 21.671 -5.745 1.00 83.19 308 LYS A O 1
ATOM 2459 N N . PHE A 1 309 ? 0.395 23.262 -4.693 1.00 87.19 309 PHE A N 1
ATOM 2460 C CA . PHE A 1 309 ? 0.468 22.589 -3.402 1.00 87.19 309 PHE A CA 1
ATOM 2461 C C . PHE A 1 309 ? -0.741 22.909 -2.541 1.00 87.19 309 PHE A C 1
ATOM 2463 O O . PHE A 1 309 ? -1.321 23.988 -2.665 1.00 87.19 309 PHE A O 1
ATOM 2470 N N . SER A 1 310 ? -1.065 21.997 -1.629 1.00 87.69 310 SER A N 1
ATOM 2471 C CA . SER A 1 310 ? -2.081 22.262 -0.629 1.00 87.69 310 SER A CA 1
ATOM 2472 C C . SER A 1 310 ? -1.643 23.357 0.324 1.00 87.69 310 SER A C 1
ATOM 2474 O O . SER A 1 310 ? -0.534 23.325 0.861 1.00 87.69 310 SER A O 1
ATOM 2476 N N . GLU A 1 311 ? -2.550 24.300 0.579 1.00 86.69 311 GLU A N 1
ATOM 2477 C CA . GLU A 1 311 ? -2.333 25.358 1.567 1.00 86.69 311 GLU A CA 1
ATOM 2478 C C . GLU A 1 311 ? -2.092 24.769 2.962 1.00 86.69 311 GLU A C 1
ATOM 2480 O O . GLU A 1 311 ? -1.277 25.280 3.731 1.00 86.69 311 GLU A O 1
ATOM 2485 N N . LYS A 1 312 ? -2.779 23.663 3.275 1.00 89.88 312 LYS A N 1
ATOM 2486 C CA . LYS A 1 312 ? -2.685 22.988 4.571 1.00 89.88 312 LYS A CA 1
ATOM 2487 C C . LYS A 1 312 ? -1.514 22.008 4.647 1.00 89.88 312 LYS A C 1
ATOM 2489 O O . LYS A 1 312 ? -0.904 21.885 5.704 1.00 89.88 312 LYS A O 1
ATOM 2494 N N . TYR A 1 313 ? -1.209 21.308 3.555 1.00 92.56 313 TYR A N 1
ATOM 2495 C CA . TYR A 1 313 ? -0.192 20.254 3.513 1.00 92.56 313 TYR A CA 1
ATOM 2496 C C . TYR A 1 313 ? 0.824 20.546 2.407 1.00 92.56 313 TYR A C 1
ATOM 2498 O O . TYR A 1 313 ? 0.652 20.145 1.258 1.00 92.56 313 TYR A O 1
ATOM 2506 N N . ARG A 1 314 ? 1.917 21.231 2.750 1.00 90.69 314 ARG A N 1
ATOM 2507 C CA . ARG A 1 314 ? 2.833 21.870 1.785 1.00 90.69 314 ARG A CA 1
ATOM 2508 C C . ARG A 1 314 ? 3.612 20.891 0.912 1.00 90.69 314 ARG A C 1
ATOM 2510 O O . ARG A 1 314 ? 4.228 21.303 -0.066 1.00 90.69 314 ARG A O 1
ATOM 2517 N N . HIS A 1 315 ? 3.608 19.614 1.272 1.00 92.00 315 HIS A N 1
ATOM 2518 C CA . HIS A 1 315 ? 4.250 18.546 0.511 1.00 92.00 315 HIS A CA 1
ATOM 2519 C C . HIS A 1 315 ? 3.280 17.787 -0.403 1.00 92.00 315 HIS A C 1
ATOM 2521 O O . HIS A 1 315 ? 3.740 16.944 -1.167 1.00 92.00 315 HIS A O 1
ATOM 2527 N N . ILE A 1 316 ? 1.971 18.065 -0.342 1.00 92.56 316 ILE A N 1
ATOM 2528 C CA . ILE A 1 316 ? 0.926 17.394 -1.129 1.00 92.56 316 ILE A CA 1
ATOM 2529 C C . ILE A 1 316 ? 0.444 18.323 -2.238 1.00 92.56 316 ILE A C 1
ATOM 2531 O O . ILE A 1 316 ? 0.209 19.507 -2.005 1.00 92.56 316 ILE A O 1
ATOM 2535 N N . ILE A 1 317 ? 0.290 17.780 -3.441 1.00 88.06 317 ILE A N 1
ATOM 2536 C CA . ILE A 1 317 ? -0.271 18.488 -4.595 1.00 88.06 317 ILE A CA 1
ATOM 2537 C C . ILE A 1 317 ? -1.795 18.299 -4.621 1.00 88.06 317 ILE A C 1
ATOM 2539 O O . ILE A 1 317 ? -2.265 17.173 -4.480 1.00 88.06 317 ILE A O 1
ATOM 2543 N N . GLU A 1 318 ? -2.560 19.383 -4.795 1.00 75.38 318 GLU A N 1
ATOM 2544 C CA . GLU A 1 318 ? -4.038 19.345 -4.789 1.00 75.38 318 GLU A CA 1
ATOM 2545 C C . GLU A 1 318 ? -4.644 18.914 -6.126 1.00 75.38 318 GLU A C 1
ATOM 2547 O O . GLU A 1 318 ? -5.656 18.221 -6.146 1.00 75.38 318 GLU A O 1
ATOM 2552 N N . GLU A 1 319 ? -4.027 19.295 -7.243 1.00 59.22 319 GLU A N 1
ATOM 2553 C CA . GLU A 1 319 ? -4.524 18.992 -8.585 1.00 59.22 319 GLU A CA 1
ATOM 2554 C C . GLU A 1 319 ? -3.366 18.602 -9.502 1.00 59.22 319 GLU A C 1
ATOM 2556 O O . GLU A 1 319 ? -2.248 19.117 -9.387 1.00 59.22 319 GLU A O 1
ATOM 2561 N N . GLU A 1 320 ? -3.644 17.737 -10.480 1.00 51.09 320 GLU A N 1
ATOM 2562 C CA . GLU A 1 320 ? -2.894 17.741 -11.733 1.00 51.09 320 GLU A CA 1
ATOM 2563 C C . GLU A 1 320 ? -3.107 19.110 -12.386 1.00 51.09 320 GLU A C 1
ATOM 2565 O O . GLU A 1 320 ? -3.927 19.275 -13.286 1.00 51.09 320 GLU A O 1
ATOM 2570 N N . SER A 1 321 ? -2.395 20.136 -11.918 1.00 45.72 321 SER A N 1
ATOM 2571 C CA . SER A 1 321 ? -2.257 21.372 -12.662 1.00 45.72 321 SER A CA 1
ATOM 2572 C C . SER A 1 321 ? -1.488 21.004 -13.926 1.00 45.72 321 SER A C 1
ATOM 2574 O O . SER A 1 321 ? -0.256 21.041 -13.956 1.00 45.72 321 SER A O 1
ATOM 2576 N N . ILE A 1 322 ? -2.216 20.583 -14.963 1.00 41.25 322 ILE A N 1
ATOM 2577 C CA . ILE A 1 322 ? -1.738 20.583 -16.337 1.00 41.25 322 ILE A CA 1
ATOM 2578 C C . ILE A 1 322 ? -1.482 22.052 -16.635 1.00 41.25 322 ILE A C 1
ATOM 2580 O O . ILE A 1 322 ? -2.351 22.790 -17.089 1.00 41.25 322 ILE A O 1
ATOM 2584 N N . LEU A 1 323 ? -0.286 22.509 -16.294 1.00 37.75 323 LEU A N 1
ATOM 2585 C CA . LEU A 1 323 ? 0.190 23.793 -16.747 1.00 37.75 323 LEU A CA 1
ATOM 2586 C C . LEU A 1 323 ? 0.548 23.649 -18.200 1.00 37.75 323 LEU A C 1
ATOM 2588 O O . LEU A 1 323 ? 1.693 23.357 -18.536 1.00 37.75 323 LEU A O 1
ATOM 2592 N N . ASP A 1 324 ? -0.474 23.814 -19.016 1.00 43.56 324 ASP A N 1
ATOM 2593 C CA . ASP A 1 324 ? -0.375 24.270 -20.387 1.00 43.56 324 ASP A CA 1
ATOM 2594 C C . ASP A 1 324 ? -1.562 25.216 -20.645 1.00 43.56 324 ASP A C 1
ATOM 2596 O O . ASP A 1 324 ? -2.311 25.035 -21.596 1.00 43.56 324 ASP A O 1
ATOM 2600 N N . ILE A 1 325 ? -1.782 26.208 -19.768 1.00 36.41 325 ILE A N 1
ATOM 2601 C CA . ILE A 1 325 ? -2.671 27.343 -20.058 1.00 36.41 325 ILE A CA 1
ATOM 2602 C C . ILE A 1 325 ? -2.015 28.620 -19.514 1.00 36.41 325 ILE A C 1
ATOM 2604 O O . ILE A 1 325 ? -1.724 28.721 -18.322 1.00 36.41 325 ILE A O 1
ATOM 2608 N N . ASP A 1 326 ? -1.750 29.577 -20.408 1.00 42.69 326 ASP A N 1
ATOM 2609 C CA . ASP A 1 326 ? -1.416 30.964 -20.062 1.00 42.69 326 ASP A CA 1
ATOM 2610 C C . ASP A 1 326 ? -2.492 31.502 -19.098 1.00 42.69 326 ASP A C 1
ATOM 2612 O O . ASP A 1 326 ? -3.675 31.394 -19.421 1.00 42.69 326 ASP A O 1
ATOM 2616 N N . PRO A 1 327 ? -2.141 32.080 -17.936 1.00 41.84 327 PRO A N 1
ATOM 2617 C CA . PRO A 1 327 ? -3.109 32.655 -17.001 1.00 41.84 327 PRO A CA 1
ATOM 2618 C C . PRO A 1 327 ? -4.149 33.586 -17.647 1.00 41.84 327 PRO A C 1
ATOM 2620 O O . PRO A 1 327 ? -5.278 33.649 -17.170 1.00 41.84 327 PRO A O 1
ATOM 2623 N N . ASN A 1 328 ? -3.816 34.243 -18.765 1.00 48.84 328 ASN A N 1
ATOM 2624 C CA . ASN A 1 328 ? -4.741 35.105 -19.509 1.00 48.84 328 ASN A CA 1
ATOM 2625 C C . ASN A 1 328 ? -5.840 34.347 -20.288 1.00 48.84 328 ASN A C 1
ATOM 2627 O O . ASN A 1 328 ? -6.794 34.963 -20.753 1.00 48.84 328 ASN A O 1
ATOM 2631 N N . LEU A 1 329 ? -5.728 33.025 -20.450 1.00 45.62 329 LEU A N 1
ATOM 2632 C CA . LEU A 1 329 ? -6.705 32.167 -21.138 1.00 45.62 329 LEU A CA 1
ATOM 2633 C C . LEU A 1 329 ? -7.668 31.442 -20.175 1.00 45.62 329 LEU A C 1
ATOM 2635 O O . LEU A 1 329 ? -8.642 30.844 -20.634 1.00 45.62 329 LEU A O 1
ATOM 2639 N N . LEU A 1 330 ? -7.443 31.517 -18.855 1.00 40.69 330 LEU A N 1
ATOM 2640 C CA . LEU A 1 330 ? -8.276 30.856 -17.835 1.00 40.69 330 LEU A CA 1
ATOM 2641 C C . LEU A 1 330 ? -9.658 31.500 -17.644 1.00 40.69 330 LEU A C 1
ATOM 2643 O O . LEU A 1 330 ? -10.577 30.828 -17.186 1.00 40.69 330 LEU A O 1
ATOM 2647 N N . GLU A 1 331 ? -9.851 32.764 -18.026 1.00 45.69 331 GLU A N 1
ATOM 2648 C CA . GLU A 1 331 ? -11.148 33.437 -17.850 1.00 45.69 331 GLU A CA 1
ATOM 2649 C C . GLU A 1 331 ? -12.216 33.019 -18.877 1.00 45.69 331 GLU A C 1
ATOM 2651 O O . GLU A 1 331 ? -13.376 33.400 -18.735 1.00 45.69 331 GLU A O 1
ATOM 2656 N N . GLN A 1 332 ? -11.874 32.227 -19.903 1.00 40.59 332 GLN A N 1
ATOM 2657 C CA . GLN A 1 332 ? -12.796 31.948 -21.016 1.00 40.59 332 GLN A CA 1
ATOM 2658 C C . GLN A 1 332 ? -13.150 30.476 -21.255 1.00 40.59 332 GLN A C 1
ATOM 2660 O O . GLN A 1 332 ? -13.840 30.191 -22.234 1.00 40.59 332 GLN A O 1
ATOM 2665 N N . GLN A 1 333 ? -12.753 29.528 -20.400 1.00 32.09 333 GLN A N 1
ATOM 2666 C CA . GLN A 1 333 ? -13.057 28.114 -20.654 1.00 32.09 333 GLN A CA 1
ATOM 2667 C C . GLN A 1 333 ? -13.809 27.433 -19.510 1.00 32.09 333 GLN A C 1
ATOM 2669 O O . GLN A 1 333 ? -13.436 27.498 -18.343 1.00 32.09 333 GLN A O 1
ATOM 2674 N N . SER A 1 334 ? -14.904 26.772 -19.893 1.00 40.16 334 SER A N 1
ATOM 2675 C CA . SER A 1 334 ? -15.653 25.830 -19.063 1.00 40.16 334 SER A CA 1
ATOM 2676 C C . SER A 1 334 ? -14.775 24.618 -18.717 1.00 40.16 334 SER A C 1
ATOM 2678 O O . SER A 1 334 ? -13.836 24.322 -19.460 1.00 40.16 334 SER A O 1
ATOM 2680 N N . PRO A 1 335 ? -15.045 23.935 -17.586 1.00 37.66 335 PRO A N 1
ATOM 2681 C CA . PRO A 1 335 ? -14.165 22.897 -17.060 1.00 37.66 335 PRO A CA 1
ATOM 2682 C C . PRO A 1 335 ? -13.889 21.812 -18.110 1.00 37.66 335 PRO A C 1
ATOM 2684 O O . PRO A 1 335 ? -14.808 21.427 -18.843 1.00 37.66 335 PRO A O 1
ATOM 2687 N N . PRO A 1 336 ? -12.639 21.320 -18.206 1.00 36.66 336 PRO A N 1
ATOM 2688 C CA . PRO A 1 336 ? -12.293 20.303 -19.184 1.00 36.66 336 PRO A CA 1
ATOM 2689 C C . PRO A 1 336 ? -13.128 19.038 -18.933 1.00 36.66 336 PRO A C 1
ATOM 2691 O O . PRO A 1 336 ? -13.338 18.669 -17.775 1.00 36.66 336 PRO A O 1
ATOM 2694 N N . PRO A 1 337 ? -13.615 18.366 -19.992 1.00 35.53 337 PRO A N 1
ATOM 2695 C CA . PRO A 1 337 ? -14.374 17.131 -19.842 1.00 35.53 337 PRO A CA 1
ATOM 2696 C C . PRO A 1 337 ? -13.516 16.076 -19.145 1.00 35.53 337 PRO A C 1
ATOM 2698 O O . PRO A 1 337 ? -12.317 15.998 -19.426 1.00 35.53 337 PRO A O 1
ATOM 2701 N N . ASP A 1 338 ? -14.144 15.271 -18.277 1.00 42.81 338 ASP A N 1
ATOM 2702 C CA . ASP A 1 338 ? -13.526 14.157 -17.551 1.00 42.81 338 ASP A CA 1
ATOM 2703 C C . ASP A 1 338 ? -12.610 13.365 -18.489 1.00 42.81 338 ASP A C 1
ATOM 2705 O O . ASP A 1 338 ? -13.058 12.549 -19.305 1.00 42.81 338 ASP A O 1
ATOM 2709 N N . LYS A 1 339 ? -11.298 13.612 -18.405 1.00 41.41 339 LYS A N 1
ATOM 2710 C CA . LYS A 1 339 ? -10.335 12.743 -19.066 1.00 41.41 339 LYS A CA 1
ATOM 2711 C C . LYS A 1 339 ? -10.511 11.385 -18.412 1.00 41.41 339 LYS A C 1
ATOM 2713 O O . LYS A 1 339 ? -10.330 11.248 -17.203 1.00 41.41 339 LYS A O 1
ATOM 2718 N N . LYS A 1 340 ? -10.859 10.370 -19.208 1.00 40.53 340 LYS A N 1
ATOM 2719 C CA . LYS A 1 340 ? -10.740 8.987 -18.747 1.00 40.53 340 LYS A CA 1
ATOM 2720 C C . LYS A 1 340 ? -9.314 8.833 -18.204 1.00 40.53 340 LYS A C 1
ATOM 2722 O O . LYS A 1 340 ? -8.385 9.197 -18.924 1.00 40.53 340 LYS A O 1
ATOM 2727 N N . PRO A 1 341 ? -9.115 8.305 -16.986 1.00 48.16 341 PRO A N 1
ATOM 2728 C CA . PRO A 1 341 ? -7.789 8.232 -16.368 1.00 48.16 341 PRO A CA 1
ATOM 2729 C C . PRO A 1 341 ? -6.791 7.341 -17.137 1.00 48.16 341 PRO A C 1
ATOM 2731 O O . PRO A 1 341 ? -5.644 7.205 -16.723 1.00 48.16 341 PRO A O 1
ATOM 2734 N N . PHE A 1 342 ? -7.206 6.722 -18.248 1.00 49.38 342 PHE A N 1
ATOM 2735 C CA . PHE A 1 342 ? -6.430 5.749 -18.996 1.00 49.38 342 PHE A CA 1
ATOM 2736 C C . PHE A 1 342 ? -6.829 5.735 -20.484 1.00 49.38 342 PHE A C 1
ATOM 2738 O O . PHE A 1 342 ? -7.987 5.456 -20.806 1.00 49.38 342 PHE A O 1
ATOM 2745 N N . ASP A 1 343 ? -5.876 5.999 -21.384 1.00 55.00 343 ASP A N 1
ATOM 2746 C CA . ASP A 1 343 ? -5.972 5.669 -22.814 1.00 55.00 343 ASP A CA 1
ATOM 2747 C C . ASP A 1 343 ? -4.968 4.545 -23.113 1.00 55.00 343 ASP A C 1
ATOM 2749 O O . ASP A 1 343 ? -3.775 4.674 -22.842 1.00 55.00 343 ASP A O 1
ATOM 2753 N N . GLU A 1 344 ? -5.452 3.419 -23.642 1.00 54.69 344 GLU A N 1
ATOM 2754 C CA . GLU A 1 344 ? -4.629 2.245 -23.962 1.00 54.69 344 GLU A CA 1
ATOM 2755 C C . GLU A 1 344 ? -3.560 2.578 -25.021 1.00 54.69 344 GLU A C 1
ATOM 2757 O O . GLU A 1 344 ? -2.476 1.995 -24.991 1.00 54.69 344 GLU A O 1
ATOM 2762 N N . LYS A 1 345 ? -3.814 3.570 -25.892 1.00 53.94 345 LYS A N 1
ATOM 2763 C CA . LYS A 1 345 ? -2.863 4.024 -26.921 1.00 53.94 345 LYS A CA 1
ATOM 2764 C C . LYS A 1 345 ? -1.606 4.673 -26.341 1.00 53.94 345 LYS A C 1
ATOM 2766 O O . LYS A 1 345 ? -0.538 4.514 -26.925 1.00 53.94 345 LYS A O 1
ATOM 2771 N N . ASP A 1 346 ? -1.708 5.341 -25.187 1.00 59.09 346 ASP A N 1
ATOM 2772 C CA . ASP A 1 346 ? -0.550 5.960 -24.526 1.00 59.09 346 ASP A CA 1
ATOM 2773 C C . ASP A 1 346 ? 0.472 4.886 -24.104 1.00 59.09 346 ASP A C 1
ATOM 2775 O O . ASP A 1 346 ? 1.673 5.143 -24.090 1.00 59.09 346 ASP A O 1
ATOM 2779 N N . LEU A 1 347 ? 0.038 3.661 -23.779 1.00 62.19 347 LEU A N 1
ATOM 2780 C CA . LEU A 1 347 ? 0.935 2.618 -23.265 1.00 62.19 347 LEU A CA 1
ATOM 2781 C C . LEU A 1 347 ? 1.965 2.149 -24.294 1.00 62.19 347 LEU A C 1
ATOM 2783 O O . LEU A 1 347 ? 3.080 1.786 -23.914 1.00 62.19 347 LEU A O 1
ATOM 2787 N N . ASP A 1 348 ? 1.598 2.077 -25.574 1.00 60.19 348 ASP A N 1
ATOM 2788 C CA . ASP A 1 348 ? 2.466 1.485 -26.592 1.00 60.19 348 ASP A CA 1
ATOM 2789 C C . ASP A 1 348 ? 3.769 2.267 -26.756 1.00 60.19 348 ASP A C 1
ATOM 2791 O O . ASP A 1 348 ? 4.835 1.653 -26.788 1.00 60.19 348 ASP A O 1
ATOM 2795 N N . GLU A 1 349 ? 3.693 3.598 -26.746 1.00 60.47 349 GLU A N 1
ATOM 2796 C CA . GLU A 1 349 ? 4.840 4.495 -26.898 1.00 60.47 349 GLU A CA 1
ATOM 2797 C C . GLU A 1 349 ? 5.830 4.388 -25.720 1.00 60.47 349 GLU A C 1
ATOM 2799 O O . GLU A 1 349 ? 7.042 4.272 -25.927 1.00 60.47 349 GLU A O 1
ATOM 2804 N N . TYR A 1 350 ? 5.332 4.340 -24.476 1.00 58.34 350 TYR A N 1
ATOM 2805 C CA . TYR A 1 350 ? 6.172 4.388 -23.266 1.00 58.34 350 TYR A CA 1
ATOM 2806 C C . TYR A 1 350 ? 6.967 3.119 -22.973 1.00 58.34 350 TYR A C 1
ATOM 2808 O O . TYR A 1 350 ? 7.966 3.175 -22.246 1.00 58.34 350 TYR A O 1
ATOM 2816 N N . PHE A 1 351 ? 6.516 1.974 -23.479 1.00 64.50 351 PHE A N 1
ATOM 2817 C CA . PHE A 1 351 ? 7.177 0.700 -23.220 1.00 64.50 351 PHE A CA 1
ATOM 2818 C C . PHE A 1 351 ? 7.929 0.137 -24.427 1.00 64.50 351 PHE A C 1
ATOM 2820 O O . PHE A 1 351 ? 8.415 -0.987 -24.362 1.00 64.50 351 PHE A O 1
ATOM 2827 N N . THR A 1 352 ? 8.072 0.915 -25.501 1.00 57.47 352 THR A N 1
ATOM 2828 C CA . THR A 1 352 ? 8.808 0.534 -26.723 1.00 57.47 352 THR A CA 1
ATOM 2829 C C . THR A 1 352 ? 10.195 -0.066 -26.465 1.00 57.47 352 THR A C 1
ATOM 2831 O O . THR A 1 352 ? 10.622 -0.942 -27.208 1.00 57.47 352 THR A O 1
ATOM 2834 N N . HIS A 1 353 ? 10.884 0.375 -25.408 1.00 60.69 353 HIS A N 1
ATOM 2835 C CA . HIS A 1 353 ? 12.247 -0.049 -25.065 1.00 60.69 353 HIS A CA 1
ATOM 2836 C C . HIS A 1 353 ? 12.328 -0.897 -23.781 1.00 60.69 353 HIS A C 1
ATOM 2838 O O . HIS A 1 353 ? 13.423 -1.189 -23.306 1.00 60.69 353 HIS A O 1
ATOM 2844 N N . ASP A 1 354 ? 11.191 -1.254 -23.176 1.00 66.88 354 ASP A N 1
ATOM 2845 C CA . ASP A 1 354 ? 11.150 -2.017 -21.926 1.00 66.88 354 ASP A CA 1
ATOM 2846 C C . ASP A 1 354 ? 11.010 -3.511 -22.242 1.00 66.88 354 ASP A C 1
ATOM 2848 O O . ASP A 1 354 ? 10.015 -3.930 -22.830 1.00 66.88 354 ASP A O 1
ATOM 2852 N N . THR A 1 355 ? 11.979 -4.338 -21.845 1.00 68.62 355 THR A N 1
ATOM 2853 C CA . THR A 1 355 ? 11.950 -5.788 -22.119 1.00 68.62 355 THR A CA 1
ATOM 2854 C C . THR A 1 355 ? 10.745 -6.485 -21.486 1.00 68.62 355 THR A C 1
ATOM 2856 O O . THR A 1 355 ? 10.322 -7.538 -21.954 1.00 68.62 355 THR A O 1
ATOM 2859 N N . HIS A 1 356 ? 10.160 -5.885 -20.444 1.00 73.75 356 HIS A N 1
ATOM 2860 C CA . HIS A 1 356 ? 9.015 -6.416 -19.706 1.00 73.75 356 HIS A CA 1
ATOM 286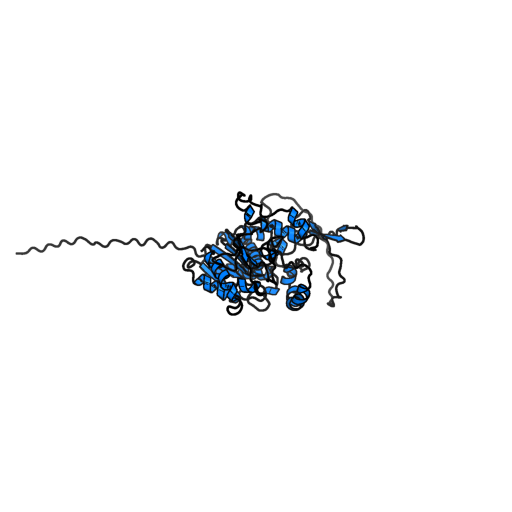1 C C . HIS A 1 356 ? 7.710 -5.690 -20.040 1.00 73.75 356 HIS A C 1
ATOM 2863 O O . HIS A 1 356 ? 6.733 -5.780 -19.291 1.00 73.75 356 HIS A O 1
ATOM 2869 N N . HIS A 1 357 ? 7.657 -4.974 -21.168 1.00 75.50 357 HIS A N 1
ATOM 2870 C CA . HIS A 1 357 ? 6.517 -4.134 -21.525 1.00 75.50 357 HIS A CA 1
ATOM 2871 C C . HIS A 1 357 ? 5.171 -4.857 -21.500 1.00 75.50 357 HIS A C 1
ATOM 2873 O O . HIS A 1 357 ? 4.173 -4.276 -21.083 1.00 75.50 357 HIS A O 1
ATOM 2879 N N . HIS A 1 358 ? 5.119 -6.118 -21.934 1.00 80.56 358 HIS A N 1
ATOM 2880 C CA . HIS A 1 358 ? 3.885 -6.902 -21.933 1.00 80.56 358 HIS A CA 1
ATOM 2881 C C . HIS A 1 358 ? 3.360 -7.137 -20.512 1.00 80.56 358 HIS A C 1
ATOM 2883 O O . HIS A 1 358 ? 2.177 -6.910 -20.251 1.00 80.56 358 HIS A O 1
ATOM 2889 N N . PHE A 1 359 ? 4.240 -7.506 -19.578 1.00 85.75 359 PHE A N 1
ATOM 2890 C CA . PHE A 1 359 ? 3.884 -7.674 -18.170 1.00 85.75 359 PHE A CA 1
ATOM 2891 C C . PHE A 1 359 ? 3.428 -6.356 -17.545 1.00 85.75 359 PHE A C 1
ATOM 2893 O O . PHE A 1 359 ? 2.402 -6.313 -16.869 1.00 85.75 359 PHE A O 1
ATOM 2900 N N . LEU A 1 360 ? 4.149 -5.266 -17.814 1.00 84.75 360 LEU A N 1
ATOM 2901 C CA . LEU A 1 360 ? 3.825 -3.939 -17.292 1.00 84.75 360 LEU A CA 1
ATOM 2902 C C . LEU A 1 360 ? 2.479 -3.430 -17.811 1.00 84.75 360 LEU A C 1
ATOM 2904 O O . LEU A 1 360 ? 1.644 -2.997 -17.017 1.00 84.75 360 LEU A O 1
ATOM 2908 N N . LYS A 1 361 ? 2.234 -3.537 -19.124 1.00 85.50 361 LYS A N 1
ATOM 2909 C CA . LYS A 1 361 ? 0.945 -3.192 -19.739 1.00 85.50 361 LYS A CA 1
ATOM 2910 C C . LYS A 1 361 ? -0.190 -3.981 -19.103 1.00 85.50 361 LYS A C 1
ATOM 2912 O O . LYS A 1 361 ? -1.217 -3.395 -18.780 1.00 85.50 361 LYS A O 1
ATOM 2917 N N . ARG A 1 362 ? 0.005 -5.281 -18.866 1.00 88.75 362 ARG A N 1
ATOM 2918 C CA . ARG A 1 362 ? -1.000 -6.142 -18.236 1.00 88.75 362 ARG A CA 1
ATOM 2919 C C . ARG A 1 362 ? -1.277 -5.757 -16.783 1.00 88.75 362 ARG A C 1
ATOM 2921 O O . ARG A 1 362 ? -2.438 -5.584 -16.425 1.00 88.75 362 ARG A O 1
ATOM 2928 N N . ILE A 1 363 ? -0.237 -5.545 -15.971 1.00 92.44 363 ILE A N 1
ATOM 2929 C CA . ILE A 1 363 ? -0.385 -5.088 -14.579 1.00 92.44 363 ILE A CA 1
ATOM 2930 C C . ILE A 1 363 ? -1.155 -3.764 -14.532 1.00 92.44 363 ILE A C 1
ATOM 2932 O O . ILE A 1 363 ? -2.117 -3.643 -13.774 1.00 92.44 363 ILE A O 1
ATOM 2936 N N . LEU A 1 364 ? -0.763 -2.786 -15.357 1.00 92.19 364 LEU A N 1
ATOM 2937 C CA . LEU A 1 364 ? -1.418 -1.479 -15.414 1.00 92.19 364 LEU A CA 1
ATOM 2938 C C . LEU A 1 364 ? -2.860 -1.579 -15.906 1.00 92.19 364 LEU A C 1
ATOM 2940 O O . LEU A 1 364 ? -3.736 -0.959 -15.311 1.00 92.19 364 LEU A O 1
ATOM 2944 N N . LYS A 1 365 ? -3.114 -2.361 -16.959 1.00 90.88 365 LYS A N 1
ATOM 2945 C CA . LYS A 1 365 ? -4.456 -2.586 -17.506 1.00 90.88 365 LYS A CA 1
ATOM 2946 C C . LYS A 1 365 ? -5.388 -3.201 -16.472 1.00 90.88 365 LYS A C 1
ATOM 2948 O O . LYS A 1 365 ? -6.543 -2.800 -16.392 1.00 90.88 365 LYS A O 1
ATOM 2953 N N . ASN A 1 366 ? -4.903 -4.156 -15.687 1.00 95.12 366 ASN A N 1
ATOM 2954 C CA . ASN A 1 366 ? -5.704 -4.787 -14.650 1.00 95.12 366 ASN A CA 1
ATOM 2955 C C . ASN A 1 366 ? -5.929 -3.838 -13.473 1.00 95.12 366 ASN A C 1
ATOM 2957 O O . ASN A 1 366 ? -7.068 -3.547 -13.129 1.00 95.12 366 ASN A O 1
ATOM 2961 N N . LEU A 1 367 ? -4.865 -3.297 -12.876 1.00 96.44 367 LEU A N 1
ATOM 2962 C CA . LEU A 1 367 ? -5.000 -2.473 -11.674 1.00 96.44 367 LEU A CA 1
ATOM 2963 C C . LEU A 1 367 ? -5.769 -1.172 -11.923 1.00 96.44 367 LEU A C 1
ATOM 2965 O O . LEU A 1 367 ? -6.536 -0.774 -11.053 1.00 96.44 367 LEU A O 1
ATOM 2969 N N . ASN A 1 368 ? -5.658 -0.553 -13.103 1.00 95.56 368 ASN A N 1
ATOM 2970 C CA . ASN A 1 368 ? -6.440 0.645 -13.438 1.00 95.56 368 ASN A CA 1
ATOM 2971 C C . ASN A 1 368 ? -7.938 0.376 -13.683 1.00 95.56 368 ASN A C 1
ATOM 2973 O O . ASN A 1 368 ? -8.692 1.325 -13.880 1.00 95.56 368 ASN A O 1
ATOM 2977 N N . GLN A 1 369 ? -8.406 -0.878 -13.616 1.00 95.88 369 GLN A N 1
ATOM 2978 C CA . GLN A 1 369 ? -9.844 -1.171 -13.501 1.00 95.88 369 GLN A CA 1
ATOM 2979 C C . GLN A 1 369 ? -10.394 -0.818 -12.111 1.00 95.88 369 GLN A C 1
ATOM 2981 O O . GLN A 1 369 ? -11.603 -0.661 -11.948 1.00 95.88 369 GLN A O 1
ATOM 2986 N N . LEU A 1 370 ? -9.526 -0.696 -11.101 1.00 96.44 370 LEU A N 1
ATOM 2987 C CA . LEU A 1 370 ? -9.903 -0.304 -9.749 1.00 96.44 370 LEU A CA 1
ATOM 2988 C C . LEU A 1 370 ? -9.799 1.212 -9.583 1.00 96.44 370 LEU A C 1
ATOM 2990 O O . LEU A 1 370 ? -8.818 1.836 -9.981 1.00 96.44 370 LEU A O 1
ATOM 2994 N N . HIS A 1 371 ? -10.779 1.803 -8.902 1.00 96.06 371 HIS A N 1
ATOM 2995 C CA . HIS A 1 371 ? -10.676 3.194 -8.470 1.00 96.06 371 HIS A CA 1
ATOM 2996 C C . HIS A 1 371 ? -9.693 3.328 -7.297 1.00 96.06 371 HIS A C 1
ATOM 2998 O O . HIS A 1 371 ? -9.849 2.635 -6.279 1.00 96.06 371 HIS A O 1
ATOM 3004 N N . PHE A 1 372 ? -8.742 4.259 -7.426 1.00 97.31 372 PHE A N 1
ATOM 3005 C CA . PHE A 1 372 ? -7.802 4.674 -6.385 1.00 97.31 372 PHE A CA 1
ATOM 3006 C C . PHE A 1 372 ? -7.942 6.171 -6.108 1.00 97.31 372 PHE A C 1
ATOM 3008 O O . PHE A 1 372 ? -7.941 6.978 -7.033 1.00 97.31 372 PHE A O 1
ATOM 3015 N N . VAL A 1 373 ? -7.995 6.538 -4.830 1.00 96.44 373 VAL A N 1
ATOM 3016 C CA . VAL A 1 373 ? -7.726 7.910 -4.389 1.00 96.44 373 VAL A CA 1
ATOM 3017 C C . VAL A 1 373 ? -6.215 8.122 -4.442 1.00 96.44 373 VAL A C 1
ATOM 3019 O O . VAL A 1 373 ? -5.462 7.286 -3.942 1.00 96.44 373 VAL A O 1
ATOM 3022 N N . ARG A 1 374 ? -5.758 9.212 -5.055 1.00 95.12 374 ARG A N 1
ATOM 3023 C CA . ARG A 1 374 ? -4.335 9.454 -5.318 1.00 95.12 374 ARG A CA 1
ATOM 3024 C C . ARG A 1 374 ? -3.886 10.730 -4.629 1.00 95.12 374 ARG A C 1
ATOM 3026 O O . ARG A 1 374 ? -4.519 11.769 -4.785 1.00 95.12 374 ARG A O 1
ATOM 3033 N N . TYR A 1 375 ? -2.792 10.641 -3.886 1.00 95.56 375 TYR A N 1
ATOM 3034 C CA . TYR A 1 375 ? -2.108 11.782 -3.295 1.00 95.56 375 TYR A CA 1
ATOM 3035 C C . TYR A 1 375 ? -0.665 11.782 -3.784 1.00 95.56 375 TYR A C 1
ATOM 3037 O O . TYR A 1 375 ? 0.067 10.807 -3.605 1.00 95.56 375 TYR A O 1
ATOM 3045 N N . HIS A 1 376 ? -0.255 12.872 -4.423 1.00 94.88 376 HIS A N 1
ATOM 3046 C CA . HIS A 1 376 ? 1.086 13.005 -4.976 1.00 94.88 376 HIS A CA 1
ATOM 3047 C C . HIS A 1 376 ? 1.911 13.929 -4.086 1.00 94.88 376 HIS A C 1
ATOM 3049 O O . HIS A 1 376 ? 1.485 15.047 -3.785 1.00 94.88 376 HIS A O 1
ATOM 3055 N N . MET A 1 377 ? 3.084 13.458 -3.658 1.00 94.38 377 MET A N 1
ATOM 3056 C CA . MET A 1 377 ? 3.955 14.206 -2.757 1.00 94.38 377 MET A CA 1
ATOM 3057 C C . MET A 1 377 ? 5.261 14.606 -3.416 1.00 94.38 377 MET A C 1
ATOM 3059 O O . MET A 1 377 ? 5.874 13.849 -4.174 1.00 94.38 377 MET A O 1
ATOM 3063 N N . TYR A 1 378 ? 5.737 15.785 -3.045 1.00 92.44 378 TYR A N 1
ATOM 3064 C CA . TYR A 1 378 ? 7.031 16.289 -3.464 1.00 92.44 378 TYR A CA 1
ATOM 3065 C C . TYR A 1 378 ? 7.877 16.658 -2.250 1.00 92.44 378 TYR A C 1
ATOM 3067 O O . TYR A 1 378 ? 7.514 17.527 -1.461 1.00 92.44 378 TYR A O 1
ATOM 3075 N N . PHE A 1 379 ? 9.048 16.029 -2.151 1.00 91.06 379 PHE A N 1
ATOM 3076 C CA . PHE A 1 379 ? 10.114 16.430 -1.240 1.00 91.06 379 PHE A CA 1
ATOM 3077 C C . PHE A 1 379 ? 11.324 16.885 -2.051 1.00 91.06 379 PHE A C 1
ATOM 3079 O O . PHE A 1 379 ? 11.693 16.267 -3.055 1.00 91.06 379 PHE A O 1
ATOM 3086 N N . LYS A 1 380 ? 11.979 17.957 -1.599 1.00 86.88 380 LYS A N 1
ATOM 3087 C CA . LYS A 1 380 ? 13.171 18.498 -2.273 1.00 86.88 380 LYS A CA 1
ATOM 3088 C C . LYS A 1 380 ? 14.416 17.630 -2.064 1.00 86.88 380 LYS A C 1
ATOM 3090 O O . LYS A 1 380 ? 15.309 17.646 -2.904 1.00 86.88 380 LYS A O 1
ATOM 3095 N N . ASN A 1 381 ? 14.487 16.897 -0.954 1.00 88.62 381 ASN A N 1
ATOM 3096 C CA . ASN A 1 381 ? 15.619 16.037 -0.602 1.00 88.62 381 ASN A CA 1
ATOM 3097 C C . ASN A 1 381 ? 15.456 14.603 -1.139 1.00 88.62 381 ASN A C 1
ATOM 3099 O O . ASN A 1 381 ? 14.352 14.165 -1.438 1.00 88.62 381 ASN A O 1
ATOM 3103 N N . MET A 1 382 ? 16.560 13.847 -1.190 1.00 88.56 382 MET A N 1
ATOM 3104 C CA . MET A 1 382 ? 16.627 12.450 -1.670 1.00 88.56 382 MET A CA 1
ATOM 3105 C C . MET A 1 382 ? 16.014 11.407 -0.715 1.00 88.56 382 MET A C 1
ATOM 3107 O O . MET A 1 382 ? 16.210 10.207 -0.906 1.00 88.56 382 MET A O 1
ATOM 3111 N N . LEU A 1 383 ? 15.324 11.841 0.344 1.00 92.06 383 LEU A N 1
ATOM 3112 C CA . LEU A 1 383 ? 14.803 10.976 1.404 1.00 92.06 383 LEU A CA 1
ATOM 3113 C C . LEU A 1 383 ? 13.285 10.789 1.319 1.00 92.06 383 LEU A C 1
ATOM 3115 O O . LEU A 1 383 ? 12.705 10.222 2.248 1.00 92.06 383 LEU A O 1
ATOM 3119 N N . SER A 1 384 ? 12.652 11.192 0.207 1.00 93.31 384 SER A N 1
ATOM 3120 C CA . SER A 1 384 ? 11.204 11.080 -0.048 1.00 93.31 384 SER A CA 1
ATOM 3121 C C . SER A 1 384 ? 10.630 9.722 0.361 1.00 93.31 384 SER A C 1
ATOM 3123 O O . SER A 1 384 ? 9.585 9.650 1.007 1.00 93.31 384 SER A O 1
AT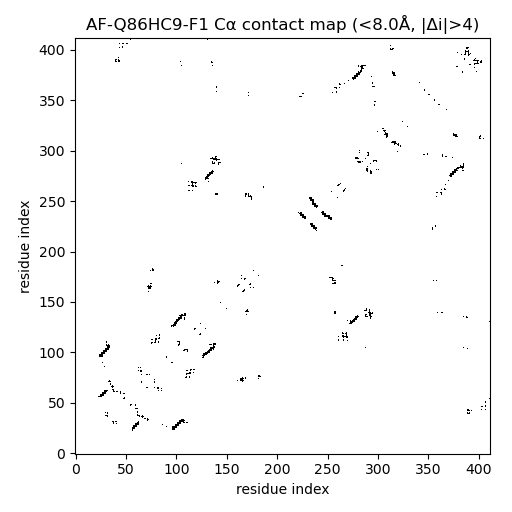OM 3125 N N . HIS A 1 385 ? 11.354 8.640 0.050 1.00 94.62 385 HIS A N 1
ATOM 3126 C CA . HIS A 1 385 ? 10.939 7.269 0.356 1.00 94.62 385 HIS A CA 1
ATOM 3127 C C . HIS A 1 385 ? 10.726 7.005 1.850 1.00 94.62 385 HIS A C 1
ATOM 3129 O O . HIS A 1 385 ? 9.866 6.222 2.236 1.00 94.62 385 HIS A O 1
ATOM 3135 N N . THR A 1 386 ? 11.532 7.638 2.700 1.00 95.44 386 THR A N 1
ATOM 3136 C CA . THR A 1 386 ? 11.478 7.497 4.163 1.00 95.44 386 THR A CA 1
ATOM 3137 C C . THR A 1 386 ? 10.765 8.659 4.846 1.00 95.44 386 THR A C 1
ATOM 3139 O O . THR A 1 386 ? 10.275 8.485 5.961 1.00 95.44 386 THR A O 1
ATOM 3142 N N . ASN A 1 387 ? 10.669 9.819 4.186 1.00 96.62 387 ASN A N 1
ATOM 3143 C CA . ASN A 1 387 ? 9.895 10.964 4.665 1.00 96.62 387 ASN A CA 1
ATOM 3144 C C . ASN A 1 387 ? 8.412 10.613 4.745 1.00 96.62 387 ASN A C 1
ATOM 3146 O O . ASN A 1 387 ? 7.800 10.858 5.773 1.00 96.62 387 ASN A O 1
ATOM 3150 N N . ILE A 1 388 ? 7.859 9.939 3.735 1.00 96.25 388 ILE A N 1
ATOM 3151 C CA . ILE A 1 388 ? 6.441 9.539 3.694 1.00 96.25 388 ILE A CA 1
ATOM 3152 C C . ILE A 1 388 ? 5.947 8.765 4.935 1.00 96.25 388 ILE A C 1
ATOM 3154 O O . ILE A 1 388 ? 4.762 8.814 5.242 1.00 96.25 388 ILE A O 1
ATOM 3158 N N . ILE A 1 389 ? 6.838 8.074 5.659 1.00 96.56 389 ILE A N 1
ATOM 3159 C CA . ILE A 1 389 ? 6.519 7.370 6.916 1.00 96.56 389 ILE A CA 1
ATOM 3160 C C . ILE A 1 389 ? 7.183 7.974 8.160 1.00 96.56 389 ILE A C 1
ATOM 3162 O O . ILE A 1 389 ? 6.992 7.467 9.261 1.00 96.56 389 ILE A O 1
ATOM 3166 N N . VAL A 1 390 ? 7.983 9.031 7.998 1.00 97.00 390 VAL A N 1
ATOM 3167 C CA . VAL A 1 390 ? 8.830 9.610 9.052 1.00 97.00 390 VAL A CA 1
ATOM 3168 C C . VAL A 1 390 ? 9.661 8.522 9.747 1.00 97.00 390 VAL A C 1
ATOM 3170 O O . VAL A 1 390 ? 9.635 8.364 10.965 1.00 97.00 390 VAL A O 1
ATOM 3173 N N . LYS A 1 391 ? 10.413 7.734 8.962 1.00 94.06 391 LYS A N 1
ATOM 3174 C CA . LYS A 1 391 ? 11.143 6.557 9.480 1.00 94.06 391 LYS A CA 1
ATOM 3175 C C . LYS A 1 391 ? 12.066 6.898 10.660 1.00 94.06 391 LYS A C 1
ATOM 3177 O O . LYS A 1 391 ? 12.217 6.108 11.589 1.00 94.06 391 LYS A O 1
ATOM 3182 N N . ARG A 1 392 ? 12.714 8.066 10.623 1.00 93.69 392 ARG A N 1
ATOM 3183 C CA . ARG A 1 392 ? 13.517 8.625 11.719 1.00 93.69 392 ARG A CA 1
ATOM 3184 C C . ARG A 1 392 ? 13.139 10.085 11.924 1.00 93.69 392 ARG A C 1
ATOM 3186 O O . ARG A 1 392 ? 13.475 10.912 11.088 1.00 93.69 392 ARG A O 1
ATOM 3193 N N . GLU A 1 393 ? 12.517 10.417 13.051 1.00 93.06 393 GLU A N 1
ATOM 3194 C CA . GLU A 1 393 ? 11.969 11.763 13.310 1.00 93.06 393 GLU A CA 1
ATOM 3195 C C . GLU A 1 393 ? 12.978 12.907 13.109 1.00 93.06 393 GLU A C 1
ATOM 3197 O O . GLU A 1 393 ? 12.620 13.948 12.572 1.00 93.06 393 GLU A O 1
ATOM 3202 N N . TRP A 1 394 ? 14.250 12.709 13.466 1.00 92.56 394 TRP A N 1
ATOM 3203 C CA . TRP A 1 394 ? 15.292 13.737 13.336 1.00 92.56 394 TRP A CA 1
ATOM 3204 C C . TRP A 1 394 ? 15.819 13.938 11.903 1.00 92.56 394 TRP A C 1
ATOM 3206 O O . TRP A 1 394 ? 16.429 14.967 11.631 1.00 92.56 394 TRP A O 1
ATOM 3216 N N . ILE A 1 395 ? 15.601 12.978 10.995 1.00 93.62 395 ILE A N 1
ATOM 3217 C CA . ILE A 1 395 ? 16.019 13.065 9.580 1.00 93.62 395 ILE A CA 1
ATOM 3218 C C . ILE A 1 395 ? 14.822 13.343 8.669 1.00 93.62 395 ILE A C 1
ATOM 3220 O O . ILE A 1 395 ? 14.933 14.055 7.678 1.00 93.62 395 ILE A O 1
ATOM 3224 N N . ASN A 1 396 ? 13.682 12.736 8.983 1.00 96.25 396 ASN A N 1
ATOM 3225 C CA . ASN A 1 396 ? 12.522 12.629 8.110 1.00 96.25 396 ASN A CA 1
ATOM 3226 C C . ASN A 1 396 ? 11.376 13.560 8.539 1.00 96.25 396 ASN A C 1
ATOM 3228 O O . ASN A 1 396 ? 10.221 13.297 8.210 1.00 96.25 396 ASN A O 1
ATOM 3232 N N . SER A 1 397 ? 11.676 14.627 9.285 1.00 95.00 397 SER A N 1
ATOM 3233 C CA . SER A 1 397 ? 10.678 15.533 9.868 1.00 95.00 397 SER A CA 1
ATOM 3234 C C . SER A 1 397 ? 9.819 16.268 8.833 1.00 95.00 397 SER A C 1
ATOM 3236 O O . SER A 1 397 ? 8.664 16.565 9.118 1.00 95.00 397 SER A O 1
ATOM 3238 N N . GLU A 1 398 ? 10.315 16.495 7.611 1.00 93.00 398 GLU A N 1
ATOM 3239 C CA . GLU A 1 398 ? 9.496 17.030 6.505 1.00 93.00 398 GLU A CA 1
ATOM 3240 C C . GLU A 1 398 ? 8.249 16.169 6.232 1.00 93.00 398 GLU A C 1
ATOM 3242 O O . GLU A 1 398 ? 7.232 16.661 5.755 1.00 93.00 398 GLU A O 1
ATOM 3247 N N . GLY A 1 399 ? 8.306 14.881 6.574 1.00 96.31 399 GLY A N 1
ATOM 3248 C CA . GLY A 1 399 ? 7.210 13.942 6.404 1.00 96.31 399 GLY A CA 1
ATOM 3249 C C . GLY A 1 399 ? 6.058 14.060 7.400 1.00 96.31 399 GLY A C 1
ATOM 3250 O O . GLY A 1 399 ? 5.023 13.438 7.168 1.00 96.31 399 GLY A O 1
ATOM 3251 N N . PHE A 1 400 ? 6.191 14.824 8.494 1.00 96.75 400 PHE A N 1
ATOM 3252 C CA . PHE A 1 400 ? 5.129 14.914 9.509 1.00 96.75 400 PHE A CA 1
ATOM 3253 C C . PHE A 1 400 ? 3.802 15.407 8.918 1.00 96.75 400 PHE A C 1
ATOM 3255 O O . PHE A 1 400 ? 2.760 14.853 9.253 1.00 96.75 400 PHE A O 1
ATOM 3262 N N . GLU A 1 401 ? 3.835 16.352 7.973 1.00 94.44 401 GLU A N 1
ATOM 3263 C CA . GLU A 1 401 ? 2.628 16.840 7.286 1.00 94.44 401 GLU A CA 1
ATOM 3264 C C . GLU A 1 401 ? 1.917 15.727 6.496 1.00 94.44 401 GLU A C 1
ATOM 3266 O O . GLU A 1 401 ? 0.689 15.704 6.423 1.00 94.44 401 GLU A O 1
ATOM 3271 N N . ILE A 1 402 ? 2.666 14.765 5.941 1.00 96.38 402 ILE A N 1
ATOM 3272 C CA . ILE A 1 402 ? 2.078 13.605 5.257 1.00 96.38 402 ILE A CA 1
ATOM 3273 C C . ILE A 1 402 ? 1.394 12.679 6.259 1.00 96.38 402 ILE A C 1
ATOM 3275 O O . ILE A 1 402 ? 0.309 12.174 5.977 1.00 96.38 402 ILE A O 1
ATOM 3279 N N . ILE A 1 403 ? 1.983 12.486 7.444 1.00 97.44 403 ILE A N 1
ATOM 3280 C CA . ILE A 1 403 ? 1.359 11.688 8.506 1.00 97.44 403 ILE A CA 1
ATOM 3281 C C . ILE A 1 403 ? 0.087 12.366 9.009 1.00 97.44 403 ILE A C 1
ATOM 3283 O O . ILE A 1 403 ? -0.936 11.706 9.162 1.00 97.44 403 ILE A O 1
ATOM 3287 N N . GLU A 1 404 ? 0.118 13.681 9.222 1.00 96.31 404 GLU A N 1
ATOM 3288 C CA . GLU A 1 404 ? -1.063 14.452 9.610 1.00 96.31 404 GLU A CA 1
ATOM 3289 C C . GLU A 1 404 ? -2.168 14.378 8.556 1.00 96.31 404 GLU A C 1
ATOM 3291 O O . GLU A 1 404 ? -3.336 14.217 8.910 1.00 96.31 404 GLU A O 1
ATOM 3296 N N . HIS A 1 405 ? -1.817 14.460 7.271 1.00 96.81 405 HIS A N 1
ATOM 3297 C CA . HIS A 1 405 ? -2.767 14.287 6.178 1.00 96.81 405 HIS A CA 1
ATOM 3298 C C . HIS A 1 405 ? -3.344 12.868 6.136 1.00 96.81 405 HIS A C 1
ATOM 3300 O O . HIS A 1 405 ? -4.557 12.702 6.031 1.00 96.81 405 HIS A O 1
ATOM 3306 N N . LEU A 1 406 ? -2.496 11.838 6.208 1.00 97.31 406 LEU A N 1
ATOM 3307 C CA . LEU A 1 406 ? -2.919 10.436 6.222 1.00 97.31 406 LEU A CA 1
ATOM 3308 C C . LEU A 1 406 ? -3.927 10.187 7.345 1.00 97.31 406 LEU A C 1
ATOM 3310 O O . LEU A 1 406 ? -4.984 9.606 7.121 1.00 97.31 406 LEU A O 1
ATOM 3314 N N . VAL A 1 407 ? -3.598 10.649 8.547 1.00 96.81 407 VAL A N 1
ATOM 3315 C CA . VAL A 1 407 ? -4.403 10.434 9.746 1.00 96.81 407 VAL A CA 1
ATOM 3316 C C . VAL A 1 407 ? -5.709 11.232 9.702 1.00 96.81 407 VAL A C 1
ATOM 3318 O O . VAL A 1 407 ? -6.731 10.721 10.146 1.00 96.81 407 VAL A O 1
ATOM 3321 N N . SER A 1 408 ? -5.713 12.447 9.142 1.00 94.38 408 SER A N 1
ATOM 3322 C CA . SER A 1 408 ? -6.929 13.268 9.029 1.00 94.38 408 SER A CA 1
ATOM 3323 C C . SER A 1 408 ? -7.918 12.776 7.968 1.00 94.38 408 SER A C 1
ATOM 3325 O O . SER A 1 408 ? -9.105 13.075 8.072 1.00 94.38 408 SER A O 1
ATOM 3327 N N . HIS A 1 409 ? -7.444 12.037 6.961 1.00 94.38 409 HIS A N 1
ATOM 3328 C CA . HIS A 1 409 ? -8.268 11.481 5.879 1.00 94.38 409 HIS A CA 1
ATOM 3329 C C . HIS A 1 409 ? -8.608 9.996 6.073 1.00 94.38 409 HIS A C 1
ATOM 3331 O O . HIS A 1 409 ? -9.277 9.404 5.218 1.00 94.38 409 HIS A O 1
ATOM 3337 N N . PHE A 1 410 ? -8.137 9.387 7.164 1.00 97.25 410 PHE A N 1
ATOM 3338 C CA . PHE A 1 410 ? -8.449 8.007 7.508 1.00 97.25 410 PHE A CA 1
ATOM 3339 C C . PHE A 1 410 ? -9.853 7.906 8.107 1.00 97.25 410 PHE A C 1
ATOM 3341 O O . PHE A 1 410 ? -10.199 8.620 9.047 1.00 97.25 410 PHE A O 1
ATOM 3348 N N . GLU A 1 411 ? -10.661 6.988 7.586 1.00 92.25 411 GLU A N 1
ATOM 3349 C CA . GLU A 1 411 ? -12.041 6.796 8.041 1.00 92.25 411 GLU A CA 1
ATOM 3350 C C . GLU A 1 411 ? -12.112 5.687 9.112 1.00 92.25 411 GLU A C 1
ATOM 3352 O O . GLU A 1 411 ? -11.682 4.559 8.880 1.00 92.25 411 GLU A O 1
ATOM 3357 N N . GLY A 1 412 ? -12.607 6.018 10.311 1.00 84.31 412 GLY A N 1
ATOM 3358 C CA . GLY A 1 412 ? -12.674 5.109 11.471 1.00 84.31 412 GLY A CA 1
ATOM 3359 C C . GLY A 1 412 ? -13.738 4.023 11.393 1.00 84.31 412 GLY A C 1
ATOM 3360 O O . GLY A 1 412 ? -14.802 4.223 10.773 1.00 84.31 412 GLY A O 1
#

Mean predicted aligned error: 15.47 Å

Nearest PDB structures (foldseek):
  6fvj-assembly3_C  TM=6.980E-01  e=8.245E-05  Mycobacterium tuberculosis
  6fvj-assembly5_E  TM=7.343E-01  e=2.988E-04  Mycobacterium tuberculosis
  1u2e-assembly2_D  TM=5.512E-01  e=1.515E-03  Escherichia coli
  4ezi-assembly1_A  TM=5.510E-01  e=1.423E-02  Legionella pneumophila subsp. pneumophila str. Philadelphia 1
  8j07-assembly1_QO  TM=4.173E-01  e=1.659E+00  Homo sapiens